Protein AF-0000000087425515 (afdb_homodimer)

Radius of gyration: 31.23 Å; Cα contacts (8 Å, |Δi|>4): 960; chains: 2; bounding box: 50×88×62 Å

pLDDT: mean 87.95, std 17.32, range [23.2, 98.88]

Organism: Persicimonas caeni (NCBI:txid2292766)

Solvent-accessible surface area (backbone atoms only — not comparable to full-atom values): 27439 Å² total; per-residue (Å²): 134,77,82,71,69,71,52,70,64,68,78,63,74,72,69,77,52,46,51,62,88,36,54,43,61,58,44,26,59,60,34,90,55,41,40,38,30,32,16,37,60,37,15,31,87,38,64,70,34,86,54,71,43,30,37,25,34,31,21,50,64,31,43,65,59,71,52,26,77,60,68,78,79,58,58,47,73,52,70,33,61,39,52,95,41,91,57,72,28,41,35,42,33,25,20,49,65,51,40,52,49,35,26,58,67,38,31,66,65,41,45,36,36,42,50,32,88,48,64,62,32,70,68,85,55,64,40,55,58,52,47,64,24,27,46,32,29,70,36,41,55,50,25,47,51,51,19,51,52,51,46,50,51,38,58,74,47,43,23,62,91,52,49,36,67,55,60,46,47,28,51,25,30,27,47,24,25,38,37,35,26,71,47,39,83,53,59,41,34,71,65,40,36,70,77,71,42,60,95,56,42,62,60,49,52,58,50,29,68,77,42,47,43,46,69,56,46,56,54,45,47,54,54,46,52,56,37,47,73,61,51,43,58,90,74,26,57,40,42,90,53,52,74,33,60,66,56,52,28,50,46,45,33,52,55,14,56,57,39,46,74,72,99,135,79,83,71,70,74,55,70,66,67,79,64,73,76,70,76,54,47,52,63,89,39,53,44,61,58,42,26,60,63,37,90,55,39,40,36,31,31,16,36,61,37,15,31,89,38,63,71,34,86,52,72,43,29,37,24,34,31,23,51,63,28,42,65,57,73,53,27,77,60,69,78,80,57,58,47,71,53,70,32,62,40,53,94,39,92,58,72,28,42,34,41,34,26,21,48,62,50,41,52,50,36,25,60,68,40,32,66,66,41,44,37,35,41,50,31,88,49,66,62,32,70,69,86,55,63,40,55,58,52,48,64,24,26,44,31,30,70,35,40,55,51,24,46,50,52,19,53,52,50,47,51,52,38,58,74,48,41,22,62,94,52,50,37,67,56,59,46,47,28,51,26,28,25,46,23,24,38,38,36,27,71,47,39,83,53,60,42,34,70,64,40,36,71,76,70,42,60,94,58,43,60,61,49,51,59,49,30,66,76,42,47,44,47,70,57,46,56,55,45,48,55,55,47,51,57,37,47,73,60,50,42,58,90,75,25,59,41,43,89,53,52,75,32,61,67,56,54,28,50,48,46,32,51,54,14,57,58,39,47,75,71,101

Structure (mmCIF, N/CA/C/O backbone):
data_AF-0000000087425515-model_v1
#
loop_
_entity.id
_entity.type
_entity.pdbx_description
1 polymer 'Nucleotidyl transferase AbiEii/AbiGii toxin family protein'
#
loop_
_atom_site.group_PDB
_atom_site.id
_atom_site.type_symbol
_atom_site.label_atom_id
_atom_site.label_alt_id
_atom_site.label_comp_id
_atom_site.label_asym_id
_atom_site.label_entity_id
_atom_site.label_seq_id
_atom_site.pdbx_PDB_ins_code
_atom_site.Cartn_x
_atom_site.Cartn_y
_atom_site.Cartn_z
_atom_site.occupancy
_atom_site.B_iso_or_equiv
_atom_site.auth_seq_id
_atom_site.auth_comp_id
_atom_site.auth_asym_id
_atom_site.auth_atom_id
_atom_site.pdbx_PDB_model_num
ATOM 1 N N . MET A 1 1 ? 7.324 -3.639 -21.922 1 23.2 1 MET A N 1
ATOM 2 C CA . MET A 1 1 ? 6.219 -2.684 -21.984 1 23.2 1 MET A CA 1
ATOM 3 C C . MET A 1 1 ? 5.328 -2.801 -20.75 1 23.2 1 MET A C 1
ATOM 5 O O . MET A 1 1 ? 4.84 -3.889 -20.438 1 23.2 1 MET A O 1
ATOM 9 N N . GLY A 1 2 ? 5.484 -1.938 -19.719 1 27.86 2 GLY A N 1
ATOM 10 C CA . GLY A 1 2 ? 4.863 -1.819 -18.422 1 27.86 2 GLY A CA 1
ATOM 11 C C . GLY A 1 2 ? 3.352 -1.717 -18.469 1 27.86 2 GLY A C 1
ATOM 12 O O . GLY A 1 2 ? 2.803 -1.089 -19.391 1 27.86 2 GLY A O 1
ATOM 13 N N . LEU A 1 3 ? 2.686 -2.822 -18.297 1 32.09 3 LEU A N 1
ATOM 14 C CA . LEU A 1 3 ? 1.229 -2.77 -18.219 1 32.09 3 LEU A CA 1
ATOM 15 C C . LEU A 1 3 ? 0.763 -1.471 -17.578 1 32.09 3 LEU A C 1
ATOM 17 O O . LEU A 1 3 ? 1.086 -1.198 -16.422 1 32.09 3 LEU A O 1
ATOM 21 N N . SER A 1 4 ? 0.693 -0.441 -18.344 1 30.42 4 SER A N 1
ATOM 22 C CA . SER A 1 4 ? 0.088 0.829 -17.953 1 30.42 4 SER A CA 1
ATOM 23 C C . SER A 1 4 ? -1.331 0.628 -17.422 1 30.42 4 SER A C 1
ATOM 25 O O . SER A 1 4 ? -2.252 0.368 -18.203 1 30.42 4 SER A O 1
ATOM 27 N N . TYR A 1 5 ? -1.549 -0.185 -16.516 1 33.41 5 TYR A N 1
ATOM 28 C CA . TYR A 1 5 ? -2.896 -0.134 -15.953 1 33.41 5 TYR A CA 1
ATOM 29 C C . TYR A 1 5 ? -3.344 1.307 -15.742 1 33.41 5 TYR A C 1
ATOM 31 O O . TYR A 1 5 ? -2.629 2.098 -15.117 1 33.41 5 TYR A O 1
ATOM 39 N N . GLU A 1 6 ? -3.979 1.807 -16.734 1 30.45 6 GLU A N 1
ATOM 40 C CA . GLU A 1 6 ? -4.57 3.141 -16.672 1 30.45 6 GLU A CA 1
ATOM 41 C C . GLU A 1 6 ? -5.23 3.395 -15.32 1 30.45 6 GLU A C 1
ATOM 43 O O . GLU A 1 6 ? -6.051 2.596 -14.859 1 30.45 6 GLU A O 1
ATOM 48 N N . THR A 1 7 ? -4.539 3.852 -14.578 1 32.28 7 THR A N 1
ATOM 49 C CA . THR A 1 7 ? -5.109 4.449 -13.375 1 32.28 7 THR A CA 1
ATOM 50 C C . THR A 1 7 ? -6.352 5.266 -13.719 1 32.28 7 THR A C 1
ATOM 52 O O . THR A 1 7 ? -6.281 6.207 -14.508 1 32.28 7 THR A O 1
ATOM 55 N N . ALA A 1 8 ? -7.434 4.637 -13.938 1 32.97 8 ALA A N 1
ATOM 56 C CA . ALA A 1 8 ? -8.648 5.395 -14.203 1 32.97 8 ALA A CA 1
ATOM 57 C C . ALA A 1 8 ? -8.727 6.641 -13.328 1 32.97 8 ALA A C 1
ATOM 59 O O . ALA A 1 8 ? -9.82 7.16 -13.07 1 32.97 8 ALA A O 1
ATOM 60 N N . ALA A 1 9 ? -7.84 6.98 -12.57 1 33.41 9 ALA A N 1
ATOM 61 C CA . ALA A 1 9 ? -8.258 8.258 -11.992 1 33.41 9 ALA A CA 1
ATOM 62 C C . ALA A 1 9 ? -8.445 9.312 -13.07 1 33.41 9 ALA A C 1
ATOM 64 O O . ALA A 1 9 ? -7.473 9.734 -13.711 1 33.41 9 ALA A O 1
ATOM 65 N N . ALA A 1 10 ? -9.57 9.297 -13.828 1 34.44 10 ALA A N 1
ATOM 66 C CA . ALA A 1 10 ? -9.875 10.5 -14.594 1 34.44 10 ALA A CA 1
ATOM 67 C C . ALA A 1 10 ? -9.453 11.758 -13.836 1 34.44 10 ALA A C 1
ATOM 69 O O . ALA A 1 10 ? -9.727 11.891 -12.641 1 34.44 10 ALA A O 1
ATOM 70 N N . GLU A 1 11 ? -8.461 12.336 -14.195 1 36.56 11 GLU A N 1
ATOM 71 C CA . GLU A 1 11 ? -8.109 13.695 -13.773 1 36.56 11 GLU A CA 1
ATOM 72 C C . GLU A 1 11 ? -9.344 14.586 -13.719 1 36.56 11 GLU A C 1
ATOM 74 O O . GLU A 1 11 ? -9.836 15.039 -14.75 1 36.56 11 GLU A O 1
ATOM 79 N N . ARG A 1 12 ? -10.422 14.188 -13.062 1 39.94 12 ARG A N 1
ATOM 80 C CA . ARG A 1 12 ? -11.398 15.273 -13.047 1 39.94 12 ARG A CA 1
ATOM 81 C C . ARG A 1 12 ? -10.789 16.562 -12.508 1 39.94 12 ARG A C 1
ATOM 83 O O . ARG A 1 12 ? -10.172 16.562 -11.438 1 39.94 12 ARG A O 1
ATOM 90 N N . PRO A 1 13 ? -10.836 17.5 -13.375 1 39 13 PRO A N 1
ATOM 91 C CA . PRO A 1 13 ? -10.383 18.797 -12.875 1 39 13 PRO A CA 1
ATOM 92 C C . PRO A 1 13 ? -11.078 19.219 -11.586 1 39 13 PRO A C 1
ATOM 94 O O . PRO A 1 13 ? -12.273 18.953 -11.406 1 39 13 PRO A O 1
ATOM 97 N N . LEU A 1 14 ? -10.383 19.297 -10.578 1 43.03 14 LEU A N 1
ATOM 98 C CA . LEU A 1 14 ? -10.945 19.875 -9.375 1 43.03 14 LEU A CA 1
ATOM 99 C C . LEU A 1 14 ? -11.773 21.125 -9.711 1 43.03 14 LEU A C 1
ATOM 101 O O . LEU A 1 14 ? -11.352 21.953 -10.516 1 43.03 14 LEU A O 1
ATOM 105 N N . PRO A 1 15 ? -13.055 21.094 -9.344 1 42.84 15 PRO A N 1
ATOM 106 C CA . PRO A 1 15 ? -13.844 22.312 -9.586 1 42.84 15 PRO A CA 1
ATOM 107 C C . PRO A 1 15 ? -13.18 23.562 -9.023 1 42.84 15 PRO A C 1
ATOM 109 O O . PRO A 1 15 ? -12.383 23.484 -8.078 1 42.84 15 PRO A O 1
ATOM 112 N N . LYS A 1 16 ? -13.445 24.656 -9.68 1 48.62 16 LYS A N 1
ATOM 113 C CA . LYS A 1 16 ? -12.992 26 -9.312 1 48.62 16 LYS A CA 1
ATOM 114 C C . LYS A 1 16 ? -13.469 26.375 -7.914 1 48.62 16 LYS A C 1
ATOM 116 O O . LYS A 1 16 ? -14.617 26.109 -7.551 1 48.62 16 LYS A O 1
ATOM 121 N N . PRO A 1 17 ? -12.594 26.828 -7.074 1 50 17 PRO A N 1
ATOM 122 C CA . PRO A 1 17 ? -13.008 27.25 -5.738 1 50 17 PRO A CA 1
ATOM 123 C C . PRO A 1 17 ? -14.062 28.359 -5.777 1 50 17 PRO A C 1
ATOM 125 O O . PRO A 1 17 ? -14.141 29.109 -6.754 1 50 17 PRO A O 1
ATOM 128 N N . PRO A 1 18 ? -15.008 28.328 -4.746 1 48.41 18 PRO A N 1
ATOM 129 C CA . PRO A 1 18 ? -16 29.406 -4.695 1 48.41 18 PRO A CA 1
ATOM 130 C C . PRO A 1 18 ? -15.375 30.781 -4.477 1 48.41 18 PRO A C 1
ATOM 132 O O . PRO A 1 18 ? -14.227 30.875 -4.047 1 48.41 18 PRO A O 1
ATOM 135 N N . GLU A 1 19 ? -16.031 31.844 -4.828 1 44.81 19 GLU A N 1
ATOM 136 C CA . GLU A 1 19 ? -15.672 33.219 -4.57 1 44.81 19 GLU A CA 1
ATOM 137 C C . GLU A 1 19 ? -15.508 33.5 -3.074 1 44.81 19 GLU A C 1
ATOM 139 O O . GLU A 1 19 ? -15.961 32.688 -2.248 1 44.81 19 GLU A O 1
ATOM 144 N N . ARG A 1 20 ? -14.695 34.531 -2.678 1 47.62 20 ARG A N 1
ATOM 145 C CA . ARG A 1 20 ? -14.57 35 -1.309 1 47.62 20 ARG A CA 1
ATOM 146 C C . ARG A 1 20 ? -15.93 35.031 -0.612 1 47.62 20 ARG A C 1
ATOM 148 O O . ARG A 1 20 ? -16.875 35.656 -1.101 1 47.62 20 ARG A O 1
ATOM 155 N N . GLY A 1 21 ? -16.109 34.312 0.434 1 54.12 21 GLY A N 1
ATOM 156 C CA . GLY A 1 21 ? -17.422 34.125 1.021 1 54.12 21 GLY A CA 1
ATOM 157 C C . GLY A 1 21 ? -18.172 32.938 0.433 1 54.12 21 GLY A C 1
ATOM 158 O O . GLY A 1 21 ? -19.375 32.781 0.636 1 54.12 21 GLY A O 1
ATOM 159 N N . GLY A 1 22 ? -17.375 32.344 -0.317 1 60.62 22 GLY A N 1
ATOM 160 C CA . GLY A 1 22 ? -18.047 31.328 -1.125 1 60.62 22 GLY A CA 1
ATOM 161 C C . GLY A 1 22 ? -18.453 30.109 -0.333 1 60.62 22 GLY A C 1
ATOM 162 O O . GLY A 1 22 ? -18.125 29.984 0.848 1 60.62 22 GLY A O 1
ATOM 163 N N . ASP A 1 23 ? -19.266 29.422 -0.77 1 82.31 23 ASP A N 1
ATOM 164 C CA . ASP A 1 23 ? -19.922 28.234 -0.238 1 82.31 23 ASP A CA 1
ATOM 165 C C . ASP A 1 23 ? -18.953 27.047 -0.187 1 82.31 23 ASP A C 1
ATOM 167 O O . ASP A 1 23 ? -18.938 26.219 -1.098 1 82.31 23 ASP A O 1
ATOM 171 N N . TRP A 1 24 ? -17.969 27.141 0.918 1 88.69 24 TRP A N 1
ATOM 172 C CA . TRP A 1 24 ? -16.969 26.094 1.096 1 88.69 24 TRP A CA 1
ATOM 173 C C . TRP A 1 24 ? -17.641 24.719 1.188 1 88.69 24 TRP A C 1
ATOM 175 O O . TRP A 1 24 ? -17.047 23.719 0.809 1 88.69 24 TRP A O 1
ATOM 185 N N . ALA A 1 25 ? -18.781 24.828 1.697 1 88.88 25 ALA A N 1
ATOM 186 C CA . ALA A 1 25 ? -19.531 23.562 1.741 1 88.88 25 ALA A CA 1
ATOM 187 C C . ALA A 1 25 ? -19.766 23.016 0.337 1 88.88 25 ALA A C 1
ATOM 189 O O . ALA A 1 25 ? -19.594 21.812 0.099 1 88.88 25 ALA A O 1
ATOM 190 N N . THR A 1 26 ? -20.156 23.922 -0.532 1 89.5 26 THR A N 1
ATOM 191 C CA . THR A 1 26 ? -20.359 23.516 -1.915 1 89.5 26 THR A CA 1
ATOM 192 C C . THR A 1 26 ? -19.047 23.078 -2.557 1 89.5 26 THR A C 1
ATOM 194 O O . THR A 1 26 ? -19 22.047 -3.232 1 89.5 26 THR A O 1
ATOM 197 N N . TRP A 1 27 ? -18.016 23.828 -2.35 1 88.88 27 TRP A N 1
ATOM 198 C CA . TRP A 1 27 ? -16.719 23.469 -2.904 1 88.88 27 TRP A CA 1
ATOM 199 C C . TRP A 1 27 ? -16.25 22.109 -2.387 1 88.88 27 TRP A C 1
ATOM 201 O O . TRP A 1 27 ? -15.75 21.297 -3.15 1 88.88 27 TRP A O 1
ATOM 211 N N . ALA A 1 28 ? -16.391 21.922 -1.069 1 91.19 28 ALA A N 1
ATOM 212 C CA . ALA A 1 28 ? -16.016 20.656 -0.444 1 91.19 28 ALA A CA 1
ATOM 213 C C . ALA A 1 28 ? -16.781 19.484 -1.08 1 91.19 28 ALA A C 1
ATOM 215 O O . ALA A 1 28 ? -16.188 18.438 -1.375 1 91.19 28 ALA A O 1
ATOM 216 N N . ALA A 1 29 ? -18.047 19.688 -1.309 1 89.62 29 ALA A N 1
ATOM 217 C CA . ALA A 1 29 ? -18.922 18.641 -1.846 1 89.62 29 ALA A CA 1
ATOM 218 C C . ALA A 1 29 ? -18.562 18.328 -3.293 1 89.62 29 ALA A C 1
ATOM 220 O O . ALA A 1 29 ? -18.844 17.234 -3.781 1 89.62 29 ALA A O 1
ATOM 221 N N . GLU A 1 30 ? -17.922 19.25 -3.982 1 88.06 30 GLU A N 1
ATOM 222 C CA . GLU A 1 30 ? -17.594 19.078 -5.395 1 88.06 30 GLU A CA 1
ATOM 223 C C . GLU A 1 30 ? -16.297 18.297 -5.582 1 88.06 30 GLU A C 1
ATOM 225 O O . GLU A 1 30 ? -16 17.828 -6.68 1 88.06 30 GLU A O 1
ATOM 230 N N . GLN A 1 31 ? -15.531 18.156 -4.492 1 86.5 31 GLN A N 1
ATOM 231 C CA . GLN A 1 31 ? -14.328 17.328 -4.59 1 86.5 31 GLN A CA 1
ATOM 232 C C . GLN A 1 31 ? -14.68 15.859 -4.789 1 86.5 31 GLN A C 1
ATOM 234 O O . GLN A 1 31 ? -15.797 15.438 -4.492 1 86.5 31 GLN A O 1
ATOM 239 N N . ARG A 1 32 ? -13.797 15.102 -5.488 1 84.31 32 ARG A N 1
ATOM 240 C CA . ARG A 1 32 ? -13.961 13.664 -5.699 1 84.31 32 ARG A CA 1
ATOM 241 C C . ARG A 1 32 ? -12.75 12.898 -5.18 1 84.31 32 ARG A C 1
ATOM 243 O O . ARG A 1 32 ? -11.688 12.891 -5.809 1 84.31 32 ARG A O 1
ATOM 250 N N . PRO A 1 33 ? -13.023 12.203 -4.004 1 90.88 33 PRO A N 1
ATOM 251 C CA . PRO A 1 33 ? -14.227 12.211 -3.17 1 90.88 33 PRO A CA 1
ATOM 252 C C . PRO A 1 33 ? -14.445 13.555 -2.465 1 90.88 33 PRO A C 1
ATOM 254 O O . PRO A 1 33 ? -13.547 14.398 -2.453 1 90.88 33 PRO A O 1
ATOM 257 N N . PRO A 1 34 ? -15.672 13.781 -1.925 1 91.62 34 PRO A N 1
ATOM 258 C CA . PRO A 1 34 ? -15.93 15.047 -1.234 1 91.62 34 PRO A CA 1
ATOM 259 C C . PRO A 1 34 ? -15.023 15.258 -0.025 1 91.62 34 PRO A C 1
ATOM 261 O O . PRO A 1 34 ? -14.727 14.305 0.703 1 91.62 34 PRO A O 1
ATOM 264 N N . ALA A 1 35 ? -14.578 16.516 0.17 1 95.44 35 ALA A N 1
ATOM 265 C CA . ALA A 1 35 ? -13.781 16.844 1.346 1 95.44 35 ALA A CA 1
ATOM 266 C C . ALA A 1 35 ? -14.648 16.891 2.602 1 95.44 35 ALA A C 1
ATOM 268 O O . ALA A 1 35 ? -15.719 17.5 2.6 1 95.44 35 ALA A O 1
ATOM 269 N N . GLN A 1 36 ? -14.164 16.281 3.607 1 96.62 36 GLN A N 1
ATOM 270 C CA . GLN A 1 36 ? -14.922 16.219 4.852 1 96.62 36 GLN A CA 1
ATOM 271 C C . GLN A 1 36 ? -14.453 17.297 5.828 1 96.62 36 GLN A C 1
ATOM 273 O O . GLN A 1 36 ? -15.141 17.609 6.805 1 96.62 36 GLN A O 1
ATOM 278 N N . PHE A 1 37 ? -13.336 17.844 5.613 1 97.75 37 PHE A N 1
ATOM 279 C CA . PHE A 1 37 ? -12.734 18.859 6.465 1 97.75 37 PHE A CA 1
ATOM 280 C C . PHE A 1 37 ? -11.859 19.797 5.645 1 97.75 37 PHE A C 1
ATOM 282 O O . PHE A 1 37 ? -11.102 19.359 4.781 1 97.75 37 PHE A O 1
ATOM 289 N N . LEU A 1 38 ? -12.031 21.094 5.789 1 97.06 38 LEU A N 1
ATOM 290 C CA . LEU A 1 38 ? -11.203 22.125 5.156 1 97.06 38 LEU A CA 1
ATOM 291 C C . LEU A 1 38 ? -10.781 23.172 6.168 1 97.06 38 LEU A C 1
ATOM 293 O O . LEU A 1 38 ? -11.578 23.594 7.008 1 97.06 38 LEU A O 1
ATOM 297 N N . SER A 1 39 ? -9.539 23.594 6.07 1 95.56 39 SER A N 1
ATOM 298 C CA . SER A 1 39 ? -9.016 24.672 6.895 1 95.56 39 SER A CA 1
ATOM 299 C C . SER A 1 39 ? -7.941 25.469 6.156 1 95.56 39 SER A C 1
ATOM 301 O O . SER A 1 39 ? -7.43 25.016 5.125 1 95.56 39 SER A O 1
ATOM 303 N N . THR A 1 40 ? -7.715 26.625 6.629 1 92.81 40 THR A N 1
ATOM 304 C CA . THR A 1 40 ? -6.5 27.328 6.234 1 92.81 40 THR A CA 1
ATOM 305 C C . THR A 1 40 ? -5.414 27.172 7.293 1 92.81 40 THR A C 1
ATOM 307 O O . THR A 1 40 ? -5.695 27.219 8.492 1 92.81 40 THR A O 1
ATOM 310 N N . TYR A 1 41 ? -4.219 26.828 6.789 1 92.69 41 TYR A N 1
ATOM 311 C CA . TYR A 1 41 ? -3.156 26.609 7.766 1 92.69 41 TYR A CA 1
ATOM 312 C C . TYR A 1 41 ? -2.047 27.641 7.598 1 92.69 41 TYR A C 1
ATOM 314 O O . TYR A 1 41 ? -0.976 27.516 8.195 1 92.69 41 TYR A O 1
ATOM 322 N N . SER A 1 42 ? -2.305 28.578 6.77 1 87.19 42 SER A N 1
ATOM 323 C CA . SER A 1 42 ? -1.494 29.766 6.582 1 87.19 42 SER A CA 1
ATOM 324 C C . SER A 1 42 ? -2.352 30.953 6.145 1 87.19 42 SER A C 1
ATOM 326 O O . SER A 1 42 ? -3.494 30.781 5.719 1 87.19 42 SER A O 1
ATOM 328 N N . GLY A 1 43 ? -1.792 32.219 6.387 1 80.88 43 GLY A N 1
ATOM 329 C CA . GLY A 1 43 ? -2.539 33.406 6 1 80.88 43 GLY A CA 1
ATOM 330 C C . GLY A 1 43 ? -2.568 34.469 7.082 1 80.88 43 GLY A C 1
ATOM 331 O O . GLY A 1 43 ? -1.926 34.312 8.125 1 80.88 43 GLY A O 1
ATOM 332 N N . PRO A 1 44 ? -3.344 35.438 6.773 1 70.06 44 PRO A N 1
ATOM 333 C CA . PRO A 1 44 ? -3.314 36.625 7.637 1 70.06 44 PRO A CA 1
ATOM 334 C C . PRO A 1 44 ? -3.771 36.312 9.062 1 70.06 44 PRO A C 1
ATOM 336 O O . PRO A 1 44 ? -3.215 36.875 10.023 1 70.06 44 PRO A O 1
ATOM 339 N N . ARG A 1 45 ? -4.762 35.5 9.164 1 67.69 45 ARG A N 1
ATOM 340 C CA . ARG A 1 45 ? -5.281 35.219 10.5 1 67.69 45 ARG A CA 1
ATOM 341 C C . ARG A 1 45 ? -4.254 34.469 11.344 1 67.69 45 ARG A C 1
ATOM 343 O O . ARG A 1 45 ? -4.156 34.688 12.555 1 67.69 45 ARG A O 1
ATOM 350 N N . LEU A 1 46 ? -3.512 33.719 10.648 1 76.06 46 LEU A N 1
ATOM 351 C CA . LEU A 1 46 ? -2.615 32.812 11.375 1 76.06 46 LEU A CA 1
ATOM 352 C C . LEU A 1 46 ? -1.206 33.406 11.445 1 76.06 46 LEU A C 1
ATOM 354 O O . LEU A 1 46 ? -0.493 33.188 12.43 1 76.06 46 LEU A O 1
ATOM 358 N N . PHE A 1 47 ? -0.915 34.094 10.336 1 70.19 47 PHE A N 1
ATOM 359 C CA . PHE A 1 47 ? 0.445 34.625 10.211 1 70.19 47 PHE A CA 1
ATOM 360 C C . PHE A 1 47 ? 0.457 36.156 10.242 1 70.19 47 PHE A C 1
ATOM 362 O O . PHE A 1 47 ? 1.521 36.75 10.336 1 70.19 47 PHE A O 1
ATOM 369 N N . GLY A 1 48 ? -0.78 36.75 10.32 1 61.34 48 GLY A N 1
ATOM 370 C CA . GLY A 1 48 ? -0.853 38.188 10.312 1 61.34 48 GLY A CA 1
ATOM 371 C C . GLY A 1 48 ? -0.67 38.781 8.93 1 61.34 48 GLY A C 1
ATOM 372 O O . GLY A 1 48 ? -0.658 40 8.773 1 61.34 48 GLY A O 1
ATOM 373 N N . PHE A 1 49 ? -0.381 37.969 7.926 1 62.41 49 PHE A N 1
ATOM 374 C CA . PHE A 1 49 ? -0.197 38.562 6.605 1 62.41 49 PHE A CA 1
ATOM 375 C C . PHE A 1 49 ? -1.241 38.031 5.629 1 62.41 49 PHE A C 1
ATOM 377 O O . PHE A 1 49 ? -1.646 36.875 5.711 1 62.41 49 PHE A O 1
ATOM 384 N N . ASP A 1 50 ? -1.756 39.062 4.898 1 60.59 50 ASP A N 1
ATOM 385 C CA . ASP A 1 50 ? -2.826 38.812 3.941 1 60.59 50 ASP A CA 1
ATOM 386 C C . ASP A 1 50 ? -2.32 37.969 2.77 1 60.59 50 ASP A C 1
ATOM 388 O O . ASP A 1 50 ? -3.061 37.719 1.819 1 60.59 50 ASP A O 1
ATOM 392 N N . SER A 1 51 ? -1.088 37.562 2.895 1 68.69 51 SER A N 1
ATOM 393 C CA . SER A 1 51 ? -0.531 36.781 1.791 1 68.69 51 SER A CA 1
ATOM 394 C C . SER A 1 51 ? -0.22 35.375 2.221 1 68.69 51 SER A C 1
ATOM 396 O O . SER A 1 51 ? -0.456 35 3.373 1 68.69 51 SER A O 1
ATOM 398 N N . HIS A 1 52 ? -0.106 34.438 1.368 1 78.75 52 HIS A N 1
ATOM 399 C CA . HIS A 1 52 ? 0.399 33.094 1.525 1 78.75 52 HIS A CA 1
ATOM 400 C C . HIS A 1 52 ? -0.639 32.188 2.186 1 78.75 52 HIS A C 1
ATOM 402 O O . HIS A 1 52 ? -0.313 31.422 3.094 1 78.75 52 HIS A O 1
ATOM 408 N N . VAL A 1 53 ? -1.936 32.562 1.812 1 87.38 53 VAL A N 1
ATOM 409 C CA . VAL A 1 53 ? -2.988 31.672 2.299 1 87.38 53 VAL A CA 1
ATOM 410 C C . VAL A 1 53 ? -2.791 30.266 1.72 1 87.38 53 VAL A C 1
ATOM 412 O O . VAL A 1 53 ? -2.488 30.125 0.534 1 87.38 53 VAL A O 1
ATOM 415 N N . ARG A 1 54 ? -2.863 29.328 2.568 1 92.31 54 ARG A N 1
ATOM 416 C CA . ARG A 1 54 ? -2.82 27.938 2.15 1 92.31 54 ARG A CA 1
ATOM 417 C C . ARG A 1 54 ? -3.988 27.141 2.738 1 92.31 54 ARG A C 1
ATOM 419 O O . ARG A 1 54 ? -4.371 27.359 3.891 1 92.31 54 ARG A O 1
ATOM 426 N N . LEU A 1 55 ? -4.48 26.281 1.889 1 94.12 55 LEU A N 1
ATOM 427 C CA . LEU A 1 55 ? -5.652 25.484 2.26 1 94.12 55 LEU A CA 1
ATOM 428 C C . LEU A 1 55 ? -5.281 24.016 2.436 1 94.12 55 LEU A C 1
ATOM 430 O O . LEU A 1 55 ? -4.484 23.484 1.666 1 94.12 55 LEU A O 1
ATOM 434 N N . GLY A 1 56 ? -5.789 23.391 3.428 1 97.44 56 GLY A N 1
ATOM 435 C CA . GLY A 1 56 ? -5.66 21.969 3.652 1 97.44 56 GLY A CA 1
ATOM 436 C C . GLY A 1 56 ? -6.98 21.281 3.953 1 97.44 56 GLY A C 1
ATOM 437 O O . GLY A 1 56 ? -7.949 21.953 4.34 1 97.44 56 GLY A O 1
ATOM 438 N N . GLY A 1 57 ? -7.016 19.984 3.75 1 98.19 57 GLY A N 1
ATOM 439 C CA . GLY A 1 57 ? -8.25 19.281 4.047 1 98.19 57 GLY A CA 1
ATOM 440 C C . GLY A 1 57 ? -8.094 17.766 4.012 1 98.19 57 GLY A C 1
ATOM 441 O O . GLY A 1 57 ? -6.984 17.25 3.846 1 98.19 57 GLY A O 1
ATOM 442 N N . VAL A 1 58 ? -9.25 17.141 4.281 1 98.62 58 VAL A N 1
ATOM 443 C CA . VAL A 1 58 ? -9.266 15.688 4.363 1 98.62 58 VAL A CA 1
ATOM 444 C C . VAL A 1 58 ? -10.375 15.125 3.477 1 98.62 58 VAL A C 1
ATOM 446 O O . VAL A 1 58 ? -11.508 15.617 3.504 1 98.62 58 VAL A O 1
ATOM 449 N N . ILE A 1 59 ? -10.008 14.242 2.66 1 97.31 59 ILE A N 1
ATOM 450 C CA . ILE A 1 59 ? -10.977 13.461 1.896 1 97.31 59 ILE A CA 1
ATOM 451 C C . ILE A 1 59 ? -10.969 12.016 2.389 1 97.31 59 ILE A C 1
ATOM 453 O O . ILE A 1 59 ? -10.008 11.57 3.021 1 97.31 59 ILE A O 1
ATOM 457 N N . VAL A 1 60 ? -12.062 11.32 2.143 1 96.81 60 VAL A N 1
ATOM 458 C CA . VAL A 1 60 ? -12.188 9.914 2.521 1 96.81 60 VAL A CA 1
ATOM 459 C C . VAL A 1 60 ? -12.578 9.086 1.302 1 96.81 60 VAL A C 1
ATOM 461 O O . VAL A 1 60 ? -13.672 9.242 0.757 1 96.81 60 VAL A O 1
ATOM 464 N N . GLN A 1 61 ? -11.609 8.219 0.894 1 95.69 61 GLN A N 1
ATOM 465 C CA . GLN A 1 61 ? -11.953 7.281 -0.171 1 95.69 61 GLN A CA 1
ATOM 466 C C . GLN A 1 61 ? -12.93 6.219 0.323 1 95.69 61 GLN A C 1
ATOM 468 O O . GLN A 1 61 ? -12.797 5.719 1.441 1 95.69 61 GLN A O 1
ATOM 473 N N . PRO A 1 62 ? -13.961 5.879 -0.49 1 93.75 62 PRO A N 1
ATOM 474 C CA . PRO A 1 62 ? -14.828 4.762 -0.113 1 93.75 62 PRO A CA 1
ATOM 475 C C . PRO A 1 62 ? -14.062 3.453 0.071 1 93.75 62 PRO A C 1
ATOM 477 O O . PRO A 1 62 ? -13.023 3.25 -0.557 1 93.75 62 PRO A O 1
ATOM 480 N N . ALA A 1 63 ? -14.633 2.605 0.958 1 94.5 63 ALA A N 1
ATOM 481 C CA . ALA A 1 63 ? -13.984 1.332 1.27 1 94.5 63 ALA A CA 1
ATOM 482 C C . ALA A 1 63 ? -13.719 0.527 0 1 94.5 63 ALA A C 1
ATOM 484 O O . ALA A 1 63 ? -12.656 -0.077 -0.146 1 94.5 63 ALA A O 1
ATOM 485 N N . GLU A 1 64 ? -14.648 0.493 -0.954 1 93.62 64 GLU A N 1
ATOM 486 C CA . GLU A 1 64 ? -14.547 -0.325 -2.158 1 93.62 64 GLU A CA 1
ATOM 487 C C . GLU A 1 64 ? -13.367 0.114 -3.025 1 93.62 64 GLU A C 1
ATOM 489 O O . GLU A 1 64 ? -12.789 -0.695 -3.754 1 93.62 64 GLU A O 1
ATOM 494 N N . VAL A 1 65 ? -13.047 1.43 -2.979 1 94.5 65 VAL A N 1
ATOM 495 C CA . VAL A 1 65 ? -11.914 1.963 -3.729 1 94.5 65 VAL A CA 1
ATOM 496 C C . VAL A 1 65 ? -10.609 1.477 -3.105 1 94.5 65 VAL A C 1
ATOM 498 O O . VAL A 1 65 ? -9.727 0.981 -3.811 1 94.5 65 VAL A O 1
ATOM 501 N N . VAL A 1 66 ? -10.562 1.504 -1.816 1 95.56 66 VAL A N 1
ATOM 502 C CA . VAL A 1 66 ? -9.336 1.187 -1.087 1 95.56 66 VAL A CA 1
ATOM 503 C C . VAL A 1 66 ? -9.102 -0.321 -1.108 1 95.56 66 VAL A C 1
ATOM 505 O O . VAL A 1 66 ? -7.953 -0.773 -1.179 1 95.56 66 VAL A O 1
ATOM 508 N N . LEU A 1 67 ? -10.141 -1.102 -1.108 1 95.56 67 LEU A N 1
ATOM 509 C CA . LEU A 1 67 ? -10.062 -2.553 -0.978 1 95.56 67 LEU A CA 1
ATOM 510 C C . LEU A 1 67 ? -9.797 -3.207 -2.33 1 95.56 67 LEU A C 1
ATOM 512 O O . LEU A 1 67 ? -9.445 -4.387 -2.395 1 95.56 67 LEU A O 1
ATOM 516 N N . GLY A 1 68 ? -9.992 -2.545 -3.373 1 94.88 68 GLY A N 1
ATOM 517 C CA . GLY A 1 68 ? -9.867 -3.121 -4.703 1 94.88 68 GLY A CA 1
ATOM 518 C C . GLY A 1 68 ? -8.445 -3.115 -5.227 1 94.88 68 GLY A C 1
ATOM 519 O O . GLY A 1 68 ? -7.508 -2.793 -4.492 1 94.88 68 GLY A O 1
ATOM 520 N N . ILE A 1 69 ? -8.242 -3.51 -6.449 1 97.06 69 ILE A N 1
ATOM 521 C CA . ILE A 1 69 ? -6.91 -3.643 -7.035 1 97.06 69 ILE A CA 1
ATOM 522 C C . ILE A 1 69 ? -6.621 -2.443 -7.934 1 97.06 69 ILE A C 1
ATOM 524 O O . ILE A 1 69 ? -5.52 -2.314 -8.469 1 97.06 69 ILE A O 1
ATOM 528 N N . ARG A 1 70 ? -7.578 -1.548 -8.094 1 96.19 70 ARG A N 1
ATOM 529 C CA . ARG A 1 70 ? -7.367 -0.35 -8.906 1 96.19 70 ARG A CA 1
ATOM 530 C C . ARG A 1 70 ? -6.551 0.688 -8.141 1 96.19 70 ARG A C 1
ATOM 532 O O . ARG A 1 70 ? -6.738 0.867 -6.934 1 96.19 70 ARG A O 1
ATOM 539 N N . ALA A 1 71 ? -5.734 1.335 -8.906 1 94.5 71 ALA A N 1
ATOM 540 C CA . ALA A 1 71 ? -4.961 2.422 -8.305 1 94.5 71 ALA A CA 1
ATOM 541 C C . ALA A 1 71 ? -5.863 3.594 -7.93 1 94.5 71 ALA A C 1
ATOM 543 O O . ALA A 1 71 ? -6.863 3.855 -8.602 1 94.5 71 ALA A O 1
ATOM 544 N N . TRP A 1 72 ? -5.57 4.254 -6.84 1 93.69 72 TRP A N 1
ATOM 545 C CA . TRP A 1 72 ? -6.27 5.457 -6.398 1 93.69 72 TRP A CA 1
ATOM 546 C C . TRP A 1 72 ? -5.309 6.422 -5.707 1 93.69 72 TRP A C 1
ATOM 548 O O . TRP A 1 72 ? -4.238 6.02 -5.25 1 93.69 72 TRP A O 1
ATOM 558 N N . ASP A 1 73 ? -5.652 7.723 -5.691 1 94.19 73 ASP A N 1
ATOM 559 C CA . ASP A 1 73 ? -4.805 8.758 -5.109 1 94.19 73 ASP A CA 1
ATOM 560 C C . ASP A 1 73 ? -5.137 8.977 -3.637 1 94.19 73 ASP A C 1
ATOM 562 O O . ASP A 1 73 ? -6.312 8.992 -3.256 1 94.19 73 ASP A O 1
ATOM 566 N N . ASP A 1 74 ? -4.066 9.125 -2.895 1 97.06 74 ASP A N 1
ATOM 567 C CA . ASP A 1 74 ? -4.281 9.359 -1.47 1 97.06 74 ASP A CA 1
ATOM 568 C C . ASP A 1 74 ? -4.051 10.828 -1.11 1 97.06 74 ASP A C 1
ATOM 570 O O . ASP A 1 74 ? -4.039 11.188 0.068 1 97.06 74 ASP A O 1
ATOM 574 N N . ALA A 1 75 ? -3.844 11.656 -2.037 1 97.81 75 ALA A N 1
ATOM 575 C CA . ALA A 1 75 ? -3.703 13.102 -1.851 1 97.81 75 ALA A CA 1
ATOM 576 C C . ALA A 1 75 ? -3.988 13.852 -3.146 1 97.81 75 ALA A C 1
ATOM 578 O O . ALA A 1 75 ? -3.803 13.312 -4.238 1 97.81 75 ALA A O 1
ATOM 579 N N . PHE A 1 76 ? -4.441 15.016 -3.059 1 95.62 76 PHE A N 1
ATOM 580 C CA . PHE A 1 76 ? -4.711 15.922 -4.168 1 95.62 76 PHE A CA 1
ATOM 581 C C . PHE A 1 76 ? -4.188 17.312 -3.865 1 95.62 76 PHE A C 1
ATOM 583 O O . 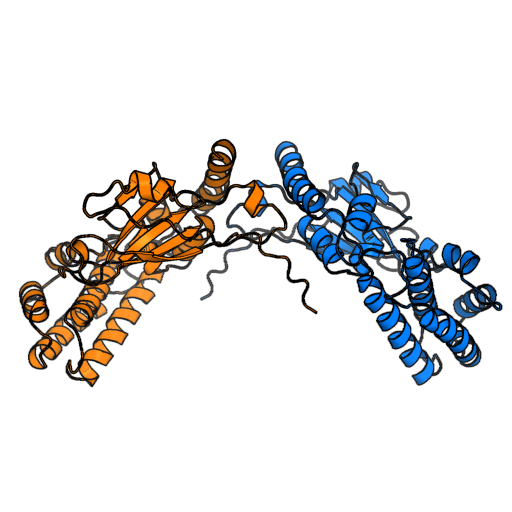PHE A 1 76 ? -4.449 17.875 -2.793 1 95.62 76 PHE A O 1
ATOM 590 N N . GLU A 1 77 ? -3.461 17.812 -4.742 1 95.88 77 GLU A N 1
ATOM 591 C CA . GLU A 1 77 ? -2.908 19.156 -4.586 1 95.88 77 GLU A CA 1
ATOM 592 C C . GLU A 1 77 ? -3.201 20.016 -5.809 1 95.88 77 GLU A C 1
ATOM 594 O O . GLU A 1 77 ? -3.418 19.5 -6.906 1 95.88 77 GLU A O 1
ATOM 599 N N . GLY A 1 78 ? -3.268 21.281 -5.574 1 93.75 78 GLY A N 1
ATOM 600 C CA . GLY A 1 78 ? -3.512 22.234 -6.637 1 93.75 78 GLY A CA 1
ATOM 601 C C . GLY A 1 78 ? -3.533 23.672 -6.148 1 93.75 78 GLY A C 1
ATOM 602 O O . GLY A 1 78 ? -2.975 23.984 -5.094 1 93.75 78 GLY A O 1
ATOM 603 N N . VAL A 1 79 ? -4.055 24.578 -7.008 1 92.62 79 VAL A N 1
ATOM 604 C CA . VAL A 1 79 ? -4.195 26 -6.68 1 92.62 79 VAL A CA 1
ATOM 605 C C . VAL A 1 79 ? -5.605 26.469 -7.023 1 92.62 79 VAL A C 1
ATOM 607 O O . VAL A 1 79 ? -6.23 25.953 -7.957 1 92.62 79 VAL A O 1
ATOM 610 N N . ILE A 1 80 ? -6.008 27.344 -6.199 1 87.25 80 ILE A N 1
ATOM 611 C CA . ILE A 1 80 ? -7.309 27.938 -6.48 1 87.25 80 ILE A CA 1
ATOM 612 C C . ILE A 1 80 ? -7.211 29.453 -6.379 1 87.25 80 ILE A C 1
ATOM 614 O O . ILE A 1 80 ? -6.297 29.984 -5.746 1 87.25 80 ILE A O 1
ATOM 618 N N . GLU A 1 81 ? -8.109 30.062 -7.125 1 85.31 81 GLU A N 1
ATOM 619 C CA . GLU A 1 81 ? -8.227 31.516 -7.02 1 85.31 81 GLU A CA 1
ATOM 620 C C . GLU A 1 81 ? -9.359 31.906 -6.07 1 85.31 81 GLU A C 1
ATOM 622 O O . GLU A 1 81 ? -10.477 31.391 -6.18 1 85.31 81 GLU A O 1
ATOM 627 N N . LEU A 1 82 ? -8.992 32.656 -5.047 1 80.06 82 LEU A N 1
ATOM 628 C CA . LEU A 1 82 ? -9.984 33.125 -4.098 1 80.06 82 LEU A CA 1
ATOM 629 C C . LEU A 1 82 ? -10.172 34.625 -4.227 1 80.06 82 LEU A C 1
ATOM 631 O O . LEU A 1 82 ? -9.188 35.375 -4.363 1 80.06 82 LEU A O 1
ATOM 635 N N . ASP A 1 83 ? -11.352 34.969 -4.215 1 74.75 83 ASP A N 1
ATOM 636 C CA . ASP A 1 83 ? -11.633 36.406 -4.277 1 74.75 83 ASP A CA 1
ATOM 637 C C . ASP A 1 83 ? -11.016 37.125 -3.088 1 74.75 83 ASP A C 1
ATOM 639 O O . ASP A 1 83 ? -11.133 36.688 -1.947 1 74.75 83 ASP A O 1
ATOM 643 N N . GLY A 1 84 ? -10.414 38.25 -3.326 1 72.88 84 GLY A N 1
ATOM 644 C CA . GLY A 1 84 ? -9.82 39.062 -2.27 1 72.88 84 GLY A CA 1
ATOM 645 C C . GLY A 1 84 ? -8.398 38.656 -1.928 1 72.88 84 GLY A C 1
ATOM 646 O O . GLY A 1 84 ? -7.75 39.312 -1.104 1 72.88 84 GLY A O 1
ATOM 647 N N . ILE A 1 85 ? -8.086 37.562 -2.479 1 77.69 85 ILE A N 1
ATOM 648 C CA . ILE A 1 85 ? -6.699 37.125 -2.303 1 77.69 85 ILE A CA 1
ATOM 649 C C . ILE A 1 85 ? -5.941 37.312 -3.617 1 77.69 85 ILE A C 1
ATOM 651 O O . ILE A 1 85 ? -6.348 36.75 -4.648 1 77.69 85 ILE A O 1
ATOM 655 N N . ALA A 1 86 ? -4.926 38.062 -3.564 1 75.5 86 ALA A N 1
ATOM 656 C CA . ALA A 1 86 ? -4.223 38.5 -4.773 1 75.5 86 ALA A CA 1
ATOM 657 C C . ALA A 1 86 ? -3.512 37.312 -5.434 1 75.5 86 ALA A C 1
ATOM 659 O O . ALA A 1 86 ? -3.451 37.219 -6.66 1 75.5 86 ALA A O 1
ATOM 660 N N . SER A 1 87 ? -3.021 36.438 -4.652 1 80.25 87 SER A N 1
ATOM 661 C CA . SER A 1 87 ? -2.227 35.344 -5.188 1 80.25 87 SER A CA 1
ATOM 662 C C . SER A 1 87 ? -3.006 34.031 -5.156 1 80.25 87 SER A C 1
ATOM 664 O O . SER A 1 87 ? -3.828 33.812 -4.262 1 80.25 87 SER A O 1
ATOM 666 N N . PRO A 1 88 ? -2.736 33.219 -6.16 1 87.81 88 PRO A N 1
ATOM 667 C CA . PRO A 1 88 ? -3.346 31.875 -6.102 1 87.81 88 PRO A CA 1
ATOM 668 C C . PRO A 1 88 ? -3.055 31.156 -4.793 1 87.81 88 PRO A C 1
ATOM 670 O O . PRO A 1 88 ? -1.958 31.281 -4.242 1 87.81 88 PRO A O 1
ATOM 673 N N . VAL A 1 89 ? -4.098 30.453 -4.336 1 90.12 89 VAL A N 1
ATOM 674 C CA . VAL A 1 89 ? -4.016 29.766 -3.047 1 90.12 89 VAL A CA 1
ATOM 675 C C . VAL A 1 89 ? -3.742 28.281 -3.262 1 90.12 89 VAL A C 1
ATOM 677 O O . VAL A 1 89 ? -4.582 27.562 -3.809 1 90.12 89 VAL A O 1
ATOM 680 N N . PRO A 1 90 ? -2.586 27.844 -2.879 1 93.38 90 PRO A N 1
ATOM 681 C CA . PRO A 1 90 ? -2.354 26.406 -2.951 1 93.38 90 PRO A CA 1
ATOM 682 C C . PRO A 1 90 ? -3.225 25.609 -1.976 1 93.38 90 PRO A C 1
ATOM 684 O O . PRO A 1 90 ? -3.51 26.094 -0.874 1 93.38 90 PRO A O 1
ATOM 687 N N . TYR A 1 91 ? -3.684 24.453 -2.391 1 94.25 91 TYR A N 1
ATOM 688 C CA . TYR A 1 91 ? -4.398 23.578 -1.475 1 94.25 91 TYR A CA 1
ATOM 689 C C . TYR A 1 91 ? -3.838 22.156 -1.531 1 94.25 91 TYR A C 1
ATOM 691 O O . TYR A 1 91 ? -3.275 21.75 -2.549 1 94.25 91 TYR A O 1
ATOM 699 N N . ALA A 1 92 ? -3.902 21.484 -0.436 1 97.31 92 ALA A N 1
ATOM 700 C CA . ALA A 1 92 ? -3.553 20.062 -0.314 1 97.31 92 ALA A CA 1
ATOM 701 C C . ALA A 1 92 ? -4.641 19.297 0.422 1 97.31 92 ALA A C 1
ATOM 703 O O . ALA A 1 92 ? -4.953 19.594 1.576 1 97.31 92 ALA A O 1
ATOM 704 N N . LEU A 1 93 ? -5.293 18.375 -0.233 1 97.94 93 LEU A N 1
ATOM 705 C CA . LEU A 1 93 ? -6.262 17.469 0.361 1 97.94 93 LEU A CA 1
ATOM 706 C C . LEU A 1 93 ? -5.656 16.078 0.565 1 97.94 93 LEU A C 1
ATOM 708 O O . LEU A 1 93 ? -5.102 15.5 -0.369 1 97.94 93 LEU A O 1
ATOM 712 N N . PHE A 1 94 ? -5.742 15.625 1.758 1 98.69 94 PHE A N 1
ATOM 713 C CA . PHE A 1 94 ? -5.18 14.312 2.051 1 98.69 94 PHE A CA 1
ATOM 714 C C . PHE A 1 94 ? -6.281 13.305 2.354 1 98.69 94 PHE A C 1
ATOM 716 O O . PHE A 1 94 ? -7.262 13.633 3.025 1 98.69 94 PHE A O 1
ATOM 723 N N . GLU A 1 95 ? -6.125 12.148 1.827 1 98.38 95 GLU A N 1
ATOM 724 C CA . GLU A 1 95 ? -6.973 11.031 2.229 1 98.38 95 GLU A CA 1
ATOM 725 C C . GLU A 1 95 ? -6.816 10.727 3.715 1 98.38 95 GLU A C 1
ATOM 727 O O . GLU A 1 95 ? -5.727 10.859 4.27 1 98.38 95 GLU A O 1
ATOM 732 N N . VAL A 1 96 ? -7.824 10.336 4.379 1 98.5 96 VAL A N 1
ATOM 733 C CA . VAL A 1 96 ? -7.957 10.219 5.828 1 98.5 96 VAL A CA 1
ATOM 734 C C . VAL A 1 96 ? -6.836 9.336 6.379 1 98.5 96 VAL A C 1
ATOM 736 O O . VAL A 1 96 ? -6.23 9.664 7.402 1 98.5 96 VAL A O 1
ATOM 739 N N . GLU A 1 97 ? -6.598 8.18 5.789 1 98.38 97 GLU A N 1
ATOM 740 C CA . GLU A 1 97 ? -5.516 7.324 6.266 1 98.38 97 GLU A CA 1
ATOM 741 C C . GLU A 1 97 ? -4.172 8.047 6.199 1 98.38 97 GLU A C 1
ATOM 743 O O . GLU A 1 97 ? -3.369 7.961 7.133 1 98.38 97 GLU A O 1
ATOM 748 N N . LYS A 1 98 ? -3.963 8.727 5.129 1 98.44 98 LYS A N 1
ATOM 749 C CA . LYS A 1 98 ? -2.689 9.414 4.922 1 98.44 98 LYS A CA 1
ATOM 750 C C . LYS A 1 98 ? -2.473 10.5 5.969 1 98.44 98 LYS A C 1
ATOM 752 O O . LYS A 1 98 ? -1.4 10.586 6.57 1 98.44 98 LYS A O 1
ATOM 757 N N . ILE A 1 99 ? -3.461 11.312 6.164 1 98.81 99 ILE A N 1
ATOM 758 C CA . ILE A 1 99 ? -3.234 12.43 7.07 1 98.81 99 ILE A CA 1
ATOM 759 C C . ILE A 1 99 ? -3.123 11.922 8.508 1 98.81 99 ILE A C 1
ATOM 761 O O . ILE A 1 99 ? -2.367 12.477 9.312 1 98.81 99 ILE A O 1
ATOM 765 N N . VAL A 1 100 ? -3.842 10.867 8.875 1 98.88 100 VAL A N 1
ATOM 766 C CA . VAL A 1 100 ? -3.689 10.25 10.188 1 98.88 100 VAL A CA 1
ATOM 767 C C . VAL A 1 100 ? -2.271 9.703 10.344 1 98.88 100 VAL A C 1
ATOM 769 O O . VAL A 1 100 ? -1.63 9.914 11.375 1 98.88 100 VAL A O 1
ATOM 772 N N . ARG A 1 101 ? -1.767 9.062 9.297 1 98.75 101 ARG A N 1
ATOM 773 C CA . ARG A 1 101 ? -0.397 8.562 9.336 1 98.75 101 ARG A CA 1
ATOM 774 C C . ARG A 1 101 ? 0.604 9.703 9.406 1 98.75 101 ARG A C 1
ATOM 776 O O . ARG A 1 101 ? 1.612 9.617 10.109 1 98.75 101 ARG A O 1
ATOM 783 N N . MET A 1 102 ? 0.364 10.688 8.633 1 98.75 102 MET A N 1
ATOM 784 C CA . MET A 1 102 ? 1.207 11.875 8.711 1 98.75 102 MET A CA 1
ATOM 785 C C . MET A 1 102 ? 1.265 12.414 10.133 1 98.75 102 MET A C 1
ATOM 787 O O . MET A 1 102 ? 2.34 12.766 10.625 1 98.75 102 MET A O 1
ATOM 791 N N . MET A 1 103 ? 0.139 12.477 10.781 1 98.75 103 MET A N 1
ATOM 792 C CA . MET A 1 103 ? 0.094 12.969 12.156 1 98.75 103 MET A CA 1
ATOM 793 C C . MET A 1 103 ? 0.867 12.039 13.086 1 98.75 103 MET A C 1
ATOM 795 O O . MET A 1 103 ? 1.581 12.5 13.984 1 98.75 103 MET A O 1
ATOM 799 N N . LEU A 1 104 ? 0.666 10.766 12.875 1 98.62 104 LEU A N 1
ATOM 800 C CA . LEU A 1 104 ? 1.383 9.789 13.68 1 98.62 104 LEU A CA 1
ATOM 801 C C . LEU A 1 104 ? 2.891 9.93 13.5 1 98.62 104 LEU A C 1
ATOM 803 O O . LEU A 1 104 ? 3.662 9.617 14.406 1 98.62 104 LEU A O 1
ATOM 807 N N . HIS A 1 105 ? 3.266 10.453 12.375 1 98.31 105 HIS A N 1
ATOM 808 C CA . HIS A 1 105 ? 4.676 10.711 12.102 1 98.31 105 HIS A CA 1
ATOM 809 C C . HIS A 1 105 ? 5.078 12.117 12.539 1 98.31 105 HIS A C 1
ATOM 811 O O . HIS A 1 105 ? 6.188 12.57 12.234 1 98.31 105 HIS A O 1
ATOM 817 N N . GLN A 1 106 ? 4.211 12.719 13.195 1 98.56 106 GLN A N 1
ATOM 818 C CA . GLN A 1 106 ? 4.453 14.039 13.773 1 98.56 106 GLN A CA 1
ATOM 819 C C . GLN A 1 106 ? 4.77 15.07 12.695 1 98.56 106 GLN A C 1
ATOM 821 O O . GLN A 1 106 ? 5.699 15.867 12.844 1 98.56 106 GLN A O 1
ATOM 826 N N . SER A 1 107 ? 3.973 15.023 11.672 1 98.44 107 SER A N 1
ATOM 827 C CA . SER A 1 107 ? 4.07 15.977 10.57 1 98.44 107 SER A CA 1
ATOM 828 C C . SER A 1 107 ? 3.551 17.344 10.977 1 98.44 107 SER A C 1
ATOM 830 O O . SER A 1 107 ? 2.395 17.484 11.375 1 98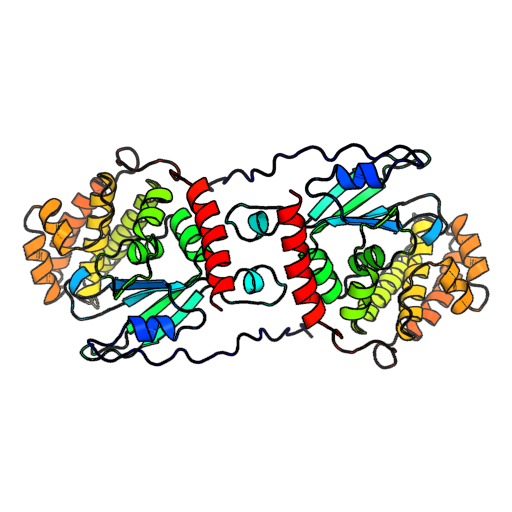.44 107 SER A O 1
ATOM 832 N N . GLY A 1 108 ? 4.379 18.359 10.805 1 98 108 GLY A N 1
ATOM 833 C CA . GLY A 1 108 ? 3.922 19.719 11.062 1 98 108 GLY A CA 1
ATOM 834 C C . GLY A 1 108 ? 2.746 20.125 10.195 1 98 108 GLY A C 1
ATOM 835 O O . GLY A 1 108 ? 1.806 20.766 10.68 1 98 108 GLY A O 1
ATOM 836 N N . LEU A 1 109 ? 2.771 19.734 8.961 1 97.75 109 LEU A N 1
ATOM 837 C CA . LEU A 1 109 ? 1.701 20.062 8.023 1 97.75 109 LEU A CA 1
ATOM 838 C C . LEU A 1 109 ? 0.382 19.438 8.461 1 97.75 109 LEU A C 1
ATOM 840 O O . LEU A 1 109 ? -0.647 20.109 8.508 1 97.75 109 LEU A O 1
ATOM 844 N N . ALA A 1 110 ? 0.4 18.141 8.766 1 98.75 110 ALA A N 1
ATOM 845 C CA . ALA A 1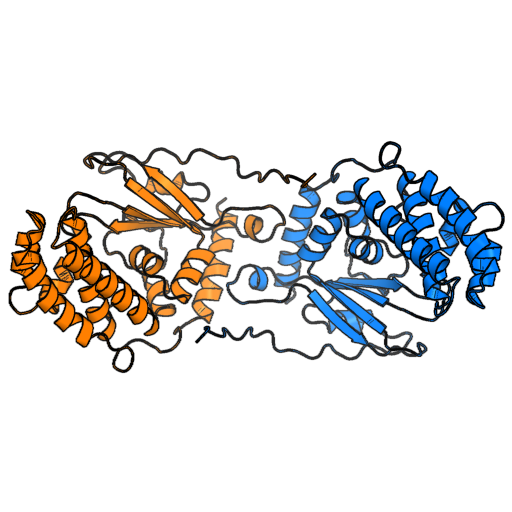 110 ? -0.811 17.484 9.242 1 98.75 110 ALA A CA 1
ATOM 846 C C . ALA A 1 110 ? -1.338 18.156 10.508 1 98.75 110 ALA A C 1
ATOM 848 O O . ALA A 1 110 ? -2.539 18.391 10.633 1 98.75 110 ALA A O 1
ATOM 849 N N . PHE A 1 111 ? -0.436 18.469 11.398 1 98.81 111 PHE A N 1
ATOM 850 C CA . PHE A 1 111 ? -0.807 19.141 12.641 1 98.81 111 PHE A CA 1
ATOM 851 C C . PHE A 1 111 ? -1.494 20.469 12.359 1 98.81 111 PHE A C 1
ATOM 853 O O . PHE A 1 111 ? -2.576 20.734 12.883 1 98.81 111 PHE A O 1
ATOM 860 N N . GLU A 1 112 ? -0.938 21.25 11.523 1 97.5 112 GLU A N 1
ATOM 861 C CA . GLU A 1 112 ? -1.443 22.594 11.266 1 97.5 112 GLU A CA 1
ATOM 862 C C . GLU A 1 112 ? -2.775 22.547 10.523 1 97.5 112 GLU A C 1
ATOM 864 O O . GLU A 1 112 ? -3.676 23.344 10.812 1 97.5 112 GLU A O 1
ATOM 869 N N . ILE A 1 113 ? -2.916 21.609 9.609 1 98.25 113 ILE A N 1
ATOM 870 C CA . ILE A 1 113 ? -4.184 21.453 8.898 1 98.25 113 ILE A CA 1
ATOM 871 C C . ILE A 1 113 ? -5.281 21.047 9.875 1 98.25 113 ILE A C 1
ATOM 873 O O . ILE A 1 113 ? -6.352 21.656 9.906 1 98.25 113 ILE A O 1
ATOM 877 N N . LEU A 1 114 ? -4.988 20.109 10.703 1 98.75 114 LEU A N 1
ATOM 878 C CA . LEU A 1 114 ? -6 19.5 11.57 1 98.75 114 LEU A CA 1
ATOM 879 C C . LEU A 1 114 ? -6.285 20.391 12.773 1 98.75 114 LEU A C 1
ATOM 881 O O . LEU A 1 114 ? -7.41 20.422 13.273 1 98.75 114 LEU A O 1
ATOM 885 N N . ALA A 1 115 ? -5.32 21.125 13.219 1 97.44 115 ALA A N 1
ATOM 886 C CA . ALA A 1 115 ? -5.473 21.922 14.438 1 97.44 115 ALA A CA 1
ATOM 887 C C . ALA A 1 115 ? -5.77 23.375 14.117 1 97.44 115 ALA A C 1
ATOM 889 O O . ALA A 1 115 ? -5.879 24.219 15.016 1 97.44 115 ALA A O 1
ATOM 890 N N . SER A 1 116 ? -5.875 23.688 12.867 1 95.88 116 SER A N 1
ATOM 891 C CA . SER A 1 116 ? -6.086 25.078 12.492 1 95.88 116 SER A CA 1
ATOM 892 C C . SER A 1 116 ? -7.371 25.625 13.102 1 95.88 116 SER A C 1
ATOM 894 O O . SER A 1 116 ? -8.414 24.969 13.062 1 95.88 116 SER A O 1
ATOM 896 N N . PRO A 1 117 ? -7.27 26.828 13.68 1 92.44 117 PRO A N 1
ATOM 897 C CA . PRO A 1 117 ? -8.492 27.469 14.156 1 92.44 117 PRO A CA 1
ATOM 898 C C . PRO A 1 117 ? -9.328 28.062 13.023 1 92.44 117 PRO A C 1
ATOM 900 O O . PRO A 1 117 ? -10.484 28.438 13.234 1 92.44 117 PRO A O 1
ATOM 903 N N . ALA A 1 118 ? -8.758 28.188 11.852 1 91.75 118 ALA A N 1
ATOM 904 C CA . ALA A 1 118 ? -9.445 28.75 10.695 1 91.75 118 ALA A CA 1
ATOM 905 C C . ALA A 1 118 ? -10.086 27.641 9.852 1 91.75 118 ALA A C 1
ATOM 907 O O . ALA A 1 118 ? -9.625 27.344 8.75 1 91.75 118 ALA A O 1
ATOM 908 N N . VAL A 1 119 ? -11.203 27.141 10.305 1 94.06 119 VAL A N 1
ATOM 909 C CA . VAL A 1 119 ? -11.906 26.047 9.648 1 94.06 119 VAL A CA 1
ATOM 910 C C . VAL A 1 119 ? -12.875 26.594 8.609 1 94.06 119 VAL A C 1
ATOM 912 O O . VAL A 1 119 ? -13.633 27.531 8.891 1 94.06 119 VAL A O 1
ATOM 915 N N . LEU A 1 120 ? -12.781 26.047 7.461 1 92.31 120 LEU A N 1
ATOM 916 C CA . LEU A 1 120 ? -13.617 26.5 6.359 1 92.31 120 LEU A CA 1
ATOM 917 C C . LEU A 1 120 ? -14.812 25.578 6.168 1 92.31 120 LEU A C 1
ATOM 919 O O . LEU A 1 120 ? -15.883 26.016 5.746 1 92.31 120 LEU A O 1
ATOM 923 N N . HIS A 1 121 ? -14.648 24.328 6.363 1 95.19 121 HIS A N 1
ATOM 924 C CA . HIS A 1 121 ? -15.672 23.312 6.234 1 95.19 121 HIS A CA 1
ATOM 925 C C . HIS A 1 121 ? -15.406 22.141 7.176 1 95.19 121 HIS A C 1
ATOM 927 O O . HIS A 1 121 ? -14.258 21.703 7.32 1 95.19 121 HIS A O 1
ATOM 933 N N . ASP A 1 122 ? -16.422 21.719 7.855 1 96.31 122 ASP A N 1
ATOM 934 C CA . ASP A 1 122 ? -16.328 20.609 8.789 1 96.31 122 ASP A CA 1
ATOM 935 C C . ASP A 1 122 ? -17.594 19.75 8.742 1 96.31 122 ASP A C 1
ATOM 937 O O . ASP A 1 122 ? -18.641 20.172 9.25 1 96.31 122 ASP A O 1
ATOM 941 N N . ASP A 1 123 ? -17.531 18.609 8.102 1 93.62 123 ASP A N 1
ATOM 942 C CA . ASP A 1 123 ? -18.625 17.641 8.102 1 93.62 123 ASP A CA 1
ATOM 943 C C . ASP A 1 123 ? -18.484 16.656 9.266 1 93.62 123 ASP A C 1
ATOM 945 O O . ASP A 1 123 ? -18.375 15.453 9.047 1 93.62 123 ASP A O 1
ATOM 949 N N . ALA A 1 124 ? -18.516 17.156 10.5 1 94.81 124 ALA A N 1
ATOM 950 C CA . ALA A 1 124 ? -18.375 16.438 11.758 1 94.81 124 ALA A CA 1
ATOM 951 C C . ALA A 1 124 ? -17.109 15.578 11.766 1 94.81 124 ALA A C 1
ATOM 953 O O . ALA A 1 124 ? -17.109 14.445 12.25 1 94.81 124 ALA A O 1
ATOM 954 N N . PHE A 1 125 ? -16.078 16.078 11.117 1 97.38 125 PHE A N 1
ATOM 955 C CA . PHE A 1 125 ? -14.789 15.406 11.094 1 97.38 125 PHE A CA 1
ATOM 956 C C . PHE A 1 125 ? -14.023 15.656 12.391 1 97.38 125 PHE A C 1
ATOM 958 O O . PHE A 1 125 ? -13.898 16.797 12.828 1 97.38 125 PHE A O 1
ATOM 965 N N . PRO A 1 126 ? -13.539 14.641 13.031 1 98.44 126 PRO A N 1
ATOM 966 C CA . PRO A 1 126 ? -12.906 14.812 14.336 1 98.44 126 PRO A CA 1
ATOM 967 C C . PRO A 1 126 ? -11.445 15.227 14.234 1 98.44 126 PRO A C 1
ATOM 969 O O . PRO A 1 126 ? -10.562 14.555 14.781 1 98.44 126 PRO A O 1
ATOM 972 N N . ALA A 1 127 ? -11.141 16.359 13.664 1 98.62 127 ALA A N 1
ATOM 973 C CA . ALA A 1 127 ? -9.781 16.828 13.375 1 98.62 127 ALA A CA 1
ATOM 974 C C . ALA A 1 127 ? -8.969 16.984 14.656 1 98.62 127 ALA A C 1
ATOM 976 O O . ALA A 1 127 ? -7.867 16.453 14.766 1 98.62 127 ALA A O 1
ATOM 977 N N . ARG A 1 128 ? -9.5 17.625 15.648 1 98.06 128 ARG A N 1
ATOM 978 C CA . ARG A 1 128 ? -8.781 17.875 16.891 1 98.06 128 ARG A CA 1
ATOM 979 C C . ARG A 1 128 ? -8.531 16.578 17.656 1 98.06 128 ARG A C 1
ATOM 981 O O . ARG A 1 128 ? -7.488 16.406 18.281 1 98.06 128 ARG A O 1
ATOM 988 N N . ARG A 1 129 ? -9.516 15.711 17.609 1 98.44 129 ARG A N 1
ATOM 989 C CA . ARG A 1 129 ? -9.352 14.43 18.281 1 98.44 129 ARG A CA 1
ATOM 990 C C . ARG A 1 129 ? -8.227 13.617 17.672 1 98.44 129 ARG A C 1
ATOM 992 O O . ARG A 1 129 ? -7.504 12.906 18.375 1 98.44 129 ARG A O 1
ATOM 999 N N . ILE A 1 130 ? -8.109 13.688 16.328 1 98.88 130 ILE A N 1
ATOM 1000 C CA . ILE A 1 130 ? -7.016 13.008 15.656 1 98.88 130 ILE A CA 1
ATOM 1001 C C . ILE A 1 130 ? -5.68 13.547 16.156 1 98.88 130 ILE A C 1
ATOM 1003 O O . ILE A 1 130 ? -4.77 12.781 16.469 1 98.88 130 ILE A O 1
ATOM 1007 N N . VAL A 1 131 ? -5.539 14.875 16.266 1 98.81 131 VAL A N 1
ATOM 1008 C CA . VAL A 1 131 ? -4.32 15.508 16.766 1 98.81 131 VAL A CA 1
ATOM 1009 C C . VAL A 1 131 ? -4.027 15.008 18.172 1 98.81 131 VAL A C 1
ATOM 1011 O O . VAL A 1 131 ? -2.932 14.5 18.453 1 98.81 131 VAL A O 1
ATOM 1014 N N . ASP A 1 132 ? -5.008 15.031 19.031 1 98.25 132 ASP A N 1
ATOM 1015 C CA . ASP A 1 132 ? -4.84 14.648 20.438 1 98.25 132 ASP A CA 1
ATOM 1016 C C . ASP A 1 132 ? -4.422 13.18 20.547 1 98.25 132 ASP A C 1
ATOM 1018 O O . ASP A 1 132 ? -3.617 12.828 21.422 1 98.25 132 ASP A O 1
ATOM 1022 N N . ALA A 1 133 ? -4.977 12.391 19.703 1 98.75 133 ALA A N 1
ATOM 1023 C CA . ALA A 1 133 ? -4.727 10.953 19.75 1 98.75 133 ALA A CA 1
ATOM 1024 C C . ALA A 1 133 ? -3.326 10.625 19.234 1 98.75 133 ALA A C 1
ATOM 1026 O O . ALA A 1 133 ? -2.705 9.656 19.688 1 98.75 133 ALA A O 1
ATOM 1027 N N . ALA A 1 134 ? -2.77 11.422 18.359 1 98.81 134 ALA A N 1
ATOM 1028 C CA . ALA A 1 134 ? -1.579 11.008 17.625 1 98.81 134 ALA A CA 1
ATOM 1029 C C . ALA A 1 134 ? -0.351 11.789 18.078 1 98.81 134 ALA A C 1
ATOM 1031 O O . ALA A 1 134 ? 0.781 11.328 17.938 1 98.81 134 ALA A O 1
ATOM 1032 N N . ILE A 1 135 ? -0.505 13 18.641 1 98.75 135 ILE A N 1
ATOM 1033 C CA . ILE A 1 135 ? 0.602 13.914 18.875 1 98.75 135 ILE A CA 1
ATOM 1034 C C . ILE A 1 135 ? 1.503 13.359 19.984 1 98.75 135 ILE A C 1
ATOM 1036 O O . ILE A 1 135 ? 1.019 12.789 20.953 1 98.75 135 ILE A O 1
ATOM 1040 N N . THR A 1 136 ? 2.803 13.477 19.797 1 98.62 136 THR A N 1
ATOM 1041 C CA . THR A 1 136 ? 3.803 13.117 20.797 1 98.62 136 THR A CA 1
ATOM 1042 C C . THR A 1 136 ? 4.852 14.219 20.938 1 98.62 136 THR A C 1
ATOM 1044 O O . THR A 1 136 ? 4.871 15.164 20.156 1 98.62 136 THR A O 1
ATOM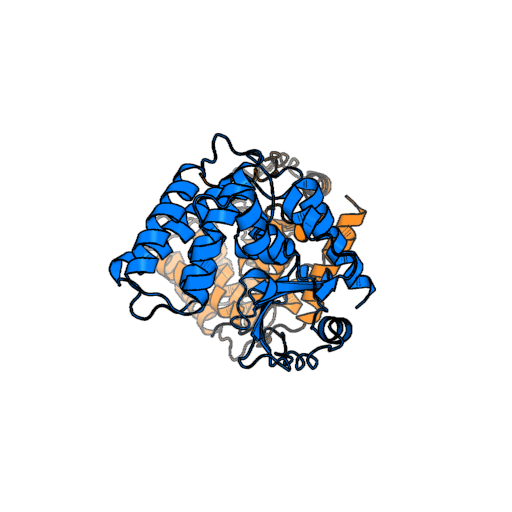 1047 N N . ARG A 1 137 ? 5.613 14.078 21.938 1 98.38 137 ARG A N 1
ATOM 1048 C CA . ARG A 1 137 ? 6.652 15.07 22.172 1 98.38 137 ARG A CA 1
ATOM 1049 C C . ARG A 1 137 ? 7.633 15.133 21.016 1 98.38 137 ARG A C 1
ATOM 1051 O O . ARG A 1 137 ? 8.383 16.109 20.875 1 98.38 137 ARG A O 1
ATOM 1058 N N . ASN A 1 138 ? 7.641 14.148 20.141 1 98.12 138 ASN A N 1
ATOM 1059 C CA . ASN A 1 138 ? 8.555 14.117 19 1 98.12 138 ASN A CA 1
ATOM 1060 C C . ASN A 1 138 ? 8.25 15.234 18.016 1 98.12 138 ASN A C 1
ATOM 1062 O O . ASN A 1 138 ? 9.094 15.578 17.172 1 98.12 138 ASN A O 1
ATOM 1066 N N . ILE A 1 139 ? 7.07 15.805 18.078 1 98.69 139 ILE A N 1
ATOM 1067 C CA . ILE A 1 139 ? 6.715 16.875 17.156 1 98.69 139 ILE A CA 1
ATOM 1068 C C . ILE A 1 139 ? 7.59 18.094 17.422 1 98.69 139 ILE A C 1
ATOM 1070 O O . ILE A 1 139 ? 7.762 18.953 16.562 1 98.69 139 ILE A O 1
ATOM 1074 N N . LEU A 1 140 ? 8.164 18.219 18.594 1 98.62 140 LEU A N 1
ATOM 1075 C CA . LEU A 1 140 ? 8.992 19.344 18.984 1 98.62 140 LEU A CA 1
ATOM 1076 C C . LEU A 1 140 ? 10.258 19.422 18.141 1 98.62 140 LEU A C 1
ATOM 1078 O O . LEU A 1 140 ? 10.766 20.5 17.859 1 98.62 140 LEU A O 1
ATOM 1082 N N . HIS A 1 141 ? 10.742 18.234 17.719 1 97.38 141 HIS A N 1
ATOM 1083 C CA . HIS A 1 141 ? 11.906 18.219 16.844 1 97.38 141 HIS A CA 1
ATOM 1084 C C . HIS A 1 141 ? 11.617 18.953 15.531 1 97.38 141 HIS A C 1
ATOM 1086 O O . HIS A 1 141 ? 12.469 19.688 15.031 1 97.38 141 HIS A O 1
ATOM 1092 N N . HIS A 1 142 ? 10.438 18.734 15.086 1 97.62 142 HIS A N 1
ATOM 1093 C CA . HIS A 1 142 ? 10.047 19.422 13.867 1 97.62 142 HIS A CA 1
ATOM 1094 C C . HIS A 1 142 ? 10.117 20.938 14.039 1 97.62 142 HIS A C 1
ATOM 1096 O O . HIS A 1 142 ? 10.812 21.625 13.281 1 97.62 142 HIS A O 1
ATOM 1102 N N . TYR A 1 143 ? 9.508 21.438 14.969 1 98.12 143 TYR A N 1
ATOM 1103 C CA . TYR A 1 143 ? 9.391 22.875 15.117 1 98.12 143 TYR A CA 1
ATOM 1104 C C . TYR A 1 143 ? 10.719 23.5 15.516 1 98.12 143 TYR A C 1
ATOM 1106 O O . TYR A 1 143 ? 11.062 24.594 15.062 1 98.12 143 TYR A O 1
ATOM 1114 N N . ARG A 1 144 ? 11.453 22.828 16.359 1 97.5 144 ARG A N 1
ATOM 1115 C CA . ARG A 1 144 ? 12.789 23.312 16.719 1 97.5 144 ARG A CA 1
ATOM 1116 C C . ARG A 1 144 ? 13.688 23.391 15.484 1 97.5 144 ARG A C 1
ATOM 1118 O O . ARG A 1 144 ? 14.344 24.406 15.25 1 97.5 144 ARG A O 1
ATOM 1125 N N . ASP A 1 145 ? 13.711 22.312 14.672 1 96.94 145 ASP A N 1
ATOM 1126 C CA . ASP A 1 145 ? 14.594 22.234 13.516 1 96.94 145 ASP A CA 1
ATOM 1127 C C . ASP A 1 145 ? 14.203 23.25 12.453 1 96.94 145 ASP A C 1
ATOM 1129 O O . ASP A 1 145 ? 15.062 23.906 11.867 1 96.94 145 ASP A O 1
ATOM 1133 N N . VAL A 1 146 ? 12.93 23.406 12.242 1 96.88 146 VAL A N 1
ATOM 1134 C CA . VAL A 1 146 ? 12.461 24.328 11.219 1 96.88 146 VAL A CA 1
ATOM 1135 C C . VAL A 1 146 ? 12.789 25.766 11.633 1 96.88 146 VAL A C 1
ATOM 1137 O O . VAL A 1 146 ? 13.344 26.531 10.844 1 96.88 146 VAL A O 1
ATOM 1140 N N . ALA A 1 147 ? 12.469 26.141 12.852 1 97.19 147 ALA A N 1
ATOM 1141 C CA . ALA A 1 147 ? 12.742 27.484 13.328 1 97.19 147 ALA A CA 1
ATOM 1142 C C . ALA A 1 147 ? 14.242 27.797 13.297 1 97.19 147 ALA A C 1
ATOM 1144 O O . ALA A 1 147 ? 14.656 28.844 12.82 1 97.19 147 ALA A O 1
ATOM 1145 N N . SER A 1 148 ? 15.031 26.844 13.781 1 97.06 148 SER A N 1
ATOM 1146 C CA . SER A 1 148 ? 16.484 27.016 13.812 1 97.06 148 SER A CA 1
ATOM 1147 C C . SER A 1 148 ? 17.062 27.141 12.406 1 97.06 148 SER A C 1
ATOM 1149 O O . SER A 1 148 ? 17.906 28 12.156 1 97.06 148 SER A O 1
ATOM 1151 N N . GLY A 1 149 ? 16.594 26.281 11.555 1 96.31 149 GLY A N 1
ATOM 1152 C CA . GLY A 1 149 ? 17.094 26.312 10.188 1 96.31 149 GLY A CA 1
ATOM 1153 C C . GLY A 1 149 ? 16.781 27.609 9.477 1 96.31 149 GLY A C 1
ATOM 1154 O O . GLY A 1 149 ? 17.656 28.203 8.836 1 96.31 149 GLY A O 1
ATOM 1155 N N . TRP A 1 150 ? 15.57 28.031 9.562 1 94.25 150 TRP A N 1
ATOM 1156 C CA . TRP A 1 150 ? 15.156 29.266 8.898 1 94.25 150 TRP A CA 1
ATOM 1157 C C . TRP A 1 150 ? 15.828 30.484 9.531 1 94.25 150 TRP A C 1
ATOM 1159 O O . TRP A 1 150 ? 16.172 31.438 8.844 1 94.25 150 TRP A O 1
ATOM 1169 N N . MET A 1 151 ? 16 30.5 10.844 1 96.25 151 MET A N 1
ATOM 1170 C CA . MET A 1 151 ? 16.688 31.594 11.516 1 96.25 151 MET A CA 1
ATOM 1171 C C . MET A 1 151 ? 18.141 31.703 11.031 1 96.25 151 MET A C 1
ATOM 1173 O O . MET A 1 151 ? 18.625 32.812 10.773 1 96.25 151 MET A O 1
ATOM 1177 N N . ALA A 1 152 ? 18.766 30.578 10.875 1 96.44 152 ALA A N 1
ATOM 1178 C CA . ALA A 1 152 ? 20.141 30.562 10.383 1 96.44 152 ALA A CA 1
ATOM 1179 C C . ALA A 1 152 ? 20.234 31.172 8.984 1 96.44 152 ALA A C 1
ATOM 1181 O O . ALA A 1 152 ? 21.156 31.922 8.688 1 96.44 152 ALA A O 1
ATOM 1182 N N . ARG A 1 153 ? 19.297 30.859 8.195 1 95.62 153 ARG A N 1
ATOM 1183 C CA . ARG A 1 153 ? 19.266 31.406 6.836 1 95.62 153 ARG A CA 1
ATOM 1184 C C . ARG A 1 153 ? 19.062 32.906 6.852 1 95.62 153 ARG A C 1
ATOM 1186 O O . ARG A 1 153 ? 19.734 33.625 6.102 1 95.62 153 ARG A O 1
ATOM 1193 N N . LEU A 1 154 ? 18.141 33.406 7.688 1 95.69 154 LEU A N 1
ATOM 1194 C CA . LEU A 1 154 ? 17.891 34.812 7.797 1 95.69 154 LEU A CA 1
ATOM 1195 C C . LEU A 1 154 ? 19.141 35.562 8.281 1 95.69 154 LEU A C 1
ATOM 1197 O O . LEU A 1 154 ? 19.453 36.656 7.785 1 95.69 154 LEU A O 1
ATOM 1201 N N . VAL A 1 155 ? 19.828 34.969 9.211 1 95.5 155 VAL A N 1
ATOM 1202 C CA . VAL A 1 155 ? 21.031 35.594 9.766 1 95.5 155 VAL A CA 1
ATOM 1203 C C . VAL A 1 155 ? 22.125 35.594 8.703 1 95.5 155 VAL A C 1
ATOM 1205 O O . VAL A 1 155 ? 22.812 36.625 8.523 1 95.5 155 VAL A O 1
ATOM 1208 N N . GLU A 1 156 ? 22.281 34.531 8.023 1 95.44 156 GLU A N 1
ATOM 1209 C CA . GLU A 1 156 ? 23.312 34.406 7.004 1 95.44 156 GLU A CA 1
ATOM 1210 C C . GLU A 1 156 ? 23.141 35.469 5.922 1 95.44 156 GLU A C 1
ATOM 1212 O O . GLU A 1 156 ? 24.125 36.062 5.465 1 95.44 156 GLU A O 1
ATOM 1217 N N . THR A 1 157 ? 21.953 35.75 5.586 1 94.75 157 THR A N 1
ATOM 1218 C CA . THR A 1 157 ? 21.703 36.719 4.508 1 94.75 157 THR A CA 1
ATOM 1219 C C . THR A 1 157 ? 21.453 38.125 5.062 1 94.75 157 THR A C 1
ATOM 1221 O O . THR A 1 157 ? 21.266 39.062 4.301 1 94.75 157 THR A O 1
ATOM 1224 N N . ARG A 1 158 ? 21.375 38.188 6.324 1 92.81 158 ARG A N 1
ATOM 1225 C CA . ARG A 1 158 ? 21.031 39.438 7.008 1 92.81 158 ARG A CA 1
ATOM 1226 C C . ARG A 1 158 ? 19.703 39.969 6.523 1 92.81 158 ARG A C 1
ATOM 1228 O O . ARG A 1 158 ? 19.562 41.188 6.277 1 92.81 158 ARG A O 1
ATOM 1235 N N . GLY A 1 159 ? 18.828 39.062 6.254 1 91.81 159 GLY A N 1
ATOM 1236 C CA . GLY A 1 159 ? 17.484 39.406 5.848 1 91.81 159 GLY A CA 1
ATOM 1237 C C . GLY A 1 159 ? 17.359 39.719 4.363 1 91.81 159 GLY A C 1
ATOM 1238 O O . GLY A 1 159 ? 16.266 39.938 3.859 1 91.81 159 GLY A O 1
ATOM 1239 N N . GLN A 1 160 ? 18.484 39.688 3.684 1 92.44 160 GLN A N 1
ATOM 1240 C CA . GLN A 1 160 ? 18.453 40.031 2.262 1 92.44 160 GLN A CA 1
ATOM 1241 C C . GLN A 1 160 ? 17.625 39 1.482 1 92.44 160 GLN A C 1
ATOM 1243 O O . GLN A 1 160 ? 17.859 37.812 1.592 1 92.44 160 GLN A O 1
ATOM 1248 N N . GLY A 1 161 ? 16.641 39.562 0.744 1 91.38 161 GLY A N 1
ATOM 1249 C CA . GLY A 1 161 ? 15.812 38.719 -0.09 1 91.38 161 GLY A CA 1
ATOM 1250 C C . GLY A 1 161 ? 14.656 38.094 0.666 1 91.38 161 GLY A C 1
ATOM 1251 O O . GLY A 1 161 ? 13.797 37.438 0.067 1 91.38 161 GLY A O 1
ATOM 1252 N N . ALA A 1 162 ? 14.641 38.25 1.969 1 91.75 162 ALA A N 1
ATOM 1253 C CA . ALA A 1 162 ? 13.578 37.656 2.771 1 91.75 162 ALA A CA 1
ATOM 1254 C C . ALA A 1 162 ? 12.312 38.5 2.723 1 91.75 162 ALA A C 1
ATOM 1256 O O . ALA A 1 162 ? 12.383 39.75 2.742 1 91.75 162 ALA A O 1
ATOM 1257 N N . GLU A 1 163 ? 11.219 37.812 2.594 1 87.56 163 GLU A N 1
ATOM 1258 C CA . GLU A 1 163 ? 9.922 38.438 2.746 1 87.56 163 GLU A CA 1
ATOM 1259 C C . GLU A 1 163 ? 9.445 38.406 4.195 1 87.56 163 GLU A C 1
ATOM 1261 O O . GLU A 1 163 ? 9.883 37.562 4.973 1 87.56 163 GLU A O 1
ATOM 1266 N N . PRO A 1 164 ? 8.547 39.344 4.531 1 87.56 164 PRO A N 1
ATOM 1267 C CA . PRO A 1 164 ? 8.008 39.344 5.891 1 87.56 164 PRO A CA 1
ATOM 1268 C C . PRO A 1 164 ? 7.48 37.969 6.312 1 87.56 164 PRO A C 1
ATOM 1270 O O . PRO A 1 164 ? 7.672 37.562 7.461 1 87.56 164 PRO A O 1
ATOM 1273 N N . ALA A 1 165 ? 6.922 37.281 5.383 1 85.69 165 ALA A N 1
ATOM 1274 C CA . ALA A 1 165 ? 6.352 35.969 5.684 1 85.69 165 ALA A CA 1
ATOM 1275 C C . ALA A 1 165 ? 7.43 35 6.156 1 85.69 165 ALA A C 1
ATOM 1277 O O . ALA A 1 165 ? 7.176 34.125 7.004 1 85.69 165 ALA A O 1
ATOM 1278 N N . ASP A 1 166 ? 8.586 35.125 5.684 1 88 166 ASP A N 1
ATOM 1279 C CA . ASP A 1 166 ? 9.688 34.281 6.082 1 88 166 ASP A CA 1
ATOM 1280 C C . ASP A 1 166 ? 10.055 34.5 7.551 1 88 166 ASP A C 1
ATOM 1282 O O . ASP A 1 166 ? 10.203 33.531 8.305 1 88 166 ASP A O 1
ATOM 1286 N N . ALA A 1 167 ? 10.219 35.75 7.859 1 89.81 167 ALA A N 1
ATOM 1287 C CA . ALA A 1 167 ? 10.578 36.094 9.234 1 89.81 167 ALA A CA 1
ATOM 1288 C C . ALA A 1 167 ? 9.469 35.688 10.203 1 89.81 167 ALA A C 1
ATOM 1290 O O . ALA A 1 167 ? 9.734 35.188 11.297 1 89.81 167 ALA A O 1
ATOM 1291 N N . LEU A 1 168 ? 8.273 35.906 9.828 1 89.19 168 LEU A N 1
ATOM 1292 C CA . LEU A 1 168 ? 7.133 35.594 10.68 1 89.19 168 LEU A CA 1
ATOM 1293 C C . LEU A 1 168 ? 6.996 34.062 10.859 1 89.19 168 LEU A C 1
ATOM 1295 O O . LEU A 1 168 ? 6.586 33.594 11.922 1 89.19 168 LEU A O 1
ATOM 1299 N N . ASP A 1 169 ? 7.34 33.375 9.852 1 90.75 169 ASP A N 1
ATOM 1300 C CA . ASP A 1 169 ? 7.277 31.906 9.922 1 90.75 169 ASP A CA 1
ATOM 1301 C C . ASP A 1 169 ? 8.289 31.375 10.93 1 90.75 169 ASP A C 1
ATOM 1303 O O . ASP A 1 169 ? 8.023 30.375 11.617 1 90.75 169 ASP A O 1
ATOM 1307 N N . VAL A 1 170 ? 9.438 31.984 10.984 1 93.94 170 VAL A N 1
ATOM 1308 C CA . VAL A 1 170 ? 10.438 31.594 11.977 1 93.94 170 VAL A CA 1
ATOM 1309 C C . VAL A 1 170 ? 9.867 31.75 13.383 1 93.94 170 VAL A C 1
ATOM 1311 O O . VAL A 1 170 ? 9.953 30.828 14.203 1 93.94 170 VAL A O 1
ATOM 1314 N N . VAL A 1 171 ? 9.234 32.906 13.617 1 93.69 171 VAL A N 1
ATOM 1315 C CA . VAL A 1 171 ? 8.68 33.188 14.93 1 93.69 171 VAL A CA 1
ATOM 1316 C C . VAL A 1 171 ? 7.527 32.219 15.234 1 93.69 171 VAL A C 1
ATOM 1318 O O . VAL A 1 171 ? 7.434 31.688 16.344 1 93.69 171 VAL A O 1
ATOM 1321 N N . ARG A 1 172 ? 6.73 32.062 14.281 1 93.75 172 ARG A N 1
ATOM 1322 C CA . ARG A 1 172 ? 5.586 31.156 14.461 1 93.75 172 ARG A CA 1
ATOM 1323 C C . ARG A 1 172 ? 6.035 29.75 14.852 1 93.75 172 ARG A C 1
ATOM 1325 O O . ARG A 1 172 ? 5.48 29.156 15.773 1 93.75 172 ARG A O 1
ATOM 1332 N N . ASN A 1 173 ? 6.988 29.234 14.141 1 96.19 173 ASN A N 1
ATOM 1333 C CA . ASN A 1 173 ? 7.484 27.891 14.445 1 96.19 173 ASN A CA 1
ATOM 1334 C C . ASN A 1 173 ? 8.086 27.828 15.844 1 96.19 173 ASN A C 1
ATOM 1336 O O . ASN A 1 173 ? 7.836 26.875 16.578 1 96.19 173 ASN A O 1
ATOM 1340 N N . ALA A 1 174 ? 8.852 28.844 16.219 1 97.56 174 ALA A N 1
ATOM 1341 C CA . ALA A 1 174 ? 9.453 28.875 17.547 1 97.56 174 ALA A CA 1
ATOM 1342 C C . ALA A 1 174 ? 8.375 28.953 18.625 1 97.56 174 ALA A C 1
ATOM 1344 O O . ALA A 1 174 ? 8.422 28.219 19.625 1 97.56 174 ALA A O 1
ATOM 1345 N N . LEU A 1 175 ? 7.398 29.797 18.422 1 96.88 175 LEU A N 1
ATOM 1346 C CA . LEU A 1 175 ? 6.32 29.953 19.391 1 96.88 175 LEU A CA 1
ATOM 1347 C C . LEU A 1 175 ? 5.477 28.688 19.484 1 96.88 175 LEU A C 1
ATOM 1349 O O . LEU A 1 175 ? 5.062 28.297 20.578 1 96.88 175 LEU A O 1
ATOM 1353 N N . THR A 1 176 ? 5.184 28.078 18.344 1 97.31 176 THR A N 1
ATOM 1354 C CA . THR A 1 176 ? 4.43 26.828 18.328 1 97.31 176 THR A CA 1
ATOM 1355 C C . THR A 1 176 ? 5.152 25.75 19.125 1 97.31 176 THR A C 1
ATOM 1357 O O . THR A 1 176 ? 4.543 25.078 19.969 1 97.31 176 THR A O 1
ATOM 1360 N N . GLY A 1 177 ? 6.445 25.594 18.859 1 98.38 177 GLY A N 1
ATOM 1361 C CA . GLY A 1 177 ? 7.227 24.656 19.641 1 98.38 177 GLY A CA 1
ATOM 1362 C C . GLY A 1 177 ? 7.137 24.906 21.141 1 98.38 177 GLY A C 1
ATOM 1363 O O . GLY A 1 177 ? 6.93 23.969 21.922 1 98.38 177 GLY A O 1
ATOM 1364 N N . ARG A 1 178 ? 7.273 26.156 21.453 1 98.19 178 ARG A N 1
ATOM 1365 C CA . ARG A 1 178 ? 7.223 26.5 22.875 1 98.19 178 ARG A CA 1
ATOM 1366 C C . ARG A 1 178 ? 5.863 26.172 23.469 1 98.19 178 ARG A C 1
ATOM 1368 O O . ARG A 1 178 ? 5.777 25.672 24.594 1 98.19 178 ARG A O 1
ATOM 1375 N N . ALA A 1 179 ? 4.82 26.516 22.812 1 98 179 ALA A N 1
ATOM 1376 C CA . ALA A 1 179 ? 3.469 26.234 23.281 1 98 179 ALA A CA 1
ATOM 1377 C C . ALA A 1 179 ? 3.256 24.734 23.438 1 98 179 ALA A C 1
ATOM 1379 O O . ALA A 1 179 ? 2.617 24.281 24.391 1 98 179 ALA A O 1
ATOM 1380 N N . LEU A 1 180 ? 3.785 23.953 22.516 1 98.5 180 LEU A N 1
ATOM 1381 C CA . LEU A 1 180 ? 3.623 22.5 22.516 1 98.5 180 LEU A CA 1
ATOM 1382 C C . LEU A 1 180 ? 4.312 21.891 23.734 1 98.5 180 LEU A C 1
ATOM 1384 O O . LEU A 1 180 ? 3.863 20.859 24.25 1 98.5 180 LEU A O 1
ATOM 1388 N N . VAL A 1 181 ? 5.41 22.516 24.234 1 98.44 181 VAL A N 1
ATOM 1389 C CA . VAL A 1 181 ? 6.047 22.062 25.453 1 98.44 181 VAL A CA 1
ATOM 1390 C C . VAL A 1 181 ? 5.031 22.062 26.594 1 98.44 181 VAL A C 1
ATOM 1392 O O . VAL A 1 181 ? 5.023 21.141 27.438 1 98.44 181 VAL A O 1
ATOM 1395 N N . ASP A 1 182 ? 4.105 22.953 26.594 1 98 182 ASP A N 1
ATOM 1396 C CA . ASP A 1 182 ? 3.07 23.062 27.609 1 98 182 ASP A CA 1
ATOM 1397 C C . ASP A 1 182 ? 1.851 22.219 27.266 1 98 182 ASP A C 1
ATOM 1399 O O . ASP A 1 182 ? 0.827 22.281 27.953 1 98 182 ASP A O 1
ATOM 1403 N N . GLY A 1 183 ? 1.9 21.516 26.203 1 97.38 183 GLY A N 1
ATOM 1404 C CA . GLY A 1 183 ? 0.795 20.672 25.781 1 97.38 183 GLY A CA 1
ATOM 1405 C C . GLY A 1 183 ? -0.273 21.438 25.016 1 97.38 183 GLY A C 1
ATOM 1406 O O . GLY A 1 183 ? -1.361 20.906 24.766 1 97.38 183 GLY A O 1
ATOM 1407 N N . ARG A 1 184 ? 0.04 22.656 24.688 1 96.81 184 ARG A N 1
ATOM 1408 C CA . ARG A 1 184 ? -0.912 23.469 23.938 1 96.81 184 ARG A CA 1
ATOM 1409 C C . ARG A 1 184 ? -0.724 23.297 22.438 1 96.81 184 ARG A C 1
ATOM 1411 O O . ARG A 1 184 ? 0.246 23.797 21.859 1 96.81 184 ARG A O 1
ATOM 1418 N N . ALA A 1 185 ? -1.726 22.609 21.828 1 96.06 185 ALA A N 1
ATOM 1419 C CA . ALA A 1 185 ? -1.668 22.344 20.391 1 96.06 185 ALA A CA 1
ATOM 1420 C C . ALA A 1 185 ? -2.225 23.516 19.594 1 96.06 185 ALA A C 1
ATOM 1422 O O . ALA A 1 185 ? -3.332 23.438 19.062 1 96.06 185 ALA A O 1
ATOM 1423 N N . ALA A 1 186 ? -1.451 24.609 19.516 1 94.81 186 ALA A N 1
ATOM 1424 C CA . ALA A 1 186 ? -1.811 25.828 18.812 1 94.81 186 ALA A CA 1
ATOM 1425 C C . ALA A 1 186 ? -0.621 26.391 18.031 1 94.81 186 ALA A C 1
ATOM 1427 O O . ALA A 1 186 ? 0.533 26.141 18.391 1 94.81 186 ALA A O 1
ATOM 1428 N N . PHE A 1 187 ? -0.955 27.141 16.922 1 95.12 187 PHE A N 1
ATOM 1429 C CA . PHE A 1 187 ? 0.156 27.656 16.141 1 95.12 187 PHE A CA 1
ATOM 1430 C C . PHE A 1 187 ? -0.164 29.047 15.594 1 95.12 187 PHE A C 1
ATOM 1432 O O . PHE A 1 187 ? 0.538 29.547 14.719 1 95.12 187 PHE A O 1
ATOM 1439 N N . ASP A 1 188 ? -1.256 29.625 16.078 1 90.94 188 ASP A N 1
ATOM 1440 C CA . ASP A 1 188 ? -1.574 31.016 15.758 1 90.94 188 ASP A CA 1
ATOM 1441 C C . ASP A 1 188 ? -0.562 31.969 16.391 1 90.94 188 ASP A C 1
ATOM 1443 O O . ASP A 1 188 ? -0.511 32.125 17.609 1 90.94 188 ASP A O 1
ATOM 1447 N N . VAL A 1 189 ? 0.158 32.719 15.555 1 90.75 189 VAL A N 1
ATOM 1448 C CA . VAL A 1 189 ? 1.299 33.5 16 1 90.75 189 VAL A CA 1
ATOM 1449 C C . VAL A 1 189 ? 0.821 34.625 16.938 1 90.75 189 VAL A C 1
ATOM 1451 O O . VAL A 1 189 ? 1.482 34.938 17.938 1 90.75 189 VAL A O 1
ATOM 1454 N N . TRP A 1 190 ? -0.258 35.188 16.703 1 87.31 190 TRP A N 1
ATOM 1455 C CA . TRP A 1 190 ? -0.719 36.344 17.469 1 87.31 190 TRP A CA 1
ATOM 1456 C C . TRP A 1 190 ? -1.281 35.906 18.812 1 87.31 190 TRP A C 1
ATOM 1458 O O . TRP A 1 190 ? -1.161 36.625 19.812 1 87.31 190 TRP A O 1
ATOM 1468 N N . GLU A 1 191 ? -1.896 34.781 18.812 1 90.06 191 GLU A N 1
ATOM 1469 C CA . GLU A 1 191 ? 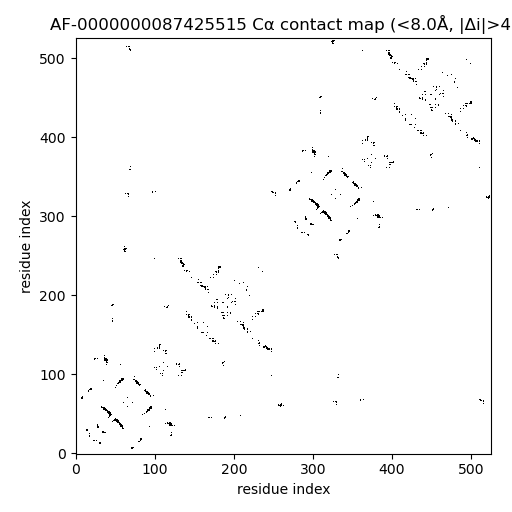-2.316 34.188 20.094 1 90.06 191 GLU A CA 1
ATOM 1470 C C . GLU A 1 191 ? -1.114 33.812 20.938 1 90.06 191 GLU A C 1
ATOM 1472 O O . GLU A 1 191 ? -1.055 34.125 22.125 1 90.06 191 GLU A O 1
ATOM 1477 N N . LEU A 1 192 ? -0.183 33.219 20.312 1 94.69 192 LEU A N 1
ATOM 1478 C CA . LEU A 1 192 ? 0.931 32.625 21.047 1 94.69 192 LEU A CA 1
ATOM 1479 C C . LEU A 1 192 ? 1.907 33.719 21.5 1 94.69 192 LEU A C 1
ATOM 1481 O O . LEU A 1 192 ? 2.543 33.562 22.547 1 94.69 192 LEU A O 1
ATOM 1485 N N . VAL A 1 193 ? 2.041 34.781 20.688 1 93.69 193 VAL A N 1
ATOM 1486 C CA . VAL A 1 193 ? 2.979 35.812 21.078 1 93.69 193 VAL A CA 1
ATOM 1487 C C . VAL A 1 193 ? 2.51 36.469 22.375 1 93.69 193 VAL A C 1
ATOM 1489 O O . VAL A 1 193 ? 3.326 36.875 23.203 1 93.69 193 VAL A O 1
ATOM 1492 N N . GLY A 1 194 ? 1.242 36.594 22.547 1 92.12 194 GLY A N 1
ATOM 1493 C CA . GLY A 1 194 ? 0.7 37.125 23.797 1 92.12 194 GLY A CA 1
ATOM 1494 C C . GLY A 1 194 ? 1.031 36.281 25 1 92.12 194 GLY A C 1
ATOM 1495 O O . GLY A 1 194 ? 1.302 36.812 26.078 1 92.12 194 GLY A O 1
ATOM 1496 N N . ASP A 1 195 ? 1.063 35.031 24.859 1 94.06 195 ASP A N 1
ATOM 1497 C CA . ASP A 1 195 ? 1.213 34.125 25.969 1 94.06 195 ASP A CA 1
ATOM 1498 C C . ASP A 1 195 ? 2.684 33.781 26.219 1 94.06 195 ASP A C 1
ATOM 1500 O O . ASP A 1 195 ? 3.096 33.562 27.359 1 94.06 195 ASP A O 1
ATOM 1504 N N . TYR A 1 196 ? 3.449 33.75 25.125 1 95.25 196 TYR A N 1
ATOM 1505 C CA . TYR A 1 196 ? 4.805 33.219 25.25 1 95.25 196 TYR A CA 1
ATOM 1506 C C . TYR A 1 196 ? 5.832 34.25 24.797 1 95.25 196 TYR A C 1
ATOM 1508 O O . TYR A 1 196 ? 7.039 34.031 24.953 1 95.25 196 TYR A O 1
ATOM 1516 N N . GLY A 1 197 ? 5.281 35.25 24.156 1 92.88 197 GLY A N 1
ATOM 1517 C CA . GLY A 1 197 ? 6.188 36.312 23.703 1 92.88 197 GLY A CA 1
ATOM 1518 C C . GLY A 1 197 ? 6.652 37.219 24.812 1 92.88 197 GLY A C 1
ATOM 1519 O O . GLY A 1 197 ? 5.859 37.625 25.672 1 92.88 197 GLY A O 1
ATOM 1520 N N . GLU A 1 198 ? 7.926 37.406 24.953 1 90.69 198 GLU A N 1
ATOM 1521 C CA . GLU A 1 198 ? 8.484 38.312 25.953 1 90.69 198 GLU A CA 1
ATOM 1522 C C . GLU A 1 198 ? 9.422 39.312 25.297 1 90.69 198 GLU A C 1
ATOM 1524 O O . GLU A 1 198 ? 9.797 39.188 24.125 1 90.69 198 GLU A O 1
ATOM 1529 N N . GLY A 1 199 ? 9.648 40.406 26.062 1 92.44 199 GLY A N 1
ATOM 1530 C CA . GLY A 1 199 ? 10.727 41.344 25.703 1 92.44 199 GLY A CA 1
ATOM 1531 C C . GLY A 1 199 ? 10.453 42.094 24.438 1 92.44 199 GLY A C 1
ATOM 1532 O O . GLY A 1 199 ? 11.375 42.344 23.641 1 92.44 199 GLY A O 1
ATOM 1533 N N . GLY A 1 200 ? 9.172 42.344 24.094 1 94.25 200 GLY A N 1
ATOM 1534 C CA . GLY A 1 200 ? 8.875 43.188 22.938 1 94.25 200 GLY A CA 1
ATOM 1535 C C . GLY A 1 200 ? 8.727 42.406 21.656 1 94.25 200 GLY A C 1
ATOM 1536 O O . GLY A 1 200 ? 8.773 42.969 20.562 1 94.25 200 GLY A O 1
ATOM 1537 N N . LEU A 1 201 ? 8.578 41.156 21.781 1 95.44 201 LEU A N 1
ATOM 1538 C CA . LEU A 1 201 ? 8.484 40.312 20.594 1 95.44 201 LEU A CA 1
ATOM 1539 C C . LEU A 1 201 ? 7.297 40.719 19.719 1 95.44 201 LEU A C 1
ATOM 1541 O O . LEU A 1 201 ? 7.395 40.719 18.5 1 95.44 201 LEU A O 1
ATOM 1545 N N . GLU A 1 202 ? 6.203 41.062 20.328 1 93 202 GLU A N 1
ATOM 1546 C CA . GLU A 1 202 ? 5.035 41.469 19.547 1 93 202 GLU A CA 1
ATOM 1547 C C . GLU A 1 202 ? 5.336 42.719 18.719 1 93 202 GLU A C 1
ATOM 1549 O O . GLU A 1 202 ? 4.949 42.781 17.547 1 93 202 GLU A O 1
ATOM 1554 N N . GLU A 1 203 ? 5.957 43.656 19.344 1 94.06 203 GLU A N 1
ATOM 1555 C CA . GLU A 1 203 ? 6.348 44.875 18.625 1 94.06 203 GLU A CA 1
ATOM 1556 C C . GLU A 1 203 ? 7.293 44.531 17.469 1 94.06 203 GLU A C 1
ATOM 1558 O O . GLU A 1 203 ? 7.176 45.125 16.391 1 94.06 203 GLU A O 1
ATOM 1563 N N . LEU A 1 204 ? 8.195 43.656 17.719 1 94.75 204 LEU A N 1
ATOM 1564 C CA . LEU A 1 204 ? 9.133 43.25 16.688 1 94.75 204 LEU A CA 1
ATOM 1565 C C . LEU A 1 204 ? 8.398 42.594 15.523 1 94.75 204 LEU A C 1
ATOM 1567 O O . LEU A 1 204 ? 8.75 42.812 14.359 1 94.75 204 LEU A O 1
ATOM 1571 N N . LEU A 1 205 ? 7.398 41.781 15.797 1 91.12 205 LEU A N 1
ATOM 1572 C CA . LEU A 1 205 ? 6.598 41.125 14.766 1 91.12 205 LEU A CA 1
ATOM 1573 C C . LEU A 1 205 ? 5.918 42.156 13.875 1 91.12 205 LEU A C 1
ATOM 1575 O O . LEU A 1 205 ? 5.887 42 12.648 1 91.12 205 LEU A O 1
ATOM 1579 N N . ARG A 1 206 ? 5.422 43.156 14.477 1 89.25 206 ARG A N 1
ATOM 1580 C CA . ARG A 1 206 ? 4.773 44.219 13.719 1 89.25 206 ARG A CA 1
ATOM 1581 C C . ARG A 1 206 ? 5.777 44.938 12.828 1 89.25 206 ARG A C 1
ATOM 1583 O O . ARG A 1 206 ? 5.457 45.312 11.695 1 89.25 206 ARG A O 1
ATOM 1590 N N . GLU A 1 207 ? 6.926 45.125 13.391 1 90.81 207 GLU A N 1
ATOM 1591 C CA . GLU A 1 207 ? 7.988 45.75 12.602 1 90.81 207 GLU A CA 1
ATOM 1592 C C . GLU A 1 207 ? 8.359 44.875 11.406 1 90.81 207 GLU A C 1
ATOM 1594 O O . GLU A 1 207 ? 8.57 45.375 10.305 1 90.81 207 GLU A O 1
ATOM 1599 N N . LEU A 1 208 ? 8.445 43.594 11.609 1 89.62 208 LEU A N 1
ATOM 1600 C CA . LEU A 1 208 ? 8.844 42.656 10.578 1 89.62 208 LEU A CA 1
ATOM 1601 C C . LEU A 1 208 ? 7.812 42.594 9.453 1 89.62 208 LEU A C 1
ATOM 1603 O O . LEU A 1 208 ? 8.141 42.25 8.32 1 89.62 208 LEU A O 1
ATOM 1607 N N . GLN A 1 209 ? 6.566 42.906 9.742 1 86.25 209 GLN A N 1
ATOM 1608 C CA . GLN A 1 209 ? 5.52 42.938 8.727 1 86.25 209 GLN A CA 1
ATOM 1609 C C . GLN A 1 209 ? 5.793 44 7.664 1 86.25 209 GLN A C 1
ATOM 1611 O O . GLN A 1 209 ? 5.316 43.875 6.531 1 86.25 209 GLN A O 1
ATOM 1616 N N . THR A 1 210 ? 6.516 44.969 8.07 1 85.94 210 THR A N 1
ATOM 1617 C CA . THR A 1 210 ? 6.785 46.094 7.16 1 85.94 210 THR A CA 1
ATOM 1618 C C . THR A 1 210 ? 8.062 45.812 6.359 1 85.94 210 THR A C 1
ATOM 1620 O O . THR A 1 210 ? 8.234 46.375 5.27 1 85.94 210 THR A O 1
ATOM 1623 N N . GLY A 1 211 ? 8.953 45.062 6.883 1 88.94 211 GLY A N 1
ATOM 1624 C CA . GLY A 1 211 ? 10.211 44.719 6.23 1 88.94 211 GLY A CA 1
ATOM 1625 C C . GLY A 1 211 ? 11.172 43.969 7.125 1 88.94 211 GLY A C 1
ATOM 1626 O O . GLY A 1 211 ? 11.047 44 8.352 1 88.94 211 GLY A O 1
ATOM 1627 N N . VAL A 1 212 ? 12.055 43.281 6.469 1 93.31 212 VAL A N 1
ATOM 1628 C CA . VAL A 1 212 ? 13.031 42.469 7.191 1 93.31 212 VAL A CA 1
ATOM 1629 C C . VAL A 1 212 ? 14.414 43.125 7.09 1 93.31 212 VAL A C 1
ATOM 1631 O O . VAL A 1 212 ? 15.234 42.719 6.266 1 93.31 212 VAL A O 1
ATOM 1634 N N . GLU A 1 213 ? 1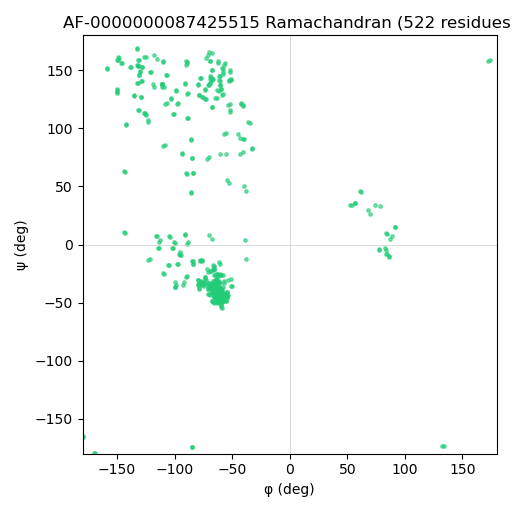4.672 44.031 7.973 1 93.19 213 GLU A N 1
ATOM 1635 C CA . GLU A 1 213 ? 15.945 44.75 8.008 1 93.19 213 GLU A CA 1
ATOM 1636 C C . GLU A 1 213 ? 16.953 44.031 8.891 1 93.19 213 GLU A C 1
ATOM 1638 O O . GLU A 1 213 ? 16.578 43.281 9.805 1 93.19 213 GLU A O 1
ATOM 1643 N N . PRO A 1 214 ? 18.203 44.25 8.617 1 94.56 214 PRO A N 1
ATOM 1644 C CA . PRO A 1 214 ? 19.25 43.562 9.375 1 94.56 214 PRO A CA 1
ATOM 1645 C C . PRO A 1 214 ? 19.109 43.75 10.883 1 94.56 214 PRO A C 1
ATOM 1647 O O . PRO A 1 214 ? 19.297 42.812 11.648 1 94.56 214 PRO A O 1
ATOM 1650 N N . ALA A 1 215 ? 18.828 44.906 11.289 1 93.75 215 ALA A N 1
ATOM 1651 C CA . ALA A 1 215 ? 18.656 45.156 12.727 1 93.75 215 ALA A CA 1
ATOM 1652 C C . ALA A 1 215 ? 17.516 44.344 13.297 1 93.75 215 ALA A C 1
ATOM 1654 O O . ALA A 1 215 ? 17.609 43.844 14.43 1 93.75 215 ALA A O 1
ATOM 1655 N N . ALA A 1 216 ? 16.453 44.25 12.562 1 94.19 216 ALA A N 1
ATOM 1656 C CA . ALA A 1 216 ? 15.312 43.438 12.984 1 94.19 216 ALA A CA 1
ATOM 1657 C C . ALA A 1 216 ? 15.672 41.969 13.047 1 94.19 216 ALA A C 1
ATOM 1659 O O . ALA A 1 216 ? 15.18 41.219 13.914 1 94.19 216 ALA A O 1
ATOM 1660 N N . VAL A 1 217 ? 16.531 41.5 12.117 1 95.94 217 VAL A N 1
ATOM 1661 C CA . VAL A 1 217 ? 16.969 40.125 12.094 1 95.94 217 VAL A CA 1
ATOM 1662 C C . VAL A 1 217 ? 17.766 39.812 13.359 1 95.94 217 VAL A C 1
ATOM 1664 O O . VAL A 1 217 ? 17.594 38.75 13.969 1 95.94 217 VAL A O 1
ATOM 1667 N N . ASP A 1 218 ? 18.625 40.719 13.766 1 95.12 218 ASP A N 1
ATOM 1668 C CA . ASP A 1 218 ? 19.438 40.562 14.977 1 95.12 218 ASP A CA 1
ATOM 1669 C C . ASP A 1 218 ? 18.547 40.469 16.219 1 95.12 218 ASP A C 1
ATOM 1671 O O . ASP A 1 218 ? 18.75 39.594 17.078 1 95.12 218 ASP A O 1
ATOM 1675 N N . ALA A 1 219 ? 17.625 41.344 16.266 1 95.44 219 ALA A N 1
ATOM 1676 C CA . ALA A 1 219 ? 16.672 41.344 17.391 1 95.44 219 ALA A CA 1
ATOM 1677 C C . ALA A 1 219 ? 15.875 40.031 17.406 1 95.44 219 ALA A C 1
ATOM 1679 O O . ALA A 1 219 ? 15.648 39.438 18.469 1 95.44 219 ALA A O 1
ATOM 1680 N N . LEU A 1 220 ? 15.453 39.656 16.219 1 96.56 220 LEU A N 1
ATOM 1681 C CA . LEU A 1 220 ? 14.672 38.406 16.078 1 96.56 220 LEU A CA 1
ATOM 1682 C C . LEU A 1 220 ? 15.469 37.219 16.562 1 96.56 220 LEU A C 1
ATOM 1684 O O . LEU A 1 220 ? 14.922 36.312 17.219 1 96.56 220 LEU A O 1
ATOM 1688 N N . ARG A 1 221 ? 16.688 37.188 16.203 1 96.94 221 ARG A N 1
ATOM 1689 C CA . ARG A 1 221 ? 17.562 36.062 16.594 1 96.94 221 ARG A CA 1
ATOM 1690 C C . ARG A 1 221 ? 17.578 35.906 18.109 1 96.94 221 ARG A C 1
ATOM 1692 O O . ARG A 1 221 ? 17.5 34.781 18.609 1 96.94 221 ARG A O 1
ATOM 1699 N N . GLU A 1 222 ? 17.656 36.969 18.781 1 96.12 222 GLU A N 1
ATOM 1700 C CA . GLU A 1 222 ? 17.688 36.875 20.234 1 96.12 222 GLU A CA 1
ATOM 1701 C C . GLU A 1 222 ? 16.406 36.281 20.797 1 96.12 222 GLU A C 1
ATOM 1703 O O . GLU A 1 222 ? 16.453 35.406 21.672 1 96.12 222 GLU A O 1
ATOM 1708 N N . HIS A 1 223 ? 15.305 36.719 20.297 1 96.88 223 HIS A N 1
ATOM 1709 C CA . HIS A 1 223 ? 14.016 36.219 20.75 1 96.88 223 HIS A CA 1
ATOM 1710 C C . HIS A 1 223 ? 13.867 34.719 20.391 1 96.88 223 HIS A C 1
ATOM 1712 O O . HIS A 1 223 ? 13.438 33.938 21.219 1 96.88 223 HIS A O 1
ATOM 1718 N N . VAL A 1 224 ? 14.227 34.344 19.188 1 97.5 224 VAL A N 1
ATOM 1719 C CA . VAL A 1 224 ? 14.062 32.969 18.688 1 97.5 224 VAL A CA 1
ATOM 1720 C C . VAL A 1 224 ? 14.984 32.031 19.469 1 97.5 224 VAL A C 1
ATOM 1722 O O . VAL A 1 224 ? 14.57 30.938 19.844 1 97.5 224 VAL A O 1
ATOM 1725 N N . ASP A 1 225 ? 16.219 32.5 19.734 1 96.94 225 ASP A N 1
ATOM 1726 C CA . ASP A 1 225 ? 17.141 31.703 20.531 1 96.94 225 ASP A CA 1
ATOM 1727 C C . ASP A 1 225 ? 16.562 31.422 21.922 1 96.94 225 ASP A C 1
ATOM 1729 O O . ASP A 1 225 ? 16.688 30.312 22.438 1 96.94 225 ASP A O 1
ATOM 1733 N N . GLY A 1 226 ? 16.016 32.469 22.484 1 97.12 226 GLY A N 1
ATOM 1734 C CA . GLY A 1 226 ? 15.383 32.281 23.781 1 97.12 226 GLY A CA 1
ATOM 1735 C C . GLY A 1 226 ? 14.25 31.281 23.766 1 97.12 226 GLY A C 1
ATOM 1736 O O . GLY A 1 226 ? 14.141 30.453 24.672 1 97.12 226 GLY A O 1
ATOM 1737 N N . LEU A 1 227 ? 13.375 31.344 22.812 1 97.81 227 LEU A N 1
ATOM 1738 C CA . LEU A 1 227 ? 12.266 30.406 22.672 1 97.81 227 LEU A CA 1
ATOM 1739 C C . LEU A 1 227 ? 12.781 29 22.422 1 97.81 227 LEU A C 1
ATOM 1741 O O . LEU A 1 227 ? 12.312 28.047 23.062 1 97.81 227 LEU A O 1
ATOM 1745 N N . LEU A 1 228 ? 13.773 28.875 21.5 1 97.69 228 LEU A N 1
ATOM 1746 C CA . LEU A 1 228 ? 14.32 27.578 21.141 1 97.69 228 LEU A CA 1
ATOM 1747 C C . LEU A 1 228 ? 14.945 26.891 22.359 1 97.69 228 LEU A C 1
ATOM 1749 O O . LEU A 1 228 ? 14.859 25.672 22.484 1 97.69 228 LEU A O 1
ATOM 1753 N N . ALA A 1 229 ? 15.5 27.641 23.234 1 97.31 229 ALA A N 1
ATOM 1754 C CA . ALA A 1 229 ? 16.125 27.094 24.438 1 97.31 229 ALA A CA 1
ATOM 1755 C C . ALA A 1 229 ? 15.094 26.453 25.359 1 97.31 229 ALA A C 1
ATOM 1757 O O . ALA A 1 229 ? 15.43 25.594 26.172 1 97.31 229 ALA A O 1
ATOM 1758 N N . GLN A 1 230 ? 13.836 26.844 25.156 1 97.25 230 GLN A N 1
ATOM 1759 C CA . GLN A 1 230 ? 12.773 26.344 26.016 1 97.25 230 GLN A CA 1
ATOM 1760 C C . GLN A 1 230 ? 12.094 25.125 25.391 1 97.25 230 GLN A C 1
ATOM 1762 O O . GLN A 1 230 ? 11.258 24.484 26.031 1 97.25 230 GLN A O 1
ATOM 1767 N N . ILE A 1 231 ? 12.398 24.812 24.156 1 98.06 231 ILE A N 1
ATOM 1768 C CA . ILE A 1 231 ? 11.812 23.672 23.469 1 98.06 231 ILE A CA 1
ATOM 1769 C C . ILE A 1 231 ? 12.617 22.406 23.781 1 98.06 231 ILE A C 1
ATOM 1771 O O . ILE A 1 231 ? 13.586 22.094 23.078 1 98.06 231 ILE A O 1
ATOM 1775 N N . ASP A 1 232 ? 12.227 21.766 24.781 1 96.25 232 ASP A N 1
ATOM 1776 C CA . ASP A 1 232 ? 12.867 20.547 25.281 1 96.25 232 ASP A CA 1
ATOM 1777 C C . ASP A 1 232 ? 11.852 19.406 25.406 1 96.25 232 ASP A C 1
ATOM 1779 O O . ASP A 1 232 ? 10.992 19.438 26.281 1 96.25 232 ASP A O 1
ATOM 1783 N N . PRO A 1 233 ? 12 18.375 24.578 1 95.56 233 PRO A N 1
ATOM 1784 C CA . PRO A 1 233 ? 11.047 17.266 24.609 1 95.56 233 PRO A CA 1
ATOM 1785 C C . PRO A 1 233 ? 10.984 16.578 25.984 1 95.56 233 PRO A C 1
ATOM 1787 O O . PRO A 1 233 ? 9.945 16.047 26.359 1 95.56 233 PRO A O 1
ATOM 1790 N N . ASP A 1 234 ? 11.984 16.609 26.75 1 95.19 234 ASP A N 1
ATOM 1791 C CA . ASP A 1 234 ? 12.078 15.875 28.016 1 95.19 234 ASP A CA 1
ATOM 1792 C C . ASP A 1 234 ? 11.156 16.484 29.078 1 95.19 234 ASP A C 1
ATOM 1794 O O . ASP A 1 234 ? 10.781 15.82 30.047 1 95.19 234 ASP A O 1
ATOM 1798 N N . VAL A 1 235 ? 10.797 17.734 28.953 1 96.75 235 VAL A N 1
ATOM 1799 C CA . VAL A 1 235 ? 9.953 18.375 29.953 1 96.75 235 VAL A CA 1
ATOM 1800 C C . VAL A 1 235 ? 8.586 18.703 29.359 1 96.75 235 VAL A C 1
ATOM 1802 O O . VAL A 1 235 ? 7.75 19.328 30 1 96.75 235 VAL A O 1
ATOM 1805 N N . ALA A 1 236 ? 8.375 18.312 28.141 1 97.88 236 ALA A N 1
ATOM 1806 C CA . ALA A 1 236 ? 7.137 18.641 27.453 1 97.88 236 ALA A CA 1
ATOM 1807 C C . ALA A 1 236 ? 5.953 17.891 28.062 1 97.88 236 ALA A C 1
ATOM 1809 O O . ALA A 1 236 ? 6.078 16.734 28.469 1 97.88 236 ALA A O 1
ATOM 1810 N N . LYS A 1 237 ? 4.789 18.609 28.125 1 98.25 237 LYS A N 1
ATOM 1811 C CA . LYS A 1 237 ? 3.537 18.016 28.578 1 98.25 237 LYS A CA 1
ATOM 1812 C C . LYS A 1 237 ? 2.809 17.328 27.422 1 98.25 237 LYS A C 1
ATOM 1814 O O . LYS A 1 237 ? 1.623 17.578 27.188 1 98.25 237 LYS A O 1
ATOM 1819 N N . LEU A 1 238 ? 3.508 16.594 26.625 1 98.12 238 LEU A N 1
ATOM 1820 C CA . LEU A 1 238 ? 3.031 15.742 25.547 1 98.12 238 LEU A CA 1
ATOM 1821 C C . LEU A 1 238 ? 3.445 14.289 25.766 1 98.12 238 LEU A C 1
ATOM 1823 O O . LEU A 1 238 ? 4.473 14.023 26.391 1 98.12 238 LEU A O 1
ATOM 1827 N N . PRO A 1 239 ? 2.664 13.391 25.328 1 98 239 PRO A N 1
ATOM 1828 C CA . PRO A 1 239 ? 2.99 11.977 25.547 1 98 239 PRO A CA 1
ATOM 1829 C C . PRO A 1 239 ? 4.199 11.516 24.734 1 98 239 PRO A C 1
ATOM 1831 O O . PRO A 1 239 ? 4.566 12.164 23.75 1 98 239 PRO A O 1
ATOM 1834 N N . GLU A 1 240 ? 4.84 10.445 25.188 1 97.12 240 GLU A N 1
ATOM 1835 C CA . GLU A 1 240 ? 5.969 9.836 24.484 1 97.12 240 GLU A CA 1
ATOM 1836 C C . GLU A 1 240 ? 5.496 9.031 23.281 1 97.12 240 GLU A C 1
ATOM 1838 O O . GLU A 1 240 ? 6.227 8.898 22.297 1 97.12 240 GLU A O 1
ATOM 1843 N N . SER A 1 241 ? 4.324 8.461 23.406 1 97.75 241 SER A N 1
ATOM 1844 C CA . SER A 1 241 ? 3.701 7.668 22.359 1 97.75 241 SER A CA 1
ATOM 1845 C C . SER A 1 241 ? 2.246 8.078 22.141 1 97.75 241 SER A C 1
ATOM 1847 O O . SER A 1 241 ? 1.634 8.688 23.016 1 97.75 241 SER A O 1
ATOM 1849 N N . PRO A 1 242 ? 1.751 7.82 20.922 1 98 242 PRO A N 1
ATOM 1850 C CA . PRO A 1 242 ? 0.356 8.188 20.672 1 98 242 PRO A CA 1
ATOM 1851 C C . PRO A 1 242 ? -0.6 7.648 21.734 1 98 242 PRO A C 1
ATOM 1853 O O . PRO A 1 242 ? -0.433 6.516 22.203 1 98 242 PRO A O 1
ATOM 1856 N N . ARG A 1 243 ? -1.618 8.398 22.125 1 96.38 243 ARG A N 1
ATOM 1857 C CA . ARG A 1 243 ? -2.514 8.094 23.234 1 96.38 243 ARG A CA 1
ATOM 1858 C C . ARG A 1 243 ? -3.572 7.074 22.828 1 96.38 243 ARG A C 1
ATOM 1860 O O . ARG A 1 243 ? -4.047 6.297 23.656 1 96.38 243 ARG A O 1
ATOM 1867 N N . ASP A 1 244 ? -3.998 7.133 21.625 1 97.38 244 ASP A N 1
ATOM 1868 C CA . ASP A 1 244 ? -5.16 6.328 21.25 1 97.38 244 ASP A CA 1
ATOM 1869 C C . ASP A 1 244 ? -5.027 5.789 19.828 1 97.38 244 ASP A C 1
ATOM 1871 O O . ASP A 1 244 ? -5.84 6.113 18.969 1 97.38 244 ASP A O 1
ATOM 1875 N N . TYR A 1 245 ? -4.035 4.996 19.656 1 97.75 245 TYR A N 1
ATOM 1876 C CA . TYR A 1 245 ? -3.771 4.395 18.359 1 97.75 245 TYR A CA 1
ATOM 1877 C C . TYR A 1 245 ? -4.945 3.529 17.906 1 97.75 245 TYR A C 1
ATOM 1879 O O . TYR A 1 245 ? -5.301 3.52 16.734 1 97.75 245 TYR A O 1
ATOM 1887 N N . ASP A 1 246 ? -5.582 2.824 18.875 1 97.75 246 ASP A N 1
ATOM 1888 C CA . ASP A 1 246 ? -6.723 1.968 18.562 1 97.75 246 ASP A CA 1
ATOM 1889 C C . ASP A 1 246 ? -7.898 2.787 18.031 1 97.75 246 ASP A C 1
ATOM 1891 O O . ASP A 1 246 ? -8.555 2.396 17.062 1 97.75 246 ASP A O 1
ATOM 1895 N N . TRP A 1 247 ? -8.148 3.918 18.672 1 98.62 247 TRP A N 1
ATOM 1896 C CA . TRP A 1 247 ? -9.227 4.773 18.203 1 98.62 247 TRP A CA 1
ATOM 1897 C C . TRP A 1 247 ? -8.938 5.301 16.797 1 98.62 247 TRP A C 1
ATOM 1899 O O . TRP A 1 247 ? -9.836 5.363 15.953 1 98.62 247 TRP A O 1
ATOM 1909 N N . LEU A 1 248 ? -7.648 5.695 16.547 1 98.75 248 LEU A N 1
ATOM 1910 C CA . LEU A 1 248 ? -7.262 6.172 15.227 1 98.75 248 LEU A CA 1
ATOM 1911 C C . LEU A 1 248 ? -7.531 5.113 14.164 1 98.75 248 LEU A C 1
ATOM 1913 O O . LEU A 1 248 ? -8.094 5.414 13.109 1 98.75 248 LEU A O 1
ATOM 1917 N N . ASN A 1 249 ? -7.121 3.902 14.477 1 98.19 249 ASN A N 1
ATOM 1918 C CA . ASN A 1 249 ? -7.371 2.795 13.555 1 98.19 249 ASN A CA 1
ATOM 1919 C C . ASN A 1 249 ? -8.859 2.602 13.305 1 98.19 249 ASN A C 1
ATOM 1921 O O . ASN A 1 249 ? -9.297 2.529 12.148 1 98.19 249 ASN A O 1
ATOM 1925 N N . ASP A 1 250 ? -9.641 2.51 14.367 1 97.69 250 ASP A N 1
ATOM 1926 C CA . ASP A 1 250 ? -11.078 2.287 14.25 1 97.69 250 ASP A CA 1
ATOM 1927 C C . ASP A 1 250 ? -11.75 3.436 13.508 1 97.69 250 ASP A C 1
ATOM 1929 O O . ASP A 1 250 ? -12.68 3.215 12.734 1 97.69 250 ASP A O 1
ATOM 1933 N N . PHE A 1 251 ? -11.352 4.605 13.758 1 98.31 251 PHE A N 1
ATOM 1934 C CA . PHE A 1 251 ? -11.914 5.773 13.086 1 98.31 251 PHE A CA 1
ATOM 1935 C C . PHE A 1 251 ? -11.672 5.707 11.586 1 98.31 251 PHE A C 1
ATOM 1937 O O . PHE A 1 251 ? -12.594 5.91 10.797 1 98.31 251 PHE A O 1
ATOM 1944 N N . VAL A 1 252 ? -10.336 5.426 11.18 1 98.06 252 VAL A N 1
ATOM 1945 C CA . VAL A 1 252 ? -10.016 5.344 9.758 1 98.06 252 VAL A CA 1
ATOM 1946 C C . VAL A 1 252 ? -10.875 4.27 9.102 1 98.06 252 VAL A C 1
ATOM 1948 O O . VAL A 1 252 ? -11.453 4.5 8.031 1 98.06 252 VAL A O 1
ATOM 1951 N N . VAL A 1 253 ? -11.039 3.1 9.742 1 96.5 253 VAL A N 1
ATOM 1952 C CA . VAL A 1 253 ? -11.836 2.01 9.195 1 96.5 253 VAL A CA 1
ATOM 1953 C C . VAL A 1 253 ? -13.289 2.451 9.062 1 96.5 253 VAL A C 1
ATOM 1955 O O . VAL A 1 253 ? -13.906 2.287 8 1 96.5 253 VAL A O 1
ATOM 1958 N N . SER A 1 254 ? -13.883 3.07 10.102 1 95.94 254 SER A N 1
ATOM 1959 C CA . SER A 1 254 ? -15.297 3.418 10.117 1 95.94 254 SER A CA 1
ATOM 1960 C C . SER A 1 254 ? -15.586 4.598 9.195 1 95.94 254 SER A C 1
ATOM 1962 O O . SER A 1 254 ? -16.703 4.715 8.664 1 95.94 254 SER A O 1
ATOM 1964 N N . SER A 1 255 ? -14.602 5.492 9.023 1 95.56 255 SER A N 1
ATOM 1965 C CA . SER A 1 255 ? -14.812 6.66 8.172 1 95.56 255 SER A CA 1
ATOM 1966 C C . SER A 1 255 ? -15.078 6.254 6.727 1 95.56 255 SER A C 1
ATOM 1968 O O . SER A 1 255 ? -15.789 6.945 6.004 1 95.56 255 SER A O 1
ATOM 1970 N N . ARG A 1 256 ? -14.523 5.039 6.301 1 91.44 256 ARG A N 1
ATOM 1971 C CA . ARG A 1 256 ? -14.648 4.562 4.93 1 91.44 256 ARG A CA 1
ATOM 1972 C C . ARG A 1 256 ? -16.031 3.953 4.684 1 91.44 256 ARG A C 1
ATOM 1974 O O . ARG A 1 256 ? -16.516 3.936 3.551 1 91.44 256 ARG A O 1
ATOM 1981 N N . SER A 1 257 ? -16.547 3.244 5.707 1 77.31 257 SER A N 1
ATOM 1982 C CA . SER A 1 257 ? -17.828 2.572 5.594 1 77.31 257 SER A CA 1
ATOM 1983 C C . SER A 1 257 ? -18.969 3.578 5.453 1 77.31 257 SER A C 1
ATOM 1985 O O . SER A 1 257 ? -19.953 3.318 4.758 1 77.31 257 SER A O 1
ATOM 1987 N N . VAL A 1 258 ? -18.828 4.668 6.09 1 64.06 258 VAL A N 1
ATOM 1988 C CA . VAL A 1 258 ? -19.844 5.711 6.043 1 64.06 258 VAL A CA 1
ATOM 1989 C C . VAL A 1 258 ? -19.859 6.355 4.656 1 64.06 258 VAL A C 1
ATOM 1991 O O . VAL A 1 258 ? -20.922 6.633 4.105 1 64.06 258 VAL A O 1
ATOM 1994 N N . CYS A 1 259 ? -18.75 6.484 4.059 1 58.56 259 CYS A N 1
ATOM 1995 C CA . CYS A 1 259 ? -18.641 7.109 2.746 1 58.56 259 CYS A CA 1
ATOM 1996 C C . CYS A 1 259 ? -19.156 6.184 1.653 1 58.56 259 CYS A C 1
ATOM 1998 O O . CYS A 1 259 ? -19.641 6.648 0.615 1 58.56 259 CYS A O 1
ATOM 2000 N N . SER A 1 260 ? -18.984 4.824 1.778 1 52.78 260 SER A N 1
ATOM 2001 C CA . SER A 1 260 ? -19.484 3.859 0.809 1 52.78 260 SER A CA 1
ATOM 2002 C C . SER A 1 260 ? -21 3.896 0.738 1 52.78 260 SER A C 1
ATOM 2004 O O . SER A 1 260 ? -21.594 3.662 -0.323 1 52.78 260 SER A O 1
ATOM 2006 N N . LYS A 1 261 ? -21.656 4.184 1.799 1 47.84 261 LYS A N 1
ATOM 2007 C CA . LYS A 1 261 ? -23.109 4.266 1.833 1 47.84 261 LYS A CA 1
ATOM 2008 C C . LYS A 1 261 ? -23.609 5.578 1.224 1 47.84 261 LYS A C 1
ATOM 2010 O O . LYS A 1 261 ? -24.766 5.684 0.814 1 47.84 261 LYS A O 1
ATOM 2015 N N . ARG A 1 262 ? -22.781 6.57 0.997 1 41.56 262 ARG A N 1
ATOM 2016 C CA . ARG A 1 262 ? -23.156 7.891 0.499 1 41.56 262 ARG A CA 1
ATOM 2017 C C . ARG A 1 262 ? -22.75 8.055 -0.963 1 41.56 262 ARG A C 1
ATOM 2019 O O . ARG A 1 262 ? -23.125 9.039 -1.606 1 41.56 262 ARG A O 1
ATOM 2026 N N . ALA A 1 263 ? -21.891 7.207 -1.349 1 42.97 263 ALA A N 1
ATOM 2027 C CA . ALA A 1 263 ? -21.547 7.289 -2.764 1 42.97 263 ALA A CA 1
ATOM 2028 C C . ALA A 1 263 ? -22.531 6.516 -3.625 1 42.97 263 ALA A C 1
ATOM 2030 O O . ALA A 1 263 ? -22.844 5.355 -3.34 1 42.97 263 ALA A O 1
ATOM 2031 N N . MET B 1 1 ? 15.055 7.184 16.297 1 24.22 1 MET B N 1
ATOM 2032 C CA . MET B 1 1 ? 14.453 5.961 16.828 1 24.22 1 MET B CA 1
ATOM 2033 C C . MET B 1 1 ? 13.117 5.684 16.156 1 24.22 1 MET B C 1
ATOM 2035 O O . MET B 1 1 ? 12.227 6.539 16.141 1 24.22 1 MET B O 1
ATOM 2039 N N . GLY B 1 2 ? 13.023 4.762 15.133 1 28.7 2 GLY B N 1
ATOM 2040 C CA . GLY B 1 2 ? 11.945 4.324 14.258 1 28.7 2 GLY B CA 1
ATOM 2041 C C . GLY B 1 2 ? 10.742 3.801 15.016 1 28.7 2 GLY B C 1
ATOM 2042 O O . GLY B 1 2 ? 10.883 3.123 16.031 1 28.7 2 GLY B O 1
ATOM 2043 N N . LEU B 1 3 ? 9.766 4.66 15.234 1 32.88 3 LEU B N 1
ATOM 2044 C CA . LEU B 1 3 ? 8.523 4.184 15.836 1 32.88 3 LEU B CA 1
ATOM 2045 C C . LEU B 1 3 ? 8.227 2.748 15.398 1 32.88 3 LEU B C 1
ATOM 2047 O O . LEU B 1 3 ? 8.031 2.48 14.211 1 32.88 3 LEU B O 1
ATOM 2051 N N . SER B 1 4 ? 8.828 1.788 16.062 1 31.42 4 SER B N 1
ATOM 2052 C CA . SER B 1 4 ? 8.516 0.368 15.922 1 31.42 4 SER B CA 1
ATOM 2053 C C . SER B 1 4 ? 7.035 0.102 16.156 1 31.42 4 SER B C 1
ATOM 2055 O O . SER B 1 4 ? 6.555 0.173 17.281 1 31.42 4 SER B O 1
ATOM 2057 N N . TYR B 1 5 ? 6.172 0.725 15.461 1 33.69 5 TYR B N 1
ATOM 2058 C CA . TYR B 1 5 ? 4.801 0.244 15.609 1 33.69 5 TYR B CA 1
ATOM 2059 C C . TYR B 1 5 ? 4.75 -1.278 15.57 1 33.69 5 TYR B C 1
ATOM 2061 O O . TYR B 1 5 ? 5.309 -1.904 14.672 1 33.69 5 TYR B O 1
ATOM 2069 N N . GLU B 1 6 ? 4.766 -1.846 16.703 1 31.16 6 GLU B N 1
ATOM 2070 C CA . GLU B 1 6 ? 4.629 -3.287 16.891 1 31.16 6 GLU B CA 1
ATOM 2071 C C . GLU B 1 6 ? 3.586 -3.871 15.945 1 31.16 6 GLU B C 1
ATOM 2073 O O . GLU B 1 6 ? 2.453 -3.387 15.883 1 31.16 6 GLU B O 1
ATOM 2078 N N . THR B 1 7 ? 3.996 -4.238 14.914 1 35.97 7 THR B N 1
ATOM 2079 C CA . THR B 1 7 ? 3.213 -5.109 14.039 1 35.97 7 THR B CA 1
ATOM 2080 C C . THR B 1 7 ? 2.492 -6.184 14.859 1 35.97 7 THR B C 1
ATOM 2082 O O . THR B 1 7 ? 3.131 -6.965 15.562 1 35.97 7 THR B O 1
ATOM 2085 N N . ALA B 1 8 ? 1.409 -5.832 15.453 1 36.19 8 ALA B N 1
ATOM 2086 C CA . ALA B 1 8 ? 0.637 -6.832 16.188 1 36.19 8 ALA B CA 1
ATOM 2087 C C . ALA B 1 8 ? 0.646 -8.172 15.453 1 36.19 8 ALA B C 1
ATOM 2089 O O . ALA B 1 8 ? -0.122 -9.078 15.789 1 36.19 8 ALA B O 1
ATOM 2090 N N . ALA B 1 9 ? 1.045 -8.25 14.297 1 34.69 9 ALA B N 1
ATOM 2091 C CA . ALA B 1 9 ? 0.897 -9.656 13.914 1 34.69 9 ALA B CA 1
ATOM 2092 C C . ALA B 1 9 ? 1.63 -10.57 14.891 1 34.69 9 ALA B C 1
ATOM 2094 O O . ALA B 1 9 ? 2.861 -10.586 14.93 1 34.69 9 ALA B O 1
ATOM 2095 N N . ALA B 1 10 ? 1.023 -10.789 16.047 1 36.19 10 ALA B N 1
ATOM 2096 C CA . ALA B 1 10 ? 1.526 -11.914 16.828 1 36.19 10 ALA B CA 1
ATOM 2097 C C . ALA B 1 10 ? 1.939 -13.07 15.93 1 36.19 10 ALA B C 1
ATOM 2099 O O . ALA B 1 10 ? 1.209 -13.438 15.008 1 36.19 10 ALA B O 1
ATOM 2100 N N . GLU B 1 11 ? 3.141 -13.289 15.75 1 39.09 11 GLU B N 1
ATOM 2101 C CA . GLU B 1 11 ? 3.73 -14.469 15.125 1 39.09 11 GLU B CA 1
ATOM 2102 C C . GLU B 1 11 ? 2.986 -15.734 15.516 1 39.09 11 GLU B C 1
ATOM 2104 O O . GLU B 1 11 ? 3.273 -16.328 16.562 1 39.09 11 GLU B O 1
ATOM 2109 N N . ARG B 1 12 ? 1.633 -15.75 15.477 1 41.66 12 ARG B N 1
ATOM 2110 C CA . ARG B 1 12 ? 1.182 -17.094 15.797 1 41.66 12 ARG B CA 1
ATOM 2111 C C . ARG B 1 12 ? 1.875 -18.125 14.922 1 41.66 12 ARG B C 1
ATOM 2113 O O . ARG B 1 12 ? 1.909 -17.984 13.695 1 41.66 12 ARG B O 1
ATOM 2120 N N . PRO B 1 13 ? 2.531 -18.984 15.586 1 42.06 13 PRO B N 1
ATOM 2121 C CA . PRO B 1 13 ? 3.121 -20.078 14.82 1 42.06 13 PRO B CA 1
ATOM 2122 C C . PRO B 1 13 ? 2.109 -20.781 13.906 1 42.06 13 PRO B C 1
ATOM 2124 O O . PRO B 1 13 ? 0.942 -20.922 14.281 1 42.06 13 PRO B O 1
ATOM 2127 N N . LEU B 1 14 ? 2.291 -20.703 12.711 1 44.91 14 LEU B N 1
ATOM 2128 C CA . LEU B 1 14 ? 1.474 -21.484 11.789 1 44.91 14 LEU B CA 1
ATOM 2129 C C . LEU B 1 14 ? 1.268 -22.906 12.32 1 44.91 14 LEU B C 1
ATOM 2131 O O . LEU B 1 14 ? 2.213 -23.531 12.797 1 44.91 14 LEU B O 1
ATOM 2135 N N . PRO B 1 15 ? 0.004 -23.281 12.523 1 45.91 15 PRO B N 1
ATOM 2136 C CA . PRO B 1 15 ? -0.233 -24.641 12.992 1 45.91 15 PRO B CA 1
ATOM 2137 C C . PRO B 1 15 ? 0.462 -25.688 12.133 1 45.91 15 PRO B C 1
ATOM 2139 O O . PRO B 1 15 ? 0.729 -25.453 10.953 1 45.91 15 PRO B O 1
ATOM 2142 N N . LYS B 1 16 ? 0.836 -26.75 12.789 1 50.5 16 LYS B N 1
ATOM 2143 C CA . LYS B 1 16 ? 1.427 -27.938 12.164 1 50.5 16 LYS B CA 1
ATOM 2144 C C . LYS B 1 16 ? 0.481 -28.547 11.133 1 50.5 16 LYS B C 1
ATOM 2146 O O . LYS B 1 16 ? -0.725 -28.641 11.375 1 50.5 16 LYS B O 1
ATOM 2151 N N . PRO B 1 17 ? 0.936 -28.781 9.961 1 52.22 17 PRO B N 1
ATOM 2152 C CA . PRO B 1 17 ? 0.074 -29.406 8.953 1 52.22 17 PRO B CA 1
ATOM 2153 C C . PRO B 1 17 ? -0.465 -30.766 9.398 1 52.22 17 PRO B C 1
ATOM 2155 O O . PRO B 1 17 ? 0.137 -31.422 10.25 1 52.22 17 PRO B O 1
ATOM 2158 N N . PRO B 1 18 ? -1.721 -31.109 8.914 1 50.72 18 PRO B N 1
ATOM 2159 C CA . PRO B 1 18 ? -2.264 -32.438 9.25 1 50.72 18 PRO B CA 1
ATOM 2160 C C . PRO B 1 18 ? -1.412 -33.594 8.703 1 50.72 18 PRO B C 1
ATOM 2162 O O . PRO B 1 18 ? -0.599 -33.375 7.801 1 50.72 18 PRO B O 1
ATOM 2165 N N . GLU B 1 19 ? -1.492 -34.719 9.273 1 46.91 19 GLU B N 1
ATOM 2166 C CA . GLU B 1 19 ? -0.893 -35.969 8.805 1 46.91 19 GLU B CA 1
ATOM 2167 C C . GLU B 1 19 ? -1.358 -36.312 7.387 1 46.91 19 GLU B C 1
ATOM 2169 O O . GLU B 1 19 ? -2.344 -35.75 6.902 1 46.91 19 GLU B O 1
ATOM 2174 N N . ARG B 1 20 ? -0.569 -37.125 6.613 1 48.09 20 ARG B N 1
ATOM 2175 C CA . ARG B 1 20 ? -0.938 -37.656 5.312 1 48.09 20 ARG B CA 1
ATOM 2176 C C . ARG B 1 20 ? -2.4 -38.094 5.293 1 48.09 20 ARG B C 1
ATOM 2178 O O . ARG B 1 20 ? -2.824 -38.906 6.121 1 48.09 20 ARG B O 1
ATOM 2185 N N . GLY B 1 21 ? -3.207 -37.531 4.441 1 53.53 21 GLY B N 1
ATOM 2186 C CA . GLY B 1 21 ? -4.645 -37.781 4.488 1 53.53 21 GLY B CA 1
ATOM 2187 C C . GLY B 1 21 ? -5.367 -36.844 5.438 1 53.53 21 GLY B C 1
ATOM 2188 O O . GLY B 1 21 ? -6.535 -37.062 5.766 1 53.53 21 GLY B O 1
ATOM 2189 N N . GLY B 1 22 ? -4.551 -36 5.891 1 60.09 22 GLY B N 1
ATOM 2190 C CA . GLY B 1 22 ? -5.086 -35.188 6.984 1 60.09 22 GLY B CA 1
ATOM 2191 C C . GLY B 1 22 ? -6.121 -34.188 6.531 1 60.09 22 GLY B C 1
ATOM 2192 O O . GLY B 1 22 ? -6.395 -34.062 5.336 1 60.09 22 GLY B O 1
ATOM 2193 N N . ASP B 1 23 ? -6.832 -33.688 7.332 1 82.12 23 ASP B N 1
ATOM 2194 C CA . ASP B 1 23 ? -7.98 -32.781 7.227 1 82.12 23 ASP B CA 1
ATOM 2195 C C . ASP B 1 23 ? -7.543 -31.391 6.824 1 82.12 23 ASP B C 1
ATOM 2197 O O . ASP B 1 23 ? -7.348 -30.516 7.684 1 82.12 23 ASP B O 1
ATOM 2201 N N . TRP B 1 24 ? -7.141 -31.281 5.422 1 88.56 24 TRP B N 1
ATOM 2202 C CA . TRP B 1 24 ? -6.711 -30 4.887 1 88.56 24 TRP B CA 1
ATOM 2203 C C . TRP B 1 24 ? -7.727 -28.906 5.211 1 88.56 24 TRP B C 1
ATOM 2205 O O . TRP B 1 24 ? -7.367 -27.734 5.336 1 88.56 24 TRP B O 1
ATOM 2215 N N . ALA B 1 25 ? -8.891 -29.391 5.293 1 88.69 25 ALA B N 1
ATOM 2216 C CA . ALA B 1 25 ? -9.914 -28.422 5.688 1 88.69 25 ALA B CA 1
ATOM 2217 C C . ALA B 1 25 ? -9.625 -27.859 7.074 1 88.69 25 ALA B C 1
ATOM 2219 O O . ALA B 1 25 ? -9.75 -26.641 7.297 1 88.69 25 ALA B O 1
ATOM 2220 N N . THR B 1 26 ? -9.281 -28.75 7.965 1 89.06 26 THR B N 1
ATOM 2221 C CA . THR B 1 26 ? -8.945 -28.328 9.32 1 89.06 26 THR B CA 1
ATOM 2222 C C . THR B 1 26 ? -7.691 -27.453 9.312 1 89.06 26 THR B C 1
ATOM 2224 O O . THR B 1 26 ? -7.652 -26.406 9.961 1 89.06 26 THR B O 1
ATOM 2227 N N . TRP B 1 27 ? -6.695 -27.875 8.609 1 88.44 27 TRP B N 1
ATOM 2228 C CA . TRP B 1 27 ? -5.461 -27.094 8.523 1 88.44 27 TRP B CA 1
ATOM 2229 C C . TRP B 1 27 ? -5.73 -25.703 7.953 1 88.44 27 TRP B C 1
ATOM 2231 O O . TRP B 1 27 ? -5.211 -24.703 8.461 1 88.44 27 TRP B O 1
ATOM 2241 N N . ALA B 1 28 ? -6.496 -25.672 6.855 1 90.69 28 ALA B N 1
ATOM 2242 C CA . ALA B 1 28 ? -6.871 -24.406 6.227 1 90.69 28 ALA B CA 1
ATOM 2243 C C . ALA B 1 28 ? -7.562 -23.484 7.227 1 90.69 28 ALA B C 1
ATOM 2245 O O . ALA B 1 28 ? -7.258 -22.281 7.293 1 90.69 28 ALA B O 1
ATOM 2246 N N . ALA B 1 29 ? -8.461 -24.031 8 1 89.12 29 ALA B N 1
ATOM 2247 C CA . ALA B 1 29 ? -9.258 -23.266 8.953 1 89.12 29 ALA B CA 1
ATOM 2248 C C . ALA B 1 29 ? -8.391 -22.734 10.094 1 89.12 29 ALA B C 1
ATOM 2250 O O . ALA B 1 29 ? -8.734 -21.75 10.734 1 89.12 29 ALA B O 1
ATOM 2251 N N . GLU B 1 30 ? -7.27 -23.359 10.336 1 87.62 30 GLU B N 1
ATOM 2252 C CA . GLU B 1 30 ? -6.402 -22.984 11.453 1 87.62 30 GLU B CA 1
ATOM 2253 C C . GLU B 1 30 ? -5.473 -21.844 11.078 1 87.62 30 GLU B C 1
ATOM 2255 O O . GLU B 1 30 ? -4.863 -21.219 11.945 1 87.62 30 GLU B O 1
ATOM 2260 N N . GLN B 1 31 ? -5.375 -21.562 9.773 1 86.25 31 GLN B N 1
ATOM 2261 C CA . GLN B 1 31 ? -4.578 -20.406 9.367 1 86.25 31 GLN B CA 1
ATOM 2262 C C . GLN B 1 31 ? -5.223 -19.094 9.812 1 86.25 31 GLN B C 1
ATOM 2264 O O . GLN B 1 31 ? -6.422 -19.062 10.102 1 86.25 31 GLN B O 1
ATOM 2269 N N . ARG B 1 32 ? -4.402 -18.047 10.086 1 83.88 32 ARG B N 1
ATOM 2270 C CA . ARG B 1 32 ? -4.867 -16.719 10.461 1 83.88 32 ARG B CA 1
ATOM 2271 C C . ARG B 1 32 ? -4.328 -15.656 9.5 1 83.88 32 ARG B C 1
ATOM 2273 O O . ARG B 1 32 ? -3.156 -15.281 9.578 1 83.88 32 ARG B O 1
ATOM 2280 N N . PRO B 1 33 ? -5.305 -15.195 8.617 1 90.38 33 PRO B N 1
ATOM 2281 C CA . PRO B 1 33 ? -6.691 -15.641 8.438 1 90.38 33 PRO B CA 1
ATOM 2282 C C . PRO B 1 33 ? -6.789 -17.031 7.816 1 90.38 33 PRO B C 1
ATOM 2284 O O . PRO B 1 33 ? -5.789 -17.562 7.328 1 90.38 33 PRO B O 1
ATOM 2287 N N . PRO B 1 34 ? -8 -17.656 7.887 1 91.12 34 PRO B N 1
ATOM 2288 C CA . PRO B 1 34 ? -8.156 -18.984 7.305 1 91.12 34 PRO B CA 1
ATOM 2289 C C . PRO B 1 34 ? -7.887 -19.016 5.801 1 91.12 34 PRO B C 1
ATOM 2291 O O . PRO B 1 34 ? -8.258 -18.078 5.09 1 91.12 34 PRO B O 1
ATOM 2294 N N . ALA B 1 35 ? -7.219 -20.094 5.344 1 95.06 35 ALA B N 1
ATOM 2295 C CA . ALA B 1 35 ? -6.992 -20.266 3.91 1 95.06 35 ALA B CA 1
ATOM 2296 C C . ALA B 1 35 ? -8.273 -20.672 3.195 1 95.06 35 ALA B C 1
ATOM 2298 O O . ALA B 1 35 ? -8.992 -21.562 3.648 1 95.06 35 ALA B O 1
ATOM 2299 N N . GLN B 1 36 ? -8.523 -20.016 2.121 1 96.5 36 GLN B N 1
ATOM 2300 C CA . GLN B 1 36 ? -9.75 -20.297 1.375 1 96.5 36 GLN B CA 1
ATOM 2301 C C . GLN B 1 36 ? -9.477 -21.25 0.216 1 96.5 36 GLN B C 1
ATOM 2303 O O . GLN B 1 36 ? -10.414 -21.828 -0.35 1 96.5 36 GLN B O 1
ATOM 2308 N N . PHE B 1 37 ? -8.289 -21.406 -0.146 1 97.69 37 PHE B N 1
ATOM 2309 C CA . PHE B 1 37 ? -7.867 -22.266 -1.256 1 97.69 37 PHE B CA 1
ATOM 2310 C C . PHE B 1 37 ? -6.477 -22.828 -1.007 1 97.69 37 PHE B C 1
ATOM 2312 O O . PHE B 1 37 ? -5.578 -22.109 -0.559 1 97.69 37 PHE B O 1
ATOM 2319 N N . LEU B 1 38 ? -6.289 -24.109 -1.165 1 97 38 LEU B N 1
ATOM 2320 C CA . LEU B 1 38 ? -5 -24.797 -1.067 1 97 38 LEU B CA 1
ATOM 2321 C C . LEU B 1 38 ? -4.793 -25.75 -2.24 1 97 38 LEU B C 1
ATOM 2323 O O . LEU B 1 38 ? -5.719 -26.453 -2.637 1 97 38 LEU B O 1
ATOM 2327 N N . SER B 1 39 ? -3.584 -25.766 -2.762 1 95.56 39 SER B N 1
ATOM 2328 C CA . SER B 1 39 ? -3.207 -26.703 -3.816 1 95.56 39 SER B CA 1
ATOM 2329 C C . SER B 1 39 ? -1.729 -27.062 -3.725 1 95.56 39 SER B C 1
ATOM 2331 O O . SER B 1 39 ? -0.964 -26.406 -3.012 1 95.56 39 SER B O 1
ATOM 2333 N N . THR B 1 40 ? -1.397 -28.125 -4.348 1 92.81 40 THR B N 1
ATOM 2334 C CA . THR B 1 40 ? 0.01 -28.391 -4.617 1 92.81 40 THR B CA 1
ATOM 2335 C C . THR B 1 40 ? 0.372 -28 -6.047 1 92.81 40 THR B C 1
ATOM 2337 O O . THR B 1 40 ? -0.406 -28.219 -6.977 1 92.81 40 THR B O 1
ATOM 2340 N N . TYR B 1 41 ? 1.491 -27.281 -6.137 1 92.69 41 TYR B N 1
ATOM 2341 C CA . TYR B 1 41 ? 1.854 -26.828 -7.477 1 92.69 41 TYR B CA 1
ATOM 2342 C C . TYR B 1 41 ? 3.17 -27.453 -7.922 1 92.69 41 TYR B C 1
ATOM 2344 O O . TYR B 1 41 ? 3.738 -27.047 -8.938 1 92.69 41 TYR B O 1
ATOM 2352 N N . SER B 1 42 ? 3.631 -28.344 -7.145 1 87.31 42 SER B N 1
ATOM 2353 C CA . SER B 1 42 ? 4.758 -29.219 -7.453 1 87.31 42 SER B CA 1
ATOM 2354 C C . SER B 1 42 ? 4.617 -30.562 -6.766 1 87.31 42 SER B C 1
ATOM 2356 O O . SER B 1 42 ? 3.809 -30.719 -5.844 1 87.31 42 SER B O 1
ATOM 2358 N N . GLY B 1 43 ? 5.359 -31.594 -7.332 1 80.88 43 GLY B N 1
ATOM 2359 C CA . GLY B 1 43 ? 5.277 -32.938 -6.742 1 80.88 43 GLY B CA 1
ATOM 2360 C C . GLY B 1 43 ? 5.059 -34.031 -7.766 1 80.88 43 GLY B C 1
ATOM 2361 O O . GLY B 1 43 ? 5.047 -33.75 -8.969 1 80.88 43 GLY B O 1
ATOM 2362 N N . PRO B 1 44 ? 4.852 -35.188 -7.211 1 69.62 44 PRO B N 1
ATOM 2363 C CA . PRO B 1 44 ? 4.816 -36.344 -8.078 1 69.62 44 PRO B CA 1
ATOM 2364 C C . PRO B 1 44 ? 3.678 -36.312 -9.094 1 69.62 44 PRO B C 1
ATOM 2366 O O . PRO B 1 44 ? 3.852 -36.75 -10.234 1 69.62 44 PRO B O 1
ATOM 2369 N N . ARG B 1 45 ? 2.57 -35.812 -8.648 1 68 45 ARG B N 1
ATOM 2370 C CA . ARG B 1 45 ? 1.422 -35.812 -9.547 1 68 45 ARG B CA 1
ATOM 2371 C C . ARG B 1 45 ? 1.659 -34.875 -10.719 1 68 45 ARG B C 1
ATOM 2373 O O . ARG B 1 45 ? 1.224 -35.125 -11.844 1 68 45 ARG B O 1
ATOM 2380 N N . LEU B 1 46 ? 2.385 -33.875 -10.406 1 76.94 46 LEU B N 1
ATOM 2381 C CA . LEU B 1 46 ? 2.523 -32.812 -11.406 1 76.94 46 LEU B CA 1
ATOM 2382 C C . LEU B 1 46 ? 3.844 -32.938 -12.156 1 76.94 46 LEU B C 1
ATOM 2384 O O . LEU B 1 46 ? 3.928 -32.594 -13.336 1 76.94 46 LEU B O 1
ATOM 2388 N N . PHE B 1 47 ? 4.824 -33.438 -11.375 1 71.44 47 PHE B N 1
ATOM 2389 C CA . PHE B 1 47 ? 6.172 -33.5 -11.938 1 71.44 47 PHE B CA 1
ATOM 2390 C C . PHE B 1 47 ? 6.613 -34.938 -12.102 1 71.44 47 PHE B C 1
ATOM 2392 O O . PHE B 1 47 ? 7.645 -35.219 -12.711 1 71.44 47 PHE B O 1
ATOM 2399 N N . GLY B 1 48 ? 5.742 -35.906 -11.664 1 61.31 48 GLY B N 1
ATOM 2400 C CA . GLY B 1 48 ? 6.125 -37.312 -11.742 1 61.31 48 GLY B CA 1
ATOM 2401 C C . GLY B 1 48 ? 7.086 -37.719 -10.648 1 61.31 48 GLY B C 1
ATOM 2402 O O . GLY B 1 48 ? 7.547 -38.875 -10.617 1 61.31 48 GLY B O 1
ATOM 2403 N N . PHE B 1 49 ? 7.527 -36.781 -9.805 1 62.66 49 PHE B N 1
ATOM 2404 C CA . PHE B 1 49 ? 8.461 -37.219 -8.766 1 62.66 49 PHE B CA 1
ATOM 2405 C C . PHE B 1 49 ? 7.875 -36.969 -7.383 1 62.66 49 PHE B C 1
ATOM 2407 O O . PHE B 1 49 ? 7.125 -36 -7.18 1 62.66 49 PHE B O 1
ATOM 2414 N N . ASP B 1 50 ? 8.133 -38.031 -6.566 1 61.03 50 ASP B N 1
ATOM 2415 C CA . ASP B 1 50 ? 7.609 -38.031 -5.203 1 61.03 50 ASP B CA 1
ATOM 2416 C C . ASP B 1 50 ? 8.32 -37 -4.336 1 61.03 50 ASP B C 1
ATOM 2418 O O . ASP B 1 50 ? 8.109 -36.938 -3.121 1 61.03 50 ASP B O 1
ATOM 2422 N N . SER B 1 51 ? 9.109 -36.219 -4.992 1 69.81 51 SER B N 1
ATOM 2423 C CA . SER B 1 51 ? 9.844 -35.219 -4.215 1 69.81 51 SER B CA 1
ATOM 2424 C C . SER B 1 51 ? 9.477 -33.812 -4.641 1 69.81 51 SER B C 1
ATOM 2426 O O . SER B 1 51 ? 8.609 -33.594 -5.492 1 69.81 51 SER B O 1
ATOM 2428 N N . HIS B 1 52 ? 9.75 -32.844 -3.891 1 79.19 52 HIS B N 1
ATOM 2429 C CA . HIS B 1 52 ? 9.68 -31.406 -4.176 1 79.19 52 HIS B CA 1
ATOM 2430 C C . HIS B 1 52 ? 8.242 -30.922 -4.195 1 79.19 52 HIS B C 1
ATOM 2432 O O . HIS B 1 52 ? 7.852 -30.156 -5.09 1 79.19 52 HIS B O 1
ATOM 2438 N N . VAL B 1 53 ? 7.469 -31.625 -3.271 1 87.38 53 VAL B N 1
ATOM 2439 C CA . VAL B 1 53 ? 6.098 -31.141 -3.135 1 87.38 53 VAL B CA 1
ATOM 2440 C C . VAL B 1 53 ? 6.105 -29.719 -2.609 1 87.38 53 VAL B C 1
ATOM 2442 O O . VAL B 1 53 ? 6.867 -29.391 -1.696 1 87.38 53 VAL B O 1
ATOM 2445 N N . ARG B 1 54 ? 5.348 -28.906 -3.232 1 92.25 54 ARG B N 1
ATOM 2446 C CA . ARG B 1 54 ? 5.156 -27.531 -2.773 1 92.25 54 ARG B CA 1
ATOM 2447 C C . ARG B 1 54 ? 3.672 -27.188 -2.684 1 92.25 54 ARG B C 1
ATOM 2449 O O . ARG B 1 54 ? 2.883 -27.594 -3.539 1 92.25 54 ARG B O 1
ATOM 2456 N N . LEU B 1 55 ? 3.387 -26.453 -1.627 1 94.12 55 LEU B N 1
ATOM 2457 C CA . LEU B 1 55 ? 2.002 -26.078 -1.348 1 94.12 55 LEU B CA 1
ATOM 2458 C C . LEU B 1 55 ? 1.781 -24.594 -1.559 1 94.12 55 LEU B C 1
ATOM 2460 O O . LEU B 1 55 ? 2.641 -23.781 -1.21 1 94.12 55 LEU B O 1
ATOM 2464 N N . GLY B 1 56 ? 0.699 -24.234 -2.141 1 97.38 56 GLY B N 1
ATOM 2465 C CA . GLY B 1 56 ? 0.268 -22.859 -2.287 1 97.38 56 GLY B CA 1
ATOM 2466 C C . GLY B 1 56 ? -1.178 -22.641 -1.886 1 97.38 56 GLY B C 1
ATOM 2467 O O . GLY B 1 56 ? -1.964 -23.578 -1.835 1 97.38 56 GLY B O 1
ATOM 2468 N N . GLY B 1 57 ? -1.506 -21.391 -1.579 1 98.12 57 GLY B N 1
ATOM 2469 C CA . GLY B 1 57 ? -2.887 -21.109 -1.214 1 98.12 57 GLY B CA 1
ATOM 2470 C C . GLY B 1 57 ? -3.197 -19.625 -1.136 1 98.12 57 GLY B C 1
ATOM 2471 O O . GLY B 1 57 ? -2.352 -18.797 -1.459 1 98.12 57 GLY B O 1
ATOM 2472 N N . VAL B 1 58 ? -4.469 -19.406 -0.792 1 98.56 58 VAL B N 1
ATOM 2473 C CA . VAL B 1 58 ? -4.957 -18.031 -0.747 1 98.56 58 VAL B CA 1
ATOM 2474 C C . VAL B 1 58 ? -5.645 -17.766 0.592 1 98.56 58 VAL B C 1
ATOM 2476 O O . VAL B 1 58 ? -6.453 -18.578 1.05 1 98.56 58 VAL B O 1
ATOM 2479 N N . ILE B 1 59 ? -5.234 -16.766 1.219 1 97.25 59 ILE B N 1
ATOM 2480 C CA . ILE B 1 59 ? -5.918 -16.25 2.4 1 97.25 59 ILE B CA 1
ATOM 2481 C C . ILE B 1 59 ? -6.578 -14.914 2.074 1 97.25 59 ILE B C 1
ATOM 2483 O O . ILE B 1 59 ? -6.203 -14.25 1.105 1 97.25 59 ILE B O 1
ATOM 2487 N N . VAL B 1 60 ? -7.586 -14.57 2.859 1 96.75 60 VAL B N 1
ATOM 2488 C CA . VAL B 1 60 ? -8.289 -13.297 2.688 1 96.75 60 VAL B CA 1
ATOM 2489 C C . VAL B 1 60 ? -8.305 -12.531 4.008 1 96.75 60 VAL B C 1
ATOM 2491 O O . VAL B 1 60 ? -8.914 -12.977 4.984 1 96.75 60 VAL B O 1
ATOM 2494 N N . GLN B 1 61 ? -7.582 -11.383 3.984 1 95.62 61 GLN B N 1
ATOM 2495 C CA . GLN B 1 61 ? -7.66 -10.508 5.152 1 95.62 61 GLN B CA 1
ATOM 2496 C C . GLN B 1 61 ? -9.023 -9.836 5.25 1 95.62 61 GLN B C 1
ATOM 2498 O O . GLN B 1 61 ? -9.586 -9.406 4.238 1 95.62 61 GLN B O 1
ATOM 2503 N N . PRO B 1 62 ? -9.602 -9.758 6.473 1 93.75 62 PRO B N 1
ATOM 2504 C CA . PRO B 1 62 ? -10.844 -8.992 6.625 1 93.75 62 PRO B CA 1
ATOM 2505 C C . PRO B 1 62 ? -10.688 -7.531 6.207 1 93.75 62 PRO B C 1
ATOM 2507 O O . PRO B 1 62 ? -9.594 -6.973 6.297 1 93.75 62 PRO B O 1
ATOM 2510 N N . ALA B 1 63 ? -11.828 -6.969 5.754 1 94.56 63 ALA B N 1
ATOM 2511 C CA . ALA B 1 63 ? -11.828 -5.59 5.277 1 94.56 63 ALA B CA 1
ATOM 2512 C C . ALA B 1 63 ? -11.266 -4.648 6.34 1 94.56 63 ALA B C 1
ATOM 2514 O O . ALA B 1 63 ? -10.492 -3.736 6.02 1 94.56 63 ALA B O 1
ATOM 2515 N N . GLU B 1 64 ? -11.602 -4.82 7.617 1 93.62 64 GLU B N 1
ATOM 2516 C CA . GLU B 1 64 ? -11.203 -3.922 8.695 1 93.62 64 GLU B CA 1
ATOM 2517 C C . GLU B 1 64 ? -9.688 -3.912 8.883 1 93.62 64 GLU B C 1
ATOM 2519 O O . GLU B 1 64 ? -9.117 -2.91 9.32 1 93.62 64 GLU B O 1
ATOM 2524 N N . VAL B 1 65 ? -9.039 -5.066 8.586 1 94.5 65 VAL B N 1
ATOM 2525 C CA . VAL B 1 65 ? -7.586 -5.168 8.68 1 94.5 65 VAL B CA 1
ATOM 2526 C C . VAL B 1 65 ? -6.934 -4.359 7.559 1 94.5 65 VAL B C 1
ATOM 2528 O O . VAL B 1 65 ? -6.023 -3.566 7.809 1 94.5 65 VAL B O 1
ATOM 2531 N N . VAL B 1 66 ? -7.48 -4.477 6.398 1 95.62 66 VAL B N 1
ATOM 2532 C CA . VAL B 1 66 ? -6.898 -3.861 5.211 1 95.62 66 VAL B CA 1
ATOM 2533 C C . VAL B 1 66 ? -7.148 -2.354 5.234 1 95.62 66 VAL B C 1
ATOM 2535 O O . VAL B 1 66 ? -6.305 -1.571 4.801 1 95.62 66 VAL B O 1
ATOM 2538 N N . LEU B 1 67 ? -8.25 -1.924 5.777 1 95.62 67 LEU B N 1
ATOM 2539 C CA . LEU B 1 67 ? -8.695 -0.533 5.738 1 95.62 67 LEU B CA 1
ATOM 2540 C C . LEU B 1 67 ? -8.047 0.273 6.859 1 95.62 67 LEU B C 1
ATOM 2542 O O . LEU B 1 67 ? -8.086 1.505 6.848 1 95.62 67 LEU B O 1
ATOM 2546 N N . GLY B 1 68 ? -7.523 -0.33 7.824 1 95.06 68 GLY B N 1
ATOM 2547 C CA . GLY B 1 68 ? -6.977 0.357 8.984 1 95.06 68 GLY B CA 1
ATOM 2548 C C . GLY B 1 68 ? -5.547 0.826 8.781 1 95.06 68 GLY B C 1
ATOM 2549 O O . GLY B 1 68 ? -5.016 0.75 7.676 1 95.06 68 GLY B O 1
ATOM 2550 N N . ILE B 1 69 ? -4.938 1.354 9.797 1 97.12 69 ILE B N 1
ATOM 2551 C CA . ILE B 1 69 ? -3.602 1.927 9.703 1 97.12 69 ILE B CA 1
ATOM 2552 C C . ILE B 1 69 ? -2.578 0.947 10.273 1 97.12 69 ILE B C 1
ATOM 2554 O O . ILE B 1 69 ? -1.373 1.198 10.219 1 97.12 69 ILE B O 1
ATOM 2558 N N . ARG B 1 70 ? -3.02 -0.177 10.789 1 96.25 70 ARG B N 1
ATOM 2559 C CA . ARG B 1 70 ? -2.105 -1.188 11.312 1 96.25 70 ARG B CA 1
ATOM 2560 C C . ARG B 1 70 ? -1.465 -1.985 10.188 1 96.25 70 ARG B C 1
ATOM 2562 O O . ARG B 1 70 ? -2.123 -2.307 9.195 1 96.25 70 ARG B O 1
ATOM 2569 N N . ALA B 1 71 ? -0.234 -2.301 10.43 1 94.56 71 ALA B N 1
ATOM 2570 C CA . ALA B 1 71 ? 0.461 -3.146 9.461 1 94.56 71 ALA B CA 1
ATOM 2571 C C . ALA B 1 71 ? -0.108 -4.562 9.461 1 94.56 71 ALA B C 1
ATOM 2573 O O . ALA B 1 71 ? -0.541 -5.066 10.5 1 94.56 71 ALA B O 1
ATOM 2574 N N . TRP B 1 72 ? -0.153 -5.184 8.312 1 93.62 72 TRP B N 1
ATOM 2575 C CA . TRP B 1 72 ? -0.573 -6.57 8.156 1 93.62 72 TRP B CA 1
ATOM 2576 C C . TRP B 1 72 ? 0.192 -7.25 7.023 1 93.62 72 TRP B C 1
ATOM 2578 O O . TRP B 1 72 ? 0.747 -6.574 6.152 1 93.62 72 TRP B O 1
ATOM 2588 N N . ASP B 1 73 ? 0.291 -8.594 7.078 1 94.12 73 ASP B N 1
ATOM 2589 C CA . ASP B 1 73 ? 1.04 -9.367 6.09 1 94.12 73 ASP B CA 1
ATOM 2590 C C . ASP B 1 73 ? 0.143 -9.789 4.93 1 94.12 73 ASP B C 1
ATOM 2592 O O . ASP B 1 73 ? -1.007 -10.18 5.137 1 94.12 73 ASP B O 1
ATOM 2596 N N . ASP B 1 74 ? 0.74 -9.672 3.768 1 97.06 74 ASP B N 1
ATOM 2597 C CA . ASP B 1 74 ? -0.031 -10.07 2.592 1 97.06 74 ASP B CA 1
ATOM 2598 C C . ASP B 1 74 ? 0.445 -11.414 2.051 1 97.06 74 ASP B C 1
ATOM 2600 O O . ASP B 1 74 ? 0.024 -11.836 0.973 1 97.06 74 ASP B O 1
ATOM 2604 N N . ALA B 1 75 ? 1.298 -12.07 2.705 1 97.81 75 ALA B N 1
ATOM 2605 C CA . ALA B 1 75 ? 1.767 -13.414 2.359 1 97.81 75 ALA B CA 1
ATOM 2606 C C . ALA B 1 75 ? 2.359 -14.117 3.576 1 97.81 75 ALA B C 1
ATOM 2608 O O . ALA B 1 75 ? 2.855 -13.469 4.496 1 97.81 75 ALA B O 1
ATOM 2609 N N . PHE B 1 76 ? 2.299 -15.367 3.609 1 95.38 76 PHE B N 1
ATOM 2610 C CA . PHE B 1 76 ? 2.863 -16.234 4.641 1 95.38 76 PHE B CA 1
ATOM 2611 C C . PHE B 1 76 ? 3.584 -17.422 4.02 1 95.38 76 PHE B C 1
ATOM 2613 O O . PHE B 1 76 ? 3.037 -18.094 3.146 1 95.38 76 PHE B O 1
ATOM 2620 N N . GLU B 1 77 ? 4.742 -17.594 4.422 1 95.62 77 GLU B N 1
ATOM 2621 C CA . GLU B 1 77 ? 5.539 -18.719 3.922 1 95.62 77 GLU B CA 1
ATOM 2622 C C . GLU B 1 77 ? 6.129 -19.531 5.07 1 95.62 77 GLU B C 1
ATOM 2624 O O . GLU B 1 77 ? 6.305 -19.016 6.176 1 95.62 77 GLU B O 1
ATOM 2629 N N . GLY B 1 78 ? 6.359 -20.766 4.793 1 93.56 78 GLY B N 1
ATOM 2630 C CA . GLY B 1 78 ? 6.949 -21.672 5.766 1 93.56 78 GLY B CA 1
ATOM 2631 C C . GLY B 1 78 ? 7.145 -23.078 5.23 1 93.56 78 GLY B C 1
ATOM 2632 O O . GLY B 1 78 ? 7.219 -23.281 4.016 1 93.56 78 GLY B O 1
ATOM 2633 N N . VAL B 1 79 ? 7.383 -24.031 6.152 1 92.38 79 VAL B N 1
ATOM 2634 C CA . VAL B 1 79 ? 7.543 -25.453 5.816 1 92.38 79 VAL B CA 1
ATOM 2635 C C . VAL B 1 79 ? 6.672 -26.297 6.734 1 92.38 79 VAL B C 1
ATOM 2637 O O . VAL B 1 79 ? 6.43 -25.938 7.887 1 92.38 79 VAL B O 1
ATOM 2640 N N . ILE B 1 80 ? 6.227 -27.312 6.121 1 86.75 80 ILE B N 1
ATOM 2641 C CA . ILE B 1 80 ? 5.453 -28.25 6.922 1 86.75 80 ILE B CA 1
ATOM 2642 C C . ILE B 1 80 ? 5.949 -29.672 6.668 1 86.75 80 ILE B C 1
ATOM 2644 O O . ILE B 1 80 ? 6.582 -29.938 5.641 1 86.75 80 ILE B O 1
ATOM 2648 N N . GLU B 1 81 ? 5.723 -30.469 7.676 1 84.88 81 GLU B N 1
ATOM 2649 C CA . GLU B 1 81 ? 6.02 -31.891 7.52 1 84.88 81 GLU B CA 1
ATOM 2650 C C . GLU B 1 81 ? 4.762 -32.688 7.172 1 84.88 81 GLU B C 1
ATOM 2652 O O . GLU B 1 81 ? 3.734 -32.531 7.836 1 84.88 81 GLU B O 1
ATOM 2657 N N . LEU B 1 82 ? 4.824 -33.344 6.043 1 79.75 82 LEU B N 1
ATOM 2658 C CA . LEU B 1 82 ? 3.705 -34.188 5.621 1 79.75 82 LEU B CA 1
ATOM 2659 C C . LEU B 1 82 ? 4.07 -35.656 5.703 1 79.75 82 LEU B C 1
ATOM 2661 O O . LEU B 1 82 ? 5.176 -36.062 5.324 1 79.75 82 LEU B O 1
ATOM 2665 N N . ASP B 1 83 ? 3.176 -36.312 6.203 1 74.38 83 ASP B N 1
ATOM 2666 C CA . ASP B 1 83 ? 3.408 -37.75 6.277 1 74.38 83 ASP B CA 1
ATOM 2667 C C . ASP B 1 83 ? 3.598 -38.344 4.883 1 74.38 83 ASP B C 1
ATOM 2669 O O . ASP B 1 83 ? 2.842 -38.031 3.961 1 74.38 83 ASP B O 1
ATOM 2673 N N . GLY B 1 84 ? 4.559 -39.219 4.723 1 72.69 84 GLY B N 1
ATOM 2674 C CA . GLY B 1 84 ? 4.809 -39.906 3.455 1 72.69 84 GLY B CA 1
ATOM 2675 C C . GLY B 1 84 ? 5.715 -39.094 2.531 1 72.69 84 GLY B C 1
ATOM 2676 O O . GLY B 1 84 ? 6.074 -39.594 1.453 1 72.69 84 GLY B O 1
ATOM 2677 N N . ILE B 1 85 ? 5.891 -37.938 2.963 1 77.44 85 ILE B N 1
ATOM 2678 C CA . ILE B 1 85 ? 6.84 -37.125 2.201 1 77.44 85 ILE B CA 1
ATOM 2679 C C . ILE B 1 85 ? 8.125 -36.938 3 1 77.44 85 ILE B C 1
ATOM 2681 O O . ILE B 1 85 ? 8.102 -36.5 4.141 1 77.44 85 ILE B O 1
ATOM 2685 N N . ALA B 1 86 ? 9.188 -37.375 2.438 1 75.44 86 ALA B N 1
ATOM 2686 C CA . ALA B 1 86 ? 10.461 -37.469 3.148 1 75.44 86 ALA B CA 1
ATOM 2687 C C . ALA B 1 86 ? 10.992 -36.094 3.498 1 75.44 86 ALA B C 1
ATOM 2689 O O . ALA B 1 86 ? 11.586 -35.875 4.566 1 75.44 86 ALA B O 1
ATOM 2690 N N . SER B 1 87 ? 10.773 -35.156 2.658 1 80 87 SER B N 1
ATOM 2691 C CA . SER B 1 87 ? 11.352 -33.844 2.854 1 80 87 SER B CA 1
ATOM 2692 C C . SER B 1 87 ? 10.289 -32.812 3.289 1 80 87 SER B C 1
ATOM 2694 O O . SER B 1 87 ? 9.125 -32.938 2.898 1 80 87 SER B O 1
ATOM 2696 N N . PRO B 1 88 ? 10.727 -31.891 4.113 1 87.44 88 PRO B N 1
ATOM 2697 C CA . PRO B 1 88 ? 9.789 -30.812 4.449 1 87.44 88 PRO B CA 1
ATOM 2698 C C . PRO B 1 88 ? 9.203 -30.125 3.215 1 87.44 88 PRO B C 1
ATOM 2700 O O . PRO B 1 88 ? 9.898 -29.953 2.211 1 87.44 88 PRO B O 1
ATOM 2703 N N . VAL B 1 89 ? 7.922 -29.812 3.338 1 89.94 89 VAL B N 1
ATOM 2704 C CA . VAL B 1 89 ? 7.184 -29.25 2.217 1 89.94 89 VAL B CA 1
ATOM 2705 C C . VAL B 1 89 ? 7.055 -27.734 2.396 1 89.94 89 VAL B C 1
ATOM 2707 O O . VAL B 1 89 ? 6.395 -27.266 3.328 1 89.94 89 VAL B O 1
ATOM 2710 N N . PRO B 1 90 ? 7.688 -26.984 1.557 1 93.06 90 PRO B N 1
ATOM 2711 C CA . PRO B 1 90 ? 7.473 -25.547 1.628 1 93.06 90 PRO B CA 1
ATOM 2712 C C . PRO B 1 90 ? 6.051 -25.141 1.234 1 93.06 90 PRO B C 1
ATOM 2714 O O . PRO B 1 90 ? 5.449 -25.766 0.358 1 93.06 90 PRO B O 1
ATOM 2717 N N . TYR B 1 91 ? 5.512 -24.156 1.907 1 93.94 91 TYR B N 1
ATOM 2718 C CA . TYR B 1 91 ? 4.223 -23.609 1.502 1 93.94 91 TYR B CA 1
ATOM 2719 C C . TYR B 1 91 ? 4.277 -22.078 1.408 1 93.94 91 TYR B C 1
ATOM 2721 O O . TYR B 1 91 ? 5.094 -21.438 2.076 1 93.94 91 TYR B O 1
ATOM 2729 N N . ALA B 1 92 ? 3.492 -21.547 0.532 1 97.19 92 ALA B N 1
ATOM 2730 C CA . ALA B 1 92 ? 3.293 -20.109 0.376 1 97.19 92 ALA B CA 1
ATOM 2731 C C . ALA B 1 92 ? 1.808 -19.766 0.299 1 97.19 92 ALA B C 1
ATOM 2733 O O . ALA B 1 92 ? 1.1 -20.234 -0.591 1 97.19 92 ALA B O 1
ATOM 2734 N N . LEU B 1 93 ? 1.297 -19.031 1.254 1 97.88 93 LEU B N 1
ATOM 2735 C CA . LEU B 1 93 ? -0.064 -18.5 1.255 1 97.88 93 LEU B CA 1
ATOM 2736 C C . LEU B 1 93 ? -0.075 -17.016 0.898 1 97.88 93 LEU B C 1
ATOM 2738 O O . LEU B 1 93 ? 0.642 -16.234 1.51 1 97.88 93 LEU B O 1
ATOM 2742 N N . PHE B 1 94 ? -0.833 -16.703 -0.075 1 98.69 94 PHE B N 1
ATOM 2743 C CA . PHE B 1 94 ? -0.9 -15.312 -0.497 1 98.69 94 PHE B CA 1
ATOM 2744 C C . PHE B 1 94 ? -2.264 -14.719 -0.173 1 98.69 94 PHE B C 1
ATOM 2746 O O . PHE B 1 94 ? -3.291 -15.375 -0.334 1 98.69 94 PHE B O 1
ATOM 2753 N N . GLU B 1 95 ? -2.24 -13.523 0.307 1 98.38 95 GLU B N 1
ATOM 2754 C CA . GLU B 1 95 ? -3.473 -12.75 0.436 1 98.38 95 GLU B CA 1
ATOM 2755 C C . GLU B 1 95 ? -4.125 -12.523 -0.925 1 98.38 95 GLU B C 1
ATOM 2757 O O . GLU B 1 95 ? -3.432 -12.359 -1.932 1 98.38 95 GLU B O 1
ATOM 2762 N N . VAL B 1 96 ? -5.387 -12.508 -1.019 1 98.44 96 VAL B N 1
ATOM 2763 C CA . VAL B 1 96 ? -6.203 -12.547 -2.227 1 98.44 96 VAL B CA 1
ATOM 2764 C C . VAL B 1 96 ? -5.797 -11.406 -3.162 1 98.44 96 VAL B C 1
ATOM 2766 O O . VAL B 1 96 ? -5.672 -11.609 -4.371 1 98.44 96 VAL B O 1
ATOM 2769 N N . GLU B 1 97 ? -5.691 -10.188 -2.67 1 98.38 97 GLU B N 1
ATOM 2770 C CA . GLU B 1 97 ? -5.273 -9.086 -3.527 1 98.38 97 GLU B CA 1
ATOM 2771 C C . GLU B 1 97 ? -3.904 -9.359 -4.148 1 98.38 97 GLU B C 1
ATOM 2773 O O . GLU B 1 97 ? -3.695 -9.102 -5.336 1 98.38 97 GLU B O 1
ATOM 2778 N N . LYS B 1 98 ? -3.023 -9.859 -3.348 1 98.44 98 LYS B N 1
ATOM 2779 C CA . LYS B 1 98 ? -1.662 -10.102 -3.811 1 98.44 98 LYS B CA 1
ATOM 2780 C C . LYS B 1 98 ? -1.638 -11.156 -4.918 1 98.44 98 LYS B C 1
ATOM 2782 O O . LYS B 1 98 ? -0.997 -10.953 -5.953 1 98.44 98 LYS B O 1
ATOM 2787 N N . ILE B 1 99 ? -2.293 -12.242 -4.699 1 98.81 99 ILE B N 1
ATOM 2788 C CA . ILE B 1 99 ? -2.182 -13.305 -5.691 1 98.81 99 ILE B CA 1
ATOM 2789 C C . ILE B 1 99 ? -2.912 -12.898 -6.969 1 98.81 99 ILE B C 1
ATOM 2791 O O . ILE B 1 99 ? -2.488 -13.25 -8.07 1 98.81 99 ILE B O 1
ATOM 2795 N N . VAL B 1 100 ? -4.004 -12.141 -6.871 1 98.88 100 VAL B N 1
ATOM 2796 C CA . VAL B 1 100 ? -4.676 -11.609 -8.055 1 98.88 100 VAL B CA 1
ATOM 2797 C C . VAL B 1 100 ? -3.732 -10.68 -8.805 1 98.88 100 VAL B C 1
ATOM 2799 O O . VAL B 1 100 ? -3.617 -10.758 -10.031 1 98.88 100 VAL B O 1
ATOM 2802 N N . ARG B 1 101 ? -3.021 -9.828 -8.07 1 98.75 101 ARG B N 1
ATOM 2803 C CA . ARG B 1 101 ? -2.053 -8.938 -8.711 1 98.75 101 ARG B CA 1
ATOM 2804 C C . ARG B 1 101 ? -0.905 -9.727 -9.328 1 98.75 101 ARG B C 1
ATOM 2806 O O . ARG B 1 101 ? -0.42 -9.391 -10.406 1 98.75 101 ARG B O 1
ATOM 2813 N N . MET B 1 102 ? -0.453 -10.68 -8.602 1 98.75 102 MET B N 1
ATOM 2814 C CA . MET B 1 102 ? 0.576 -11.555 -9.156 1 98.75 102 MET B CA 1
ATOM 2815 C C . MET B 1 102 ? 0.126 -12.156 -10.477 1 98.75 102 MET B C 1
ATOM 2817 O O . MET B 1 102 ? 0.896 -12.195 -11.438 1 98.75 102 MET B O 1
ATOM 2821 N N . MET B 1 103 ? -1.091 -12.609 -10.531 1 98.75 103 MET B N 1
ATOM 2822 C CA . MET B 1 103 ? -1.619 -13.195 -11.766 1 98.75 103 MET B CA 1
ATOM 2823 C C . MET B 1 103 ? -1.689 -12.148 -12.875 1 98.75 103 MET B C 1
ATOM 2825 O O . MET B 1 103 ? -1.364 -12.438 -14.023 1 98.75 103 MET B O 1
ATOM 2829 N N . LEU B 1 104 ? -2.143 -10.992 -12.5 1 98.69 104 LEU B N 1
ATOM 2830 C CA . LEU B 1 104 ? -2.219 -9.898 -13.461 1 98.69 104 LEU B CA 1
ATOM 2831 C C . LEU B 1 104 ? -0.838 -9.562 -14.016 1 98.69 104 LEU B C 1
ATOM 2833 O O . LEU B 1 104 ? -0.714 -9.094 -15.148 1 98.69 104 LEU B O 1
ATOM 2837 N N . HIS B 1 105 ? 0.154 -9.852 -13.242 1 98.31 105 HIS B N 1
ATOM 2838 C CA . HIS B 1 105 ? 1.529 -9.641 -13.672 1 98.31 105 HIS B CA 1
ATOM 2839 C C . HIS B 1 105 ? 2.092 -10.883 -14.352 1 98.31 105 HIS B C 1
ATOM 2841 O O . HIS B 1 105 ? 3.289 -10.945 -14.641 1 98.31 105 HIS B O 1
ATOM 2847 N N . GLN B 1 106 ? 1.247 -11.781 -14.57 1 98.56 106 GLN B N 1
ATOM 2848 C CA . GLN B 1 106 ? 1.578 -13 -15.305 1 98.56 106 GLN B CA 1
ATOM 2849 C C . GLN B 1 106 ? 2.656 -13.797 -14.57 1 98.56 106 GLN B C 1
ATOM 2851 O O . GLN B 1 106 ? 3.6 -14.289 -15.195 1 98.56 106 GLN B O 1
ATOM 2856 N N . SER B 1 107 ? 2.467 -13.922 -13.297 1 98.44 107 SER B N 1
ATOM 2857 C CA . SER B 1 107 ? 3.348 -14.719 -12.445 1 98.44 107 SER B CA 1
ATOM 2858 C C . SER B 1 107 ? 3.143 -16.219 -12.672 1 98.44 107 SER B C 1
ATOM 2860 O O . SER B 1 107 ? 2.035 -16.719 -12.5 1 98.44 107 SER B O 1
ATOM 2862 N N . GLY B 1 108 ? 4.211 -16.906 -12.984 1 97.94 108 GLY B N 1
ATOM 2863 C CA . GLY B 1 108 ? 4.121 -18.359 -13.109 1 97.94 108 GLY B CA 1
ATOM 2864 C C . GLY B 1 108 ? 3.67 -19.047 -11.836 1 97.94 108 GLY B C 1
ATOM 2865 O O . GLY B 1 108 ? 2.854 -19.969 -11.875 1 97.94 108 GLY B O 1
ATOM 2866 N N . LEU B 1 109 ? 4.152 -18.562 -10.727 1 97.75 109 LEU B N 1
ATOM 2867 C CA . LEU B 1 109 ? 3.799 -19.125 -9.422 1 97.75 109 LEU B CA 1
ATOM 2868 C C . LEU B 1 109 ? 2.307 -18.969 -9.148 1 97.75 109 LEU B C 1
ATOM 2870 O O . LEU B 1 109 ? 1.637 -19.922 -8.766 1 97.75 109 LEU B O 1
ATOM 2874 N N . ALA B 1 110 ? 1.784 -17.75 -9.328 1 98.75 110 ALA B N 1
ATOM 2875 C CA . ALA B 1 110 ? 0.353 -17.531 -9.133 1 98.75 110 ALA B CA 1
ATOM 2876 C C . ALA B 1 110 ? -0.47 -18.422 -10.062 1 98.75 110 ALA B C 1
ATOM 2878 O O . ALA B 1 110 ? -1.454 -19.031 -9.633 1 98.75 110 ALA B O 1
ATOM 2879 N N . PHE B 1 111 ? -0.042 -18.516 -11.281 1 98.81 111 PHE B N 1
ATOM 2880 C CA . PHE B 1 111 ? -0.727 -19.344 -12.258 1 98.81 111 PHE B CA 1
ATOM 2881 C C . PHE B 1 111 ? -0.764 -20.797 -11.789 1 98.81 111 PHE B C 1
ATOM 2883 O O . PHE B 1 111 ? -1.827 -21.422 -11.773 1 98.81 111 PHE B O 1
ATOM 2890 N N . GLU B 1 112 ? 0.329 -21.312 -11.383 1 97.5 112 GLU B N 1
ATOM 2891 C CA . GLU B 1 112 ? 0.433 -22.734 -11.031 1 97.5 112 GLU B CA 1
ATOM 2892 C C . GLU B 1 112 ? -0.344 -23.031 -9.758 1 97.5 112 GLU B C 1
ATOM 2894 O O . GLU B 1 112 ? -0.988 -24.078 -9.648 1 97.5 112 GLU B O 1
ATOM 2899 N N . ILE B 1 113 ? -0.321 -22.125 -8.805 1 98.19 113 ILE B N 1
ATOM 2900 C CA . ILE B 1 113 ? -1.087 -22.312 -7.574 1 98.19 113 ILE B CA 1
ATOM 2901 C C . ILE B 1 113 ? -2.58 -22.328 -7.895 1 98.19 113 ILE B C 1
ATOM 2903 O O . ILE B 1 113 ? -3.299 -23.25 -7.473 1 98.19 113 ILE B O 1
ATOM 2907 N N . LEU B 1 114 ? -3.006 -21.422 -8.68 1 98.75 114 LEU B N 1
ATOM 2908 C CA . LEU B 1 114 ? -4.43 -21.219 -8.93 1 98.75 114 LEU B CA 1
ATOM 2909 C C . LEU B 1 114 ? -4.961 -22.234 -9.93 1 98.75 114 LEU B C 1
ATOM 2911 O O . LEU B 1 114 ? -6.121 -22.656 -9.852 1 98.75 114 LEU B O 1
ATOM 2915 N N . ALA B 1 115 ? -4.145 -22.672 -10.828 1 97.44 115 ALA B N 1
ATOM 2916 C CA . ALA B 1 115 ? -4.602 -23.562 -11.891 1 97.44 115 ALA B CA 1
ATOM 2917 C C . ALA B 1 115 ? -4.254 -25.016 -11.586 1 97.44 115 ALA B C 1
ATOM 2919 O O . ALA B 1 115 ? -4.52 -25.906 -12.398 1 97.44 115 ALA B O 1
ATOM 2920 N N . SER B 1 116 ? -3.668 -25.25 -10.469 1 95.94 116 SER B N 1
ATOM 2921 C CA . SER B 1 116 ? -3.244 -26.609 -10.156 1 95.94 116 SER B CA 1
ATOM 2922 C C . SER B 1 116 ? -4.43 -27.562 -10.141 1 95.94 116 SER B C 1
ATOM 2924 O O . SER B 1 116 ? -5.477 -27.25 -9.562 1 95.94 116 SER B O 1
ATOM 2926 N N . PRO B 1 117 ? -4.254 -28.703 -10.789 1 92.62 117 PRO B N 1
ATOM 2927 C CA . PRO B 1 117 ? -5.301 -29.719 -10.688 1 92.62 117 PRO B CA 1
ATOM 2928 C C . PRO B 1 117 ? -5.281 -30.453 -9.352 1 92.62 117 PRO B C 1
ATOM 2930 O O . PRO B 1 117 ? -6.227 -31.188 -9.023 1 92.62 117 PRO B O 1
ATOM 2933 N N . ALA B 1 118 ? -4.227 -30.312 -8.586 1 91.88 118 ALA B N 1
ATOM 2934 C CA . ALA B 1 118 ? -4.094 -30.969 -7.289 1 91.88 118 ALA B CA 1
ATOM 2935 C C . ALA B 1 118 ? -4.57 -30.047 -6.164 1 91.88 118 ALA B C 1
ATOM 2937 O O . ALA B 1 118 ? -3.764 -29.547 -5.383 1 91.88 118 ALA B O 1
ATOM 2938 N N . VAL B 1 119 ? -5.855 -29.953 -6 1 94.12 119 VAL B N 1
ATOM 2939 C CA . VAL B 1 119 ? -6.473 -29.078 -5.012 1 94.12 119 VAL B CA 1
ATOM 2940 C C . VAL B 1 119 ? -6.625 -29.828 -3.686 1 94.12 119 VAL B C 1
ATOM 2942 O O . VAL B 1 119 ? -7.105 -30.969 -3.654 1 94.12 119 VAL B O 1
ATOM 2945 N N . LEU B 1 120 ? -6.176 -29.188 -2.67 1 92.38 120 LEU B N 1
ATOM 2946 C CA . LEU B 1 120 ? -6.227 -29.781 -1.342 1 92.38 120 LEU B CA 1
ATOM 2947 C C . LEU B 1 120 ? -7.414 -29.25 -0.548 1 92.38 120 LEU B C 1
ATOM 2949 O O . LEU B 1 120 ? -7.98 -29.969 0.287 1 92.38 120 LEU B O 1
ATOM 2953 N N . HIS B 1 121 ? -7.738 -28.031 -0.702 1 95.06 121 HIS B N 1
ATOM 2954 C CA . HIS B 1 121 ? -8.844 -27.359 -0.032 1 95.06 121 HIS B CA 1
ATOM 2955 C C . HIS B 1 121 ? -9.414 -26.234 -0.898 1 95.06 121 HIS B C 1
ATOM 2957 O O . HIS B 1 121 ? -8.656 -25.484 -1.519 1 95.06 121 HIS B O 1
ATOM 2963 N N . ASP B 1 122 ? -10.703 -26.203 -1 1 96.31 122 ASP B N 1
ATOM 2964 C CA . ASP B 1 122 ? -11.398 -25.188 -1.776 1 96.31 122 ASP B CA 1
ATOM 2965 C C . ASP B 1 122 ? -12.695 -24.766 -1.088 1 96.31 122 ASP B C 1
ATOM 2967 O O . ASP B 1 122 ? -13.672 -25.516 -1.078 1 96.31 122 ASP B O 1
ATOM 2971 N N . ASP B 1 123 ? -12.703 -23.609 -0.454 1 93.56 123 ASP B N 1
ATOM 2972 C CA . ASP B 1 123 ? -13.906 -23.016 0.126 1 93.56 123 ASP B CA 1
ATOM 2973 C C . ASP B 1 123 ? -14.625 -22.141 -0.887 1 93.56 123 ASP B C 1
ATOM 2975 O O . ASP B 1 123 ? -14.797 -20.938 -0.66 1 93.56 123 ASP B O 1
ATOM 2979 N N . ALA B 1 124 ? -15.062 -22.719 -2.004 1 94.81 124 ALA B N 1
ATOM 2980 C CA . ALA B 1 124 ? -15.758 -22.078 -3.121 1 94.81 124 ALA B CA 1
ATOM 2981 C C . ALA B 1 124 ? -14.961 -20.875 -3.645 1 94.81 124 ALA B C 1
ATOM 2983 O O . ALA B 1 124 ? -15.539 -19.844 -3.986 1 94.81 124 ALA B O 1
ATOM 2984 N N . PHE B 1 125 ? -13.656 -21 -3.584 1 97.31 125 PHE B N 1
ATOM 2985 C CA . PHE B 1 125 ? -12.773 -19.969 -4.109 1 97.31 125 PHE B CA 1
ATOM 2986 C C . PHE B 1 125 ? -12.664 -20.062 -5.629 1 97.31 125 PHE B C 1
ATOM 2988 O O . PHE B 1 125 ? -12.414 -21.141 -6.168 1 97.31 125 PHE B O 1
ATOM 2995 N N . PRO B 1 126 ? -12.867 -19 -6.336 1 98.44 126 PRO B N 1
ATOM 2996 C CA . PRO B 1 126 ? -12.898 -19.062 -7.801 1 98.44 126 PRO B CA 1
ATOM 2997 C C . PRO B 1 126 ? -11.508 -19 -8.422 1 98.44 126 PRO B C 1
ATOM 2999 O O . PRO B 1 126 ? -11.234 -18.141 -9.258 1 98.44 126 PRO B O 1
ATOM 3002 N N . ALA B 1 127 ? -10.641 -19.953 -8.148 1 98.62 127 ALA B N 1
ATOM 3003 C CA . ALA B 1 127 ? -9.234 -19.969 -8.555 1 98.62 127 ALA B CA 1
ATOM 3004 C C . ALA B 1 127 ? -9.102 -19.953 -10.07 1 98.62 127 ALA B C 1
ATOM 3006 O O . ALA B 1 127 ? -8.406 -19.109 -10.641 1 98.62 127 ALA B O 1
ATOM 3007 N N . ARG B 1 128 ? -9.82 -20.781 -10.758 1 98.06 128 ARG B N 1
ATOM 3008 C CA . ARG B 1 128 ? -9.711 -20.891 -12.211 1 98.06 128 ARG B CA 1
ATOM 3009 C C . ARG B 1 128 ? -10.258 -19.656 -12.898 1 98.06 128 ARG B C 1
ATOM 3011 O O . ARG B 1 128 ? -9.727 -19.219 -13.922 1 98.06 128 ARG B O 1
ATOM 3018 N N . ARG B 1 129 ? -11.32 -19.125 -12.336 1 98.44 129 ARG B N 1
ATOM 3019 C CA . ARG B 1 129 ? -11.898 -17.922 -12.914 1 98.44 129 ARG B CA 1
ATOM 3020 C C . ARG B 1 129 ? -10.914 -16.75 -12.828 1 98.44 129 ARG B C 1
ATOM 3022 O O . ARG B 1 129 ? -10.859 -15.914 -13.727 1 98.44 129 ARG B O 1
ATOM 3029 N N . ILE B 1 130 ? -10.172 -16.688 -11.703 1 98.88 130 ILE B N 1
ATOM 3030 C CA . ILE B 1 130 ? -9.148 -15.656 -11.555 1 98.88 130 ILE B CA 1
ATOM 3031 C C . ILE B 1 130 ? -8.102 -15.797 -12.656 1 98.88 130 ILE B C 1
ATOM 3033 O O . ILE B 1 130 ? -7.73 -14.812 -13.297 1 98.88 130 ILE B O 1
ATOM 3037 N N . VAL B 1 131 ? -7.641 -17.031 -12.93 1 98.81 131 VAL B N 1
ATOM 3038 C CA . VAL B 1 131 ? -6.668 -17.297 -13.984 1 98.81 131 VAL B CA 1
ATOM 3039 C C . VAL B 1 131 ? -7.227 -16.828 -15.328 1 98.81 131 VAL B C 1
ATOM 3041 O O . VAL B 1 131 ? -6.594 -16.047 -16.031 1 98.81 131 VAL B O 1
ATOM 3044 N N . ASP B 1 132 ? -8.438 -17.219 -15.641 1 98.25 132 ASP B N 1
ATOM 3045 C CA . ASP B 1 132 ? -9.062 -16.906 -16.922 1 98.25 132 ASP B CA 1
ATOM 3046 C C . ASP B 1 132 ? -9.211 -15.398 -17.109 1 98.25 132 ASP B C 1
ATOM 3048 O O . ASP B 1 132 ? -9.055 -14.883 -18.219 1 98.25 132 ASP B O 1
ATOM 3052 N N . ALA B 1 133 ? -9.516 -14.75 -16.031 1 98.75 133 ALA B N 1
ATOM 3053 C CA . ALA B 1 133 ? -9.766 -13.312 -16.078 1 98.75 133 ALA B CA 1
ATOM 3054 C C . ALA B 1 133 ? -8.461 -12.539 -16.25 1 98.75 133 ALA B C 1
ATOM 3056 O O . ALA B 1 133 ? -8.445 -11.461 -16.859 1 98.75 133 ALA B O 1
ATOM 3057 N N . ALA B 1 134 ? -7.363 -13.055 -15.797 1 98.81 134 ALA B N 1
ATOM 3058 C CA . ALA B 1 134 ? -6.148 -12.25 -15.664 1 98.81 134 ALA B CA 1
ATOM 3059 C C . ALA B 1 134 ? -5.105 -12.648 -16.703 1 98.81 134 ALA B C 1
ATOM 3061 O O . ALA B 1 134 ? -4.238 -11.852 -17.062 1 98.81 134 ALA B O 1
ATOM 3062 N N . ILE B 1 135 ? -5.117 -13.883 -17.219 1 98.75 135 ILE B N 1
ATOM 3063 C CA . ILE B 1 135 ? -4.023 -14.438 -18.016 1 98.75 135 ILE B CA 1
ATOM 3064 C C . ILE B 1 135 ? -3.951 -13.719 -19.359 1 98.75 135 ILE B C 1
ATOM 3066 O O . ILE B 1 135 ? -4.98 -13.398 -19.953 1 98.75 135 ILE B O 1
ATOM 3070 N N . THR B 1 136 ? -2.754 -13.422 -19.812 1 98.62 136 THR B N 1
ATOM 3071 C CA . THR B 1 136 ? -2.494 -12.852 -21.125 1 98.62 136 THR B CA 1
ATOM 3072 C C . THR B 1 136 ? -1.354 -13.594 -21.828 1 98.62 136 THR B C 1
ATOM 3074 O O . THR B 1 136 ? -0.685 -14.43 -21.219 1 98.62 136 THR B O 1
ATOM 3077 N N . ARG B 1 137 ? -1.217 -13.305 -23.047 1 98.38 137 ARG B N 1
ATOM 3078 C CA . ARG B 1 137 ? -0.162 -13.953 -23.828 1 98.38 137 ARG B CA 1
ATOM 3079 C C . ARG B 1 137 ? 1.214 -13.633 -23.25 1 98.38 137 ARG B C 1
ATOM 3081 O O . ARG B 1 137 ? 2.193 -14.312 -23.547 1 98.38 137 ARG B O 1
ATOM 3088 N N . ASN B 1 138 ? 1.322 -12.617 -22.406 1 98.12 138 ASN B N 1
ATOM 3089 C CA . ASN B 1 138 ? 2.602 -12.227 -21.828 1 98.12 138 ASN B CA 1
ATOM 3090 C C . ASN B 1 138 ? 3.146 -13.305 -20.891 1 98.12 138 ASN B C 1
ATOM 3092 O O . ASN B 1 138 ? 4.336 -13.312 -20.578 1 98.12 138 ASN B O 1
ATOM 3096 N N . ILE B 1 139 ? 2.309 -14.203 -20.453 1 98.69 139 ILE B N 1
ATOM 3097 C CA . ILE B 1 139 ? 2.766 -15.266 -19.562 1 98.69 139 ILE B CA 1
ATOM 3098 C C . ILE B 1 139 ? 3.738 -16.188 -20.297 1 98.69 139 ILE B C 1
ATOM 3100 O O . ILE B 1 139 ? 4.543 -16.875 -19.672 1 98.69 139 ILE B O 1
ATOM 3104 N N . LEU B 1 140 ? 3.695 -16.203 -21.609 1 98.62 140 LEU B N 1
ATOM 3105 C CA . LEU B 1 140 ? 4.547 -17.062 -22.422 1 98.62 140 LEU B CA 1
ATOM 3106 C C . LEU B 1 140 ? 6.016 -16.672 -22.266 1 98.62 140 LEU B C 1
ATOM 3108 O O . LEU B 1 140 ? 6.898 -17.531 -22.344 1 98.62 140 LEU B O 1
ATOM 3112 N N . HIS B 1 141 ? 6.266 -15.375 -22.031 1 97.38 141 HIS B N 1
ATOM 3113 C CA . HIS B 1 141 ? 7.637 -14.938 -21.781 1 97.38 141 HIS B CA 1
ATOM 3114 C C . HIS B 1 141 ? 8.219 -15.633 -20.562 1 97.38 141 HIS B C 1
ATOM 3116 O O . HIS B 1 141 ? 9.391 -16.031 -20.562 1 97.38 141 HIS B O 1
ATOM 3122 N N . HIS B 1 142 ? 7.387 -15.75 -19.609 1 97.62 142 HIS B N 1
ATOM 3123 C CA . HIS B 1 142 ? 7.832 -16.438 -18.406 1 97.62 142 HIS B CA 1
ATOM 3124 C C . HIS B 1 142 ? 8.273 -17.859 -18.703 1 97.62 142 HIS B C 1
ATOM 3126 O O . HIS B 1 142 ? 9.406 -18.25 -18.422 1 97.62 142 HIS B O 1
ATOM 3132 N N . TYR B 1 143 ? 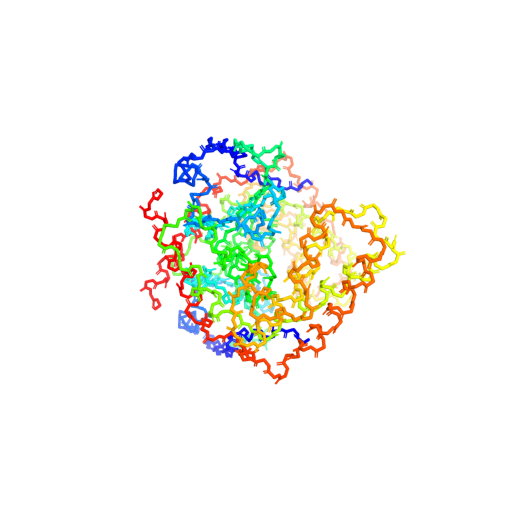7.473 -18.578 -19.281 1 98.12 143 TYR B N 1
ATOM 3133 C CA . TYR B 1 143 ? 7.742 -20 -19.469 1 98.12 143 TYR B CA 1
ATOM 3134 C C . TYR B 1 143 ? 8.852 -20.219 -20.484 1 98.12 143 TYR B C 1
ATOM 3136 O O . TYR B 1 143 ? 9.68 -21.125 -20.328 1 98.12 143 TYR B O 1
ATOM 3144 N N . ARG B 1 144 ? 8.875 -19.438 -21.516 1 97.5 144 ARG B N 1
ATOM 3145 C CA . ARG B 1 144 ? 9.961 -19.5 -22.484 1 97.5 144 ARG B CA 1
ATOM 3146 C C . ARG B 1 144 ? 11.305 -19.219 -21.828 1 97.5 144 ARG B C 1
ATOM 3148 O O . ARG B 1 144 ? 12.266 -19.969 -22 1 97.5 144 ARG B O 1
ATOM 3155 N N . ASP B 1 145 ? 11.375 -18.125 -21.031 1 96.94 145 ASP B N 1
ATOM 3156 C CA . ASP B 1 145 ? 12.625 -17.688 -20.422 1 96.94 145 ASP B CA 1
ATOM 3157 C C . ASP B 1 145 ? 13.102 -18.688 -19.375 1 96.94 145 ASP B C 1
ATOM 3159 O O . ASP B 1 145 ? 14.289 -19.016 -19.312 1 96.94 145 ASP B O 1
ATOM 3163 N N . VAL B 1 146 ? 12.18 -19.203 -18.609 1 96.81 146 VAL B N 1
ATOM 3164 C CA . VAL B 1 146 ? 12.555 -20.156 -17.562 1 96.81 146 VAL B CA 1
ATOM 3165 C C . VAL B 1 146 ? 13.062 -21.453 -18.188 1 96.81 146 VAL B C 1
ATOM 3167 O O . VAL B 1 146 ? 14.125 -21.953 -17.812 1 96.81 146 VAL B O 1
ATOM 3170 N N . ALA B 1 147 ? 12.352 -22 -19.141 1 97.12 147 ALA B N 1
ATOM 3171 C CA . ALA B 1 147 ? 12.766 -23.234 -19.797 1 97.12 147 ALA B CA 1
ATOM 3172 C C . ALA B 1 147 ? 14.117 -23.062 -20.5 1 97.12 147 ALA B C 1
ATOM 3174 O O . ALA B 1 147 ? 15.008 -23.906 -20.344 1 97.12 147 ALA B O 1
ATOM 3175 N N . SER B 1 148 ? 14.258 -21.953 -21.219 1 97 148 SER B N 1
ATOM 3176 C CA . SER B 1 148 ? 15.5 -21.688 -21.938 1 97 148 SER B CA 1
ATOM 3177 C C . SER B 1 148 ? 16.672 -21.531 -20.969 1 97 148 SER B C 1
ATOM 3179 O O . SER B 1 148 ? 17.75 -22.078 -21.203 1 97 148 SER B O 1
ATOM 3181 N N . GLY B 1 149 ? 16.438 -20.781 -19.938 1 96.25 149 GLY B N 1
ATOM 3182 C CA . GLY B 1 149 ? 17.484 -20.562 -18.953 1 96.25 149 GLY B CA 1
ATOM 3183 C C . GLY B 1 149 ? 17.953 -21.844 -18.281 1 96.25 149 GLY B C 1
ATOM 3184 O O . GLY B 1 149 ? 19.141 -22.094 -18.172 1 96.25 149 GLY B O 1
ATOM 3185 N N . TRP B 1 150 ? 17.031 -22.625 -17.828 1 94.06 150 TRP B N 1
ATOM 3186 C CA . TRP B 1 150 ? 17.359 -23.875 -17.156 1 94.06 150 TRP B CA 1
ATOM 3187 C C . TRP B 1 150 ? 18 -24.859 -18.125 1 94.06 150 TRP B C 1
ATOM 3189 O O . TRP B 1 150 ? 18.891 -25.625 -17.75 1 94.06 150 TRP B O 1
ATOM 3199 N N . MET B 1 151 ? 17.531 -24.922 -19.359 1 96.19 151 MET B N 1
ATOM 3200 C CA . MET B 1 151 ? 18.125 -25.812 -20.359 1 96.19 151 MET B CA 1
ATOM 3201 C C . MET B 1 151 ? 19.578 -25.438 -20.609 1 96.19 151 MET B C 1
ATOM 3203 O O . MET B 1 151 ? 20.453 -26.312 -20.703 1 96.19 151 MET B O 1
ATOM 3207 N N . ALA B 1 152 ? 19.859 -24.172 -20.672 1 96.44 152 ALA B N 1
ATOM 3208 C CA . ALA B 1 152 ? 21.219 -23.703 -20.875 1 96.44 152 ALA B CA 1
ATOM 3209 C C . ALA B 1 152 ? 22.125 -24.141 -19.734 1 96.44 152 ALA B C 1
ATOM 3211 O O . ALA B 1 152 ? 23.266 -24.578 -19.953 1 96.44 152 ALA B O 1
ATOM 3212 N N . ARG B 1 153 ? 21.625 -24.078 -18.578 1 95.56 153 ARG B N 1
ATOM 3213 C CA . ARG B 1 153 ? 22.391 -24.5 -17.406 1 95.56 153 ARG B CA 1
ATOM 3214 C C . ARG B 1 153 ? 22.672 -26 -17.453 1 95.56 153 ARG B C 1
ATOM 3216 O O . ARG B 1 153 ? 23.797 -26.438 -17.156 1 95.56 153 ARG B O 1
ATOM 3223 N N . LEU B 1 154 ? 21.672 -26.797 -17.797 1 95.69 154 LEU B N 1
ATOM 3224 C CA . LEU B 1 154 ? 21.828 -28.25 -17.891 1 95.69 154 LEU B CA 1
ATOM 3225 C C . LEU B 1 154 ? 22.875 -28.594 -18.953 1 95.69 154 LEU B C 1
ATOM 3227 O O . LEU B 1 154 ? 23.688 -29.5 -18.75 1 95.69 154 LEU B O 1
ATOM 3231 N N . VAL B 1 155 ? 22.812 -27.906 -20.062 1 95.5 155 VAL B N 1
ATOM 3232 C CA . VAL B 1 155 ? 23.75 -28.156 -21.156 1 95.5 155 VAL B CA 1
ATOM 3233 C C . VAL B 1 155 ? 25.172 -27.766 -20.719 1 95.5 155 VAL B C 1
ATOM 3235 O O . VAL B 1 155 ? 26.125 -28.516 -20.969 1 95.5 155 VAL B O 1
ATOM 3238 N N . GLU B 1 156 ? 25.297 -26.641 -20.109 1 95.44 156 GLU B N 1
ATOM 3239 C CA . GLU B 1 156 ? 26.594 -26.141 -19.672 1 95.44 156 GLU B CA 1
ATOM 3240 C C . GLU B 1 156 ? 27.281 -27.125 -18.719 1 95.44 156 GLU B C 1
ATOM 3242 O O . GLU B 1 156 ? 28.484 -27.359 -18.828 1 95.44 156 GLU B O 1
ATOM 3247 N N . THR B 1 157 ? 26.516 -27.75 -17.906 1 94.81 157 THR B N 1
ATOM 3248 C CA . THR B 1 157 ? 27.078 -28.656 -16.906 1 94.81 157 THR B CA 1
ATOM 3249 C C . THR B 1 157 ? 27.047 -30.094 -17.406 1 94.81 157 THR B C 1
ATOM 3251 O O . THR B 1 157 ? 27.531 -31 -16.719 1 94.81 157 THR B O 1
ATOM 3254 N N . ARG B 1 158 ? 26.422 -30.297 -18.484 1 92.81 158 ARG B N 1
ATOM 3255 C CA . ARG B 1 158 ? 26.203 -31.625 -19.031 1 92.81 158 ARG B CA 1
ATOM 3256 C C . ARG B 1 158 ? 25.469 -32.531 -18.016 1 92.81 158 ARG B C 1
ATOM 3258 O O . ARG B 1 158 ? 25.828 -33.688 -17.844 1 92.81 158 ARG B O 1
ATOM 3265 N N . GLY B 1 159 ? 24.594 -31.875 -17.312 1 91.94 159 GLY B N 1
ATOM 3266 C CA . GLY B 1 159 ? 23.766 -32.594 -16.359 1 91.94 159 GLY B CA 1
ATOM 3267 C C . GLY B 1 159 ? 24.453 -32.812 -15.016 1 91.94 159 GLY B C 1
ATOM 3268 O O . GLY B 1 159 ? 23.844 -33.344 -14.086 1 91.94 159 GLY B O 1
ATOM 3269 N N . GLN B 1 160 ? 25.703 -32.406 -14.945 1 92.56 160 GLN B N 1
ATOM 3270 C CA . GLN B 1 160 ? 26.438 -32.625 -13.695 1 92.56 160 GLN B CA 1
ATOM 3271 C C . GLN B 1 160 ? 25.797 -31.859 -12.547 1 92.56 160 GLN B C 1
ATOM 3273 O O . GLN B 1 160 ? 25.578 -30.656 -12.656 1 92.56 160 GLN B O 1
ATOM 3278 N N . GLY B 1 161 ? 25.5 -32.625 -11.484 1 91.38 161 GLY B N 1
ATOM 3279 C CA . GLY B 1 161 ? 24.938 -32 -10.289 1 91.38 161 GLY B CA 1
ATOM 3280 C C . GLY B 1 161 ? 23.438 -31.812 -10.375 1 91.38 161 GLY B C 1
ATOM 3281 O O . GLY B 1 161 ? 22.812 -31.422 -9.391 1 91.38 161 GLY B O 1
ATOM 3282 N N . ALA B 1 162 ? 22.859 -32.062 -11.523 1 91.69 162 ALA B N 1
ATOM 3283 C CA . ALA B 1 162 ? 21.422 -31.891 -11.688 1 91.69 162 ALA B CA 1
ATOM 3284 C C . ALA B 1 162 ? 20.656 -33.062 -11.125 1 91.69 162 ALA B C 1
ATOM 3286 O O . ALA B 1 162 ? 21.078 -34.219 -11.273 1 91.69 162 ALA B O 1
ATOM 3287 N N . GLU B 1 163 ? 19.578 -32.719 -10.453 1 87.56 163 GLU B N 1
ATOM 3288 C CA . GLU B 1 163 ? 18.625 -33.75 -10.047 1 87.56 163 GLU B CA 1
ATOM 3289 C C . GLU B 1 163 ? 17.547 -33.969 -11.102 1 87.56 163 GLU B C 1
ATOM 3291 O O . GLU B 1 163 ? 17.297 -33.062 -11.922 1 87.56 163 GLU B O 1
ATOM 3296 N N . PRO B 1 164 ? 16.938 -35.156 -11.055 1 87.56 164 PRO B N 1
ATOM 3297 C CA . PRO B 1 164 ? 15.852 -35.406 -12.008 1 87.56 164 PRO B CA 1
ATOM 3298 C C . PRO B 1 164 ? 14.805 -34.281 -12.023 1 87.56 164 PRO B C 1
ATOM 3300 O O . PRO B 1 164 ? 14.305 -33.938 -13.086 1 87.56 164 PRO B O 1
ATOM 3303 N N . ALA B 1 165 ? 14.555 -33.719 -10.883 1 85.75 165 ALA B N 1
ATOM 3304 C CA . ALA B 1 165 ? 13.539 -32.688 -10.781 1 85.75 165 ALA B CA 1
ATOM 3305 C C . ALA B 1 165 ? 13.93 -31.469 -11.617 1 85.75 165 ALA B C 1
ATOM 3307 O O . ALA B 1 165 ? 13.062 -30.781 -12.18 1 85.75 165 ALA B O 1
ATOM 3308 N N . ASP B 1 166 ? 15.148 -31.219 -11.75 1 87.94 166 ASP B N 1
ATOM 3309 C CA . ASP B 1 166 ? 15.633 -30.094 -12.539 1 87.94 166 ASP B CA 1
ATOM 3310 C C . ASP B 1 166 ? 15.32 -30.281 -14.023 1 87.94 166 ASP B C 1
ATOM 3312 O O . ASP B 1 166 ? 14.805 -29.391 -14.68 1 87.94 166 ASP B O 1
ATOM 3316 N N . ALA B 1 167 ? 15.68 -31.453 -14.469 1 89.69 167 ALA B N 1
ATOM 3317 C CA . ALA B 1 167 ? 15.445 -31.766 -15.883 1 89.69 167 ALA B CA 1
ATOM 3318 C C . ALA B 1 167 ? 13.953 -31.812 -16.188 1 89.69 167 ALA B C 1
ATOM 3320 O O . ALA B 1 167 ? 13.516 -31.312 -17.234 1 89.69 167 ALA B O 1
ATOM 3321 N N . LEU B 1 168 ? 13.195 -32.344 -15.32 1 89.12 168 LEU B N 1
ATOM 3322 C CA . LEU B 1 168 ? 11.75 -32.438 -15.523 1 89.12 168 LEU B CA 1
ATOM 3323 C C . LEU B 1 168 ? 11.102 -31.062 -15.492 1 89.12 168 LEU B C 1
ATOM 3325 O O . LEU B 1 168 ? 10.125 -30.828 -16.203 1 89.12 168 LEU B O 1
ATOM 3329 N N . ASP B 1 169 ? 11.656 -30.219 -14.703 1 90.75 169 ASP B N 1
ATOM 3330 C CA . ASP B 1 169 ? 11.125 -28.859 -14.625 1 90.75 169 ASP B CA 1
ATOM 3331 C C . ASP B 1 169 ? 11.344 -28.109 -15.938 1 90.75 169 ASP B C 1
ATOM 3333 O O . ASP B 1 169 ? 10.508 -27.297 -16.344 1 90.75 169 ASP B O 1
ATOM 3337 N N . VAL B 1 170 ? 12.453 -28.344 -16.578 1 93.88 170 VAL B N 1
ATOM 3338 C CA . VAL B 1 170 ? 12.711 -27.75 -17.875 1 93.88 170 VAL B CA 1
ATOM 3339 C C . VAL B 1 170 ? 11.625 -28.172 -18.859 1 93.88 170 VAL B C 1
ATOM 3341 O O . VAL B 1 170 ? 11.039 -27.328 -19.562 1 93.88 170 VAL B O 1
ATOM 3344 N N . VAL B 1 171 ? 11.344 -29.469 -18.875 1 93.5 171 VAL B N 1
ATOM 3345 C CA . VAL B 1 171 ? 10.359 -30 -19.797 1 93.5 171 VAL B CA 1
ATOM 3346 C C . VAL B 1 171 ? 8.969 -29.469 -19.469 1 93.5 171 VAL B C 1
ATOM 3348 O O . VAL B 1 171 ? 8.219 -29.062 -20.344 1 93.5 171 VAL B O 1
ATOM 3351 N N . ARG B 1 172 ? 8.695 -29.469 -18.234 1 93.62 172 ARG B N 1
ATOM 3352 C CA . ARG B 1 172 ? 7.395 -28.984 -17.781 1 93.62 172 ARG B CA 1
ATOM 3353 C C . ARG B 1 172 ? 7.16 -27.547 -18.219 1 93.62 172 ARG B C 1
ATOM 3355 O O . ARG B 1 172 ? 6.09 -27.203 -18.734 1 93.62 172 ARG B O 1
ATOM 3362 N N . ASN B 1 173 ? 8.125 -26.703 -18 1 96.19 173 ASN B N 1
ATOM 3363 C CA . ASN B 1 173 ? 7.992 -25.297 -18.391 1 96.19 173 ASN B CA 1
ATOM 3364 C C . ASN B 1 173 ? 7.82 -25.156 -19.906 1 96.19 173 ASN B C 1
ATOM 3366 O O . ASN B 1 173 ? 6.988 -24.375 -20.359 1 96.19 173 ASN B O 1
ATOM 3370 N N . ALA B 1 174 ? 8.594 -25.906 -20.672 1 97.5 174 ALA B N 1
ATOM 3371 C CA . ALA B 1 174 ? 8.477 -25.859 -22.125 1 97.5 174 ALA B CA 1
ATOM 3372 C C . ALA B 1 174 ? 7.105 -26.328 -22.578 1 97.5 174 ALA B C 1
ATOM 3374 O O . ALA B 1 174 ? 6.465 -25.688 -23.422 1 97.5 174 ALA B O 1
ATOM 3375 N N . LEU B 1 175 ? 6.648 -27.422 -22.016 1 96.81 175 LEU B N 1
ATOM 3376 C CA . LEU B 1 175 ? 5.352 -27.969 -22.391 1 96.81 175 LEU B CA 1
ATOM 3377 C C . LEU B 1 175 ? 4.223 -27.031 -21.984 1 96.81 175 LEU B C 1
ATOM 3379 O O . LEU B 1 175 ? 3.25 -26.859 -22.719 1 96.81 175 LEU B O 1
ATOM 3383 N N . THR B 1 176 ? 4.32 -26.469 -20.781 1 97.31 176 THR B N 1
ATOM 3384 C CA . THR B 1 176 ? 3.326 -25.516 -20.312 1 97.31 176 THR B CA 1
ATOM 3385 C C . THR B 1 176 ? 3.227 -24.328 -21.266 1 97.31 176 THR B C 1
ATOM 3387 O O . THR B 1 176 ? 2.129 -23.938 -21.672 1 97.31 176 THR B O 1
ATOM 3390 N N . GLY B 1 177 ? 4.383 -23.75 -21.625 1 98.38 177 GLY B N 1
ATOM 3391 C CA . GLY B 1 177 ? 4.383 -22.672 -22.594 1 98.38 177 GLY B CA 1
ATOM 3392 C C . GLY B 1 177 ? 3.697 -23.047 -23.906 1 98.38 177 GLY B C 1
ATOM 3393 O O . GLY B 1 177 ? 2.883 -22.297 -24.422 1 98.38 177 GLY B O 1
ATOM 3394 N N . ARG B 1 178 ? 4.031 -24.219 -24.344 1 98.19 178 ARG B N 1
ATOM 3395 C CA . ARG B 1 178 ? 3.441 -24.672 -25.594 1 98.19 178 ARG B CA 1
ATOM 3396 C C . ARG B 1 178 ? 1.929 -24.812 -25.469 1 98.19 178 ARG B C 1
ATOM 3398 O O . ARG B 1 178 ? 1.188 -24.453 -26.391 1 98.19 178 ARG B O 1
ATOM 3405 N N . ALA B 1 179 ? 1.482 -25.422 -24.438 1 98 179 ALA B N 1
ATOM 3406 C CA . ALA B 1 179 ? 0.051 -25.594 -24.203 1 98 179 ALA B CA 1
ATOM 3407 C C . ALA B 1 179 ? -0.655 -24.234 -24.125 1 98 179 ALA B C 1
ATOM 3409 O O . ALA B 1 179 ? -1.765 -24.078 -24.641 1 98 179 ALA B O 1
ATOM 3410 N N . LEU B 1 180 ? -0.017 -23.281 -23.484 1 98.5 180 LEU B N 1
ATOM 3411 C CA . LEU B 1 180 ? -0.595 -21.953 -23.312 1 98.5 180 LEU B CA 1
ATOM 3412 C C . LEU B 1 180 ? -0.773 -21.25 -24.656 1 98.5 180 LEU B C 1
ATOM 3414 O O . LEU B 1 180 ? -1.697 -20.453 -24.812 1 98.5 180 LEU B O 1
ATOM 3418 N N . VAL B 1 181 ? 0.103 -21.547 -25.641 1 98.44 181 VAL B N 1
ATOM 3419 C CA . VAL B 1 181 ? -0.076 -21 -26.984 1 98.44 181 VAL B CA 1
ATOM 3420 C C . VAL B 1 181 ? -1.451 -21.391 -27.531 1 98.44 181 VAL B C 1
ATOM 3422 O O . VAL B 1 181 ? -2.119 -20.594 -28.188 1 98.44 181 VAL B O 1
ATOM 3425 N N . ASP B 1 182 ? -1.956 -22.516 -27.156 1 98 182 ASP B N 1
ATOM 3426 C CA . ASP B 1 182 ? -3.258 -23.031 -27.594 1 98 182 ASP B CA 1
ATOM 3427 C C . ASP B 1 182 ? -4.367 -22.562 -26.656 1 98 182 ASP B C 1
ATOM 3429 O O . ASP B 1 182 ? -5.516 -22.984 -26.781 1 98 182 ASP B O 1
ATOM 3433 N N . GLY B 1 183 ? -4.031 -21.812 -25.672 1 97.31 183 GLY B N 1
ATOM 3434 C CA . GLY B 1 183 ? -5.008 -21.312 -24.719 1 97.31 183 GLY B CA 1
ATOM 3435 C C . GLY B 1 183 ? -5.309 -22.297 -23.609 1 97.31 183 GLY B C 1
ATOM 3436 O O . GLY B 1 183 ? -6.262 -22.125 -22.844 1 97.31 183 GLY B O 1
ATOM 3437 N N . ARG B 1 184 ? -4.535 -23.344 -23.562 1 96.81 184 ARG B N 1
ATOM 3438 C CA . ARG B 1 184 ? -4.73 -24.344 -22.531 1 96.81 184 ARG B CA 1
ATOM 3439 C C . ARG B 1 184 ? -3.932 -24.016 -21.266 1 96.81 184 ARG B C 1
ATOM 3441 O O . ARG B 1 184 ? -2.707 -24.156 -21.25 1 96.81 184 ARG B O 1
ATOM 3448 N N . ALA B 1 185 ? -4.691 -23.625 -20.219 1 96 185 ALA B N 1
ATOM 3449 C CA . ALA B 1 185 ? -4.055 -23.25 -18.953 1 96 185 ALA B CA 1
ATOM 3450 C C . ALA B 1 185 ? -3.793 -24.484 -18.094 1 96 185 ALA B C 1
ATOM 3452 O O . ALA B 1 185 ? -4.488 -24.703 -17.094 1 96 185 ALA B O 1
ATOM 3453 N N . ALA B 1 186 ? -2.783 -25.266 -18.469 1 94.81 186 ALA B N 1
ATOM 3454 C CA . ALA B 1 186 ? -2.383 -26.484 -17.766 1 94.81 186 ALA B CA 1
ATOM 3455 C C . ALA B 1 186 ? -0.864 -26.594 -17.688 1 94.81 186 ALA B C 1
ATOM 3457 O O . ALA B 1 186 ? -0.146 -26.047 -18.516 1 94.81 186 ALA B O 1
ATOM 3458 N N . PHE B 1 187 ? -0.401 -27.312 -16.609 1 95.06 187 PHE B N 1
ATOM 3459 C CA . PHE B 1 187 ? 1.047 -27.422 -16.469 1 95.06 187 PHE B CA 1
ATOM 3460 C C . PHE B 1 187 ? 1.45 -28.797 -15.953 1 95.06 187 PHE B C 1
ATOM 3462 O O . PHE B 1 187 ? 2.598 -29 -15.562 1 95.06 187 PHE B O 1
ATOM 3469 N N . ASP B 1 188 ? 0.496 -29.719 -15.914 1 90.94 188 ASP B N 1
ATOM 3470 C CA . ASP B 1 188 ? 0.8 -31.109 -15.586 1 90.94 188 ASP B CA 1
ATOM 3471 C C . ASP B 1 188 ? 1.64 -31.766 -16.688 1 90.94 188 ASP B C 1
ATOM 3473 O O . ASP B 1 188 ? 1.158 -31.969 -17.797 1 90.94 188 ASP B O 1
ATOM 3477 N N . VAL B 1 189 ? 2.84 -32.188 -16.344 1 90.75 189 VAL B N 1
ATOM 3478 C CA . VAL B 1 189 ? 3.816 -32.625 -17.344 1 90.75 189 VAL B CA 1
ATOM 3479 C C . VAL B 1 189 ? 3.32 -33.875 -18.031 1 90.75 189 VAL B C 1
ATOM 3481 O O . VAL B 1 189 ? 3.502 -34.062 -19.234 1 90.75 189 VAL B O 1
ATOM 3484 N N . TRP B 1 190 ? 2.709 -34.75 -17.359 1 87.25 190 TRP B N 1
ATOM 3485 C CA . TRP B 1 190 ? 2.309 -36.031 -17.922 1 87.25 190 TRP B CA 1
ATOM 3486 C C . TRP B 1 190 ? 1.087 -35.875 -18.812 1 87.25 190 TRP B C 1
ATOM 3488 O O . TRP B 1 190 ? 0.948 -36.594 -19.812 1 87.25 190 TRP B O 1
ATOM 3498 N N . GLU B 1 191 ? 0.243 -35 -18.438 1 90 191 GLU B N 1
ATOM 3499 C CA . GLU B 1 191 ? -0.873 -34.688 -19.312 1 90 191 GLU B CA 1
ATOM 3500 C C . GLU B 1 191 ? -0.387 -34 -20.594 1 90 191 GLU B C 1
ATOM 3502 O O . GLU B 1 191 ? -0.792 -34.375 -21.703 1 90 191 GLU B O 1
ATOM 3507 N N . LEU B 1 192 ? 0.508 -33.125 -20.438 1 94.69 192 LEU B N 1
ATOM 3508 C CA . LEU B 1 192 ? 0.915 -32.281 -21.547 1 94.69 192 LEU B CA 1
ATOM 3509 C C . LEU B 1 192 ? 1.839 -33.031 -22.5 1 94.69 192 LEU B C 1
ATOM 3511 O O . LEU B 1 192 ? 1.84 -32.781 -23.703 1 94.69 192 LEU B O 1
ATOM 3515 N N . VAL B 1 193 ? 2.641 -33.938 -21.922 1 93.62 193 VAL B N 1
ATOM 3516 C CA . VAL B 1 193 ? 3.561 -34.656 -22.781 1 93.62 193 VAL B CA 1
ATOM 3517 C C . VAL B 1 193 ? 2.771 -35.531 -23.75 1 93.62 193 VAL B C 1
ATOM 3519 O O . VAL B 1 193 ? 3.184 -35.719 -24.906 1 93.62 193 VAL B O 1
ATOM 3522 N N . GLY B 1 194 ? 1.661 -36.031 -23.344 1 92.12 194 GLY B N 1
ATOM 3523 C CA . GLY B 1 194 ? 0.797 -36.812 -24.219 1 92.12 194 GLY B CA 1
ATOM 3524 C C . GLY B 1 194 ? 0.251 -36 -25.375 1 92.12 194 GLY B C 1
ATOM 3525 O O . GLY B 1 194 ? 0.135 -36.5 -26.5 1 92.12 194 GLY B O 1
ATOM 3526 N N . ASP B 1 195 ? -0.022 -34.812 -25.172 1 94.12 195 ASP B N 1
ATOM 3527 C CA . ASP B 1 195 ? -0.698 -33.969 -26.141 1 94.12 195 ASP B CA 1
ATOM 3528 C C . ASP B 1 195 ? 0.31 -33.219 -27.016 1 94.12 195 ASP B C 1
ATOM 3530 O O . ASP B 1 195 ? 0.059 -32.969 -28.203 1 94.12 195 ASP B O 1
ATOM 3534 N N . TYR B 1 196 ? 1.435 -32.844 -26.406 1 95.25 196 TYR B N 1
ATOM 3535 C CA . TYR B 1 196 ? 2.342 -31.953 -27.109 1 95.25 196 TYR B CA 1
ATOM 3536 C C . TYR B 1 196 ? 3.725 -32.594 -27.266 1 95.25 196 TYR B C 1
ATOM 3538 O O . TYR B 1 196 ? 4.59 -32.031 -27.953 1 95.25 196 TYR B O 1
ATOM 3546 N N . GLY B 1 197 ? 3.871 -33.656 -26.531 1 92.88 197 GLY B N 1
ATOM 3547 C CA . GLY B 1 197 ? 5.156 -34.344 -26.641 1 92.88 197 GLY B CA 1
ATOM 3548 C C . GLY B 1 197 ? 5.301 -35.156 -27.906 1 92.88 197 GLY B C 1
ATOM 3549 O O . GLY B 1 197 ? 4.371 -35.844 -28.328 1 92.88 197 GLY B O 1
ATOM 3550 N N . GLU B 1 198 ? 6.355 -34.938 -28.641 1 90.69 198 GLU B N 1
ATOM 3551 C CA . GLU B 1 198 ? 6.637 -35.719 -29.859 1 90.69 198 GLU B CA 1
ATOM 3552 C C . GLU B 1 198 ? 8.023 -36.344 -29.797 1 90.69 198 GLU B C 1
ATOM 3554 O O . GLU B 1 198 ? 8.828 -36 -28.922 1 90.69 198 GLU B O 1
ATOM 3559 N N . GLY B 1 199 ? 8.188 -37.375 -30.672 1 92.44 199 GLY B N 1
ATOM 3560 C CA . GLY B 1 199 ? 9.516 -37.875 -30.922 1 92.44 199 GLY B CA 1
ATOM 3561 C C . GLY B 1 199 ? 10.117 -38.625 -29.734 1 92.44 199 GLY B C 1
ATOM 3562 O O . GLY B 1 199 ? 11.32 -38.531 -29.484 1 92.44 199 GLY B O 1
ATOM 3563 N N . GLY B 1 200 ? 9.273 -39.219 -28.859 1 94.19 200 GLY B N 1
ATOM 3564 C CA . GLY B 1 200 ? 9.812 -40.031 -27.766 1 94.19 200 GLY B CA 1
ATOM 3565 C C . GLY B 1 200 ? 10.047 -39.219 -26.5 1 94.19 200 GLY B C 1
ATOM 3566 O O . GLY B 1 200 ? 10.766 -39.688 -25.609 1 94.19 200 GLY B O 1
ATOM 3567 N N . LEU B 1 201 ? 9.5 -38.094 -26.438 1 95.38 201 LEU B N 1
ATOM 3568 C CA . LEU B 1 201 ? 9.719 -37.219 -25.266 1 95.38 201 LEU B CA 1
ATOM 3569 C C . LEU B 1 201 ? 9.258 -37.906 -23.984 1 95.38 201 LEU B C 1
ATOM 3571 O O . LEU B 1 201 ? 9.914 -37.812 -22.953 1 95.38 201 LEU B O 1
ATOM 3575 N N . GLU B 1 202 ? 8.164 -38.625 -24.047 1 92.94 202 GLU B N 1
ATOM 3576 C CA . GLU B 1 202 ? 7.676 -39.312 -22.859 1 92.94 202 GLU B CA 1
ATOM 3577 C C . GLU B 1 202 ? 8.688 -40.344 -22.359 1 92.94 202 GLU B C 1
ATOM 3579 O O . GLU B 1 202 ? 8.93 -40.438 -21.156 1 92.94 202 GLU B O 1
ATOM 3584 N N . GLU B 1 203 ? 9.195 -41.094 -23.281 1 94 203 GLU B N 1
ATOM 3585 C CA . GLU B 1 203 ? 10.219 -42.062 -22.922 1 94 203 GLU B CA 1
ATOM 3586 C C . GLU B 1 203 ? 11.445 -41.406 -22.312 1 94 203 GLU B C 1
ATOM 3588 O O . GLU B 1 203 ? 12.023 -41.906 -21.344 1 94 203 GLU B O 1
ATOM 3593 N N . LEU B 1 204 ? 11.82 -40.312 -22.891 1 94.62 204 LEU B N 1
ATOM 3594 C CA . LEU B 1 204 ? 12.961 -39.562 -22.375 1 94.62 204 LEU B CA 1
ATOM 3595 C C . LEU B 1 204 ? 12.695 -39.062 -20.953 1 94.62 204 LEU B C 1
ATOM 3597 O O . LEU B 1 204 ? 13.586 -39.094 -20.109 1 94.62 204 LEU B O 1
ATOM 3601 N N . LEU B 1 205 ? 11.484 -38.625 -20.656 1 90.94 205 LEU B N 1
ATOM 3602 C CA . LEU B 1 205 ? 11.102 -38.156 -19.328 1 90.94 205 LEU B CA 1
ATOM 3603 C C . LEU B 1 205 ? 11.266 -39.281 -18.312 1 90.94 205 LEU B C 1
ATOM 3605 O O . LEU B 1 205 ? 11.758 -39.062 -17.203 1 90.94 205 LEU B O 1
ATOM 3609 N N . ARG B 1 206 ? 10.867 -40.406 -18.688 1 89.12 206 ARG B N 1
ATOM 3610 C CA . ARG B 1 206 ? 11 -41.562 -17.812 1 89.12 206 ARG B CA 1
ATOM 3611 C C . ARG B 1 206 ? 12.469 -41.906 -17.547 1 89.12 206 ARG B C 1
ATOM 3613 O O . ARG B 1 206 ? 12.836 -42.281 -16.438 1 89.12 206 ARG B O 1
ATOM 3620 N N . GLU B 1 207 ? 13.211 -41.781 -18.594 1 90.69 207 GLU B N 1
ATOM 3621 C CA . GLU B 1 207 ? 14.648 -41.969 -18.438 1 90.69 207 GLU B CA 1
ATOM 3622 C C . GLU B 1 207 ? 15.25 -40.938 -17.469 1 90.69 207 GLU B C 1
ATOM 3624 O O . GLU B 1 207 ? 16.094 -41.281 -16.641 1 90.69 207 GLU B O 1
ATOM 3629 N N . LEU B 1 208 ? 14.852 -39.75 -17.594 1 89.56 208 LEU B N 1
ATOM 3630 C CA . LEU B 1 208 ? 15.383 -38.656 -16.781 1 89.56 208 LEU B CA 1
ATOM 3631 C C . LEU B 1 208 ? 15.023 -38.844 -15.312 1 89.56 208 LEU B C 1
ATOM 3633 O O . LEU B 1 208 ? 15.711 -38.312 -14.438 1 89.56 208 LEU B O 1
ATOM 3637 N N . GLN B 1 209 ? 13.9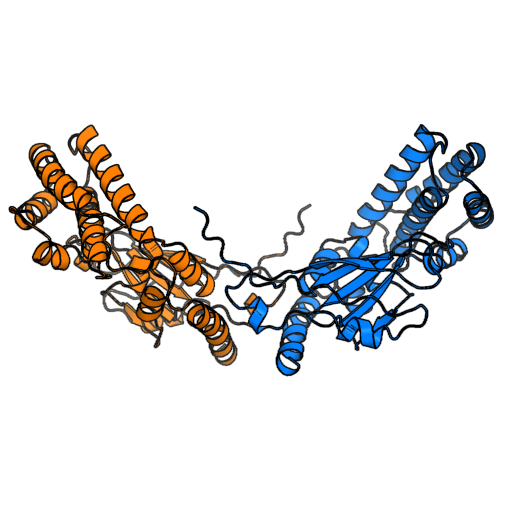45 -39.531 -15.016 1 86.12 209 GLN B N 1
ATOM 3638 C CA . GLN B 1 209 ? 13.547 -39.781 -13.633 1 86.12 209 GLN B CA 1
ATOM 3639 C C . GLN B 1 209 ? 14.586 -40.625 -12.906 1 86.12 209 GLN B C 1
ATOM 3641 O O . GLN B 1 209 ? 14.688 -40.594 -11.68 1 86.12 209 GLN B O 1
ATOM 3646 N N . THR B 1 210 ? 15.297 -41.375 -13.695 1 85.94 210 THR B N 1
ATOM 3647 C CA . THR B 1 210 ? 16.281 -42.25 -13.102 1 85.94 210 THR B CA 1
ATOM 3648 C C . THR B 1 210 ? 17.641 -41.562 -12.961 1 85.94 210 THR B C 1
ATOM 3650 O O . THR B 1 210 ? 18.453 -41.969 -12.125 1 85.94 210 THR B O 1
ATOM 3653 N N . GLY B 1 211 ? 17.906 -40.625 -13.781 1 88.94 211 GLY B N 1
ATOM 3654 C CA . GLY B 1 211 ? 19.156 -39.875 -13.758 1 88.94 211 GLY B CA 1
ATOM 3655 C C . GLY B 1 211 ? 19.312 -38.906 -14.938 1 88.94 211 GLY B C 1
ATOM 3656 O O . GLY B 1 211 ? 18.656 -39.094 -15.969 1 88.94 211 GLY B O 1
ATOM 3657 N N . VAL B 1 212 ? 20.141 -37.969 -14.719 1 93.25 212 VAL B N 1
ATOM 3658 C CA . VAL B 1 212 ? 20.375 -36.969 -15.742 1 93.25 212 VAL B CA 1
ATOM 3659 C C . VAL B 1 212 ? 21.766 -37.125 -16.344 1 93.25 212 VAL B C 1
ATOM 3661 O O . VAL B 1 212 ? 22.719 -36.469 -15.945 1 93.25 212 VAL B O 1
ATOM 3664 N N . GLU B 1 213 ? 21.844 -38 -17.312 1 93.25 213 GLU B N 1
ATOM 3665 C CA . GLU B 1 213 ? 23.109 -38.281 -17.984 1 93.25 213 GLU B CA 1
ATOM 3666 C C . GLU B 1 213 ? 23.328 -37.344 -19.172 1 93.25 213 GLU B C 1
ATOM 3668 O O . GLU B 1 213 ? 22.359 -36.844 -19.75 1 93.25 213 GLU B O 1
ATOM 3673 N N . PRO B 1 214 ? 24.562 -37.188 -19.547 1 94.56 214 PRO B N 1
ATOM 3674 C CA . PRO B 1 214 ? 24.859 -36.25 -20.641 1 94.56 214 PRO B CA 1
ATOM 3675 C C . PRO B 1 214 ? 24.109 -36.594 -21.922 1 94.56 214 PRO B C 1
ATOM 3677 O O . PRO B 1 214 ? 23.625 -35.688 -22.594 1 94.56 214 PRO B O 1
ATOM 3680 N N . ALA B 1 215 ? 24.031 -37.812 -22.25 1 93.75 215 ALA B N 1
ATOM 3681 C CA . ALA B 1 215 ? 23.297 -38.188 -23.453 1 93.75 215 ALA B CA 1
ATOM 3682 C C . ALA B 1 215 ? 21.828 -37.812 -23.359 1 93.75 215 ALA B C 1
ATOM 3684 O O . ALA B 1 215 ? 21.234 -37.375 -24.359 1 93.75 215 ALA B O 1
ATOM 3685 N N . ALA B 1 216 ? 21.266 -38 -22.203 1 94.25 216 ALA B N 1
ATOM 3686 C CA . ALA B 1 216 ? 19.875 -37.594 -21.984 1 94.25 216 ALA B CA 1
ATOM 3687 C C . ALA B 1 216 ? 19.703 -36.094 -22.078 1 94.25 216 ALA B C 1
ATOM 3689 O O . ALA B 1 216 ? 18.672 -35.594 -22.562 1 94.25 216 ALA B O 1
ATOM 3690 N N . VAL B 1 217 ? 20.703 -35.344 -21.625 1 95.88 217 VAL B N 1
ATOM 3691 C CA . VAL B 1 217 ? 20.672 -33.875 -21.703 1 95.88 217 VAL B CA 1
ATOM 3692 C C . VAL B 1 217 ? 20.656 -33.438 -23.156 1 95.88 217 VAL B C 1
ATOM 3694 O O . VAL B 1 217 ? 19.906 -32.531 -23.531 1 95.88 217 VAL B O 1
ATOM 3697 N N . ASP B 1 218 ? 21.453 -34.062 -23.984 1 95.12 218 ASP B N 1
ATOM 3698 C CA . ASP B 1 218 ? 21.516 -33.75 -25.406 1 95.12 218 ASP B CA 1
ATOM 3699 C C . ASP B 1 218 ? 20.172 -34.031 -26.078 1 95.12 218 ASP B C 1
ATOM 3701 O O . ASP B 1 218 ? 19.688 -33.188 -26.859 1 95.12 218 ASP B O 1
ATOM 3705 N N . ALA B 1 219 ? 19.656 -35.156 -25.781 1 95.44 219 ALA B N 1
ATOM 3706 C CA . ALA B 1 219 ? 18.344 -35.5 -26.328 1 95.44 219 ALA B CA 1
ATOM 3707 C C . ALA B 1 219 ? 17.281 -34.5 -25.859 1 95.44 219 ALA B C 1
ATOM 3709 O O . ALA B 1 219 ? 16.422 -34.094 -26.656 1 95.44 219 ALA B O 1
ATOM 3710 N N . LEU B 1 220 ? 17.359 -34.156 -24.594 1 96.5 220 LEU B N 1
ATOM 3711 C CA . LEU B 1 220 ? 16.391 -33.219 -24.016 1 96.5 220 LEU B CA 1
ATOM 3712 C C . LEU B 1 220 ? 16.469 -31.875 -24.703 1 96.5 220 LEU B C 1
ATOM 3714 O O . LEU B 1 220 ? 15.445 -31.25 -24.969 1 96.5 220 LEU B O 1
ATOM 3718 N N . ARG B 1 221 ? 17.641 -31.453 -24.969 1 96.88 221 ARG B N 1
ATOM 3719 C CA . ARG B 1 221 ? 17.859 -30.156 -25.609 1 96.88 221 ARG B CA 1
ATOM 3720 C C . ARG B 1 221 ? 17.109 -30.094 -26.938 1 96.88 221 ARG B C 1
ATOM 3722 O O . ARG B 1 221 ? 16.484 -29.078 -27.25 1 96.88 221 ARG B O 1
ATOM 3729 N N . GLU B 1 222 ? 17.188 -31.125 -27.656 1 96.12 222 GLU B N 1
ATOM 3730 C CA . GLU B 1 222 ? 16.516 -31.156 -28.953 1 96.12 222 GLU B CA 1
ATOM 3731 C C . GLU B 1 222 ? 15 -31.016 -28.812 1 96.12 222 GLU B C 1
ATOM 3733 O O . GLU B 1 222 ? 14.375 -30.234 -29.531 1 96.12 222 GLU B O 1
ATOM 3738 N N . HIS B 1 223 ? 14.461 -31.734 -27.891 1 96.88 223 HIS B N 1
ATOM 3739 C CA . HIS B 1 223 ? 13.023 -31.672 -27.641 1 96.88 223 HIS B CA 1
ATOM 3740 C C . HIS B 1 223 ? 12.617 -30.281 -27.141 1 96.88 223 HIS B C 1
ATOM 3742 O O . HIS B 1 223 ? 11.633 -29.719 -27.625 1 96.88 223 HIS B O 1
ATOM 3748 N N . VAL B 1 224 ? 13.359 -29.734 -26.219 1 97.5 224 VAL B N 1
ATOM 3749 C CA . VAL B 1 224 ? 13.031 -28.453 -25.594 1 97.5 224 VAL B CA 1
ATOM 3750 C C . VAL B 1 224 ? 13.156 -27.328 -26.625 1 97.5 224 VAL B C 1
ATOM 3752 O O . VAL B 1 224 ? 12.305 -26.438 -26.688 1 97.5 224 VAL B O 1
ATOM 3755 N N . ASP B 1 225 ? 14.203 -27.406 -27.469 1 96.88 225 ASP B N 1
ATOM 3756 C CA . ASP B 1 225 ? 14.359 -26.422 -28.531 1 96.88 225 ASP B CA 1
ATOM 3757 C C . ASP B 1 225 ? 13.156 -26.438 -29.469 1 96.88 225 ASP B C 1
ATOM 3759 O O . ASP B 1 225 ? 12.68 -25.375 -29.891 1 96.88 225 ASP B O 1
ATOM 3763 N N . GLY B 1 226 ? 12.742 -27.625 -29.812 1 97.12 226 GLY B N 1
ATOM 3764 C CA . GLY B 1 226 ? 11.562 -27.75 -30.641 1 97.12 226 GLY B CA 1
ATOM 3765 C C . GLY B 1 226 ? 10.32 -27.125 -30.031 1 97.12 226 GLY B C 1
ATOM 3766 O O . GLY B 1 226 ? 9.562 -26.438 -30.703 1 97.12 226 GLY B O 1
ATOM 3767 N N . LEU B 1 227 ? 10.062 -27.406 -28.781 1 97.81 227 LEU B N 1
ATOM 3768 C CA . LEU B 1 227 ? 8.922 -26.844 -28.062 1 97.81 227 LEU B CA 1
ATOM 3769 C C . LEU B 1 227 ? 9.031 -25.328 -27.984 1 97.81 227 LEU B C 1
ATOM 3771 O O . LEU B 1 227 ? 8.062 -24.609 -28.25 1 97.81 227 LEU B O 1
ATOM 3775 N N . LEU B 1 228 ? 10.25 -24.828 -27.625 1 97.69 228 LEU B N 1
ATOM 3776 C CA . LEU B 1 228 ? 10.484 -23.391 -27.438 1 97.69 228 LEU B CA 1
ATOM 3777 C C . LEU B 1 228 ? 10.234 -22.641 -28.75 1 97.69 228 LEU B C 1
ATOM 3779 O O . LEU B 1 228 ? 9.734 -21.516 -28.719 1 97.69 228 LEU B O 1
ATOM 3783 N N . ALA B 1 229 ? 10.508 -23.25 -29.844 1 97.31 229 ALA B N 1
ATOM 3784 C CA . ALA B 1 229 ? 10.312 -22.625 -31.156 1 97.31 229 ALA B CA 1
ATOM 3785 C C . ALA B 1 229 ? 8.828 -22.391 -31.422 1 97.31 229 ALA B C 1
ATOM 3787 O O . ALA B 1 229 ? 8.477 -21.531 -32.25 1 97.31 229 ALA B O 1
ATOM 3788 N N . GLN B 1 230 ? 8.008 -23.141 -30.703 1 97.25 230 GLN B N 1
ATOM 3789 C CA . GLN B 1 230 ? 6.57 -23.047 -30.938 1 97.25 230 GLN B CA 1
ATOM 3790 C C . GLN B 1 230 ? 5.926 -22.062 -29.984 1 97.25 230 GLN B C 1
ATOM 3792 O O . GLN B 1 230 ? 4.738 -21.75 -30.094 1 97.25 230 GLN B O 1
ATOM 3797 N N . ILE B 1 231 ? 6.652 -21.578 -28.984 1 98.12 231 ILE B N 1
ATOM 3798 C CA . ILE B 1 231 ? 6.133 -20.625 -28.016 1 98.12 231 ILE B CA 1
ATOM 3799 C C . ILE B 1 231 ? 6.277 -19.203 -28.562 1 98.12 231 ILE B C 1
ATOM 3801 O O . ILE B 1 231 ? 7.312 -18.562 -28.375 1 98.12 231 ILE B O 1
ATOM 3805 N N . ASP B 1 232 ? 5.297 -18.781 -29.234 1 96.25 232 ASP B N 1
ATOM 3806 C CA . ASP B 1 232 ? 5.23 -17.469 -29.875 1 96.25 232 ASP B CA 1
ATOM 3807 C C . ASP B 1 232 ? 3.982 -16.703 -29.422 1 96.25 232 ASP B C 1
ATOM 3809 O O . ASP B 1 232 ? 2.863 -17.062 -29.797 1 96.25 232 ASP B O 1
ATOM 3813 N N . PRO B 1 233 ? 4.168 -15.625 -28.656 1 95.56 233 PRO B N 1
ATOM 3814 C CA . PRO B 1 233 ? 3.014 -14.867 -28.172 1 95.56 233 PRO B CA 1
ATOM 3815 C C . PRO B 1 233 ? 2.129 -14.344 -29.297 1 95.56 233 PRO B C 1
ATOM 3817 O O . PRO B 1 233 ? 0.919 -14.188 -29.109 1 95.56 233 PRO B O 1
ATOM 3820 N N . ASP B 1 234 ? 2.613 -14.117 -30.453 1 95.19 234 ASP B N 1
ATOM 3821 C CA . ASP B 1 234 ? 1.88 -13.492 -31.547 1 95.19 234 ASP B CA 1
ATOM 3822 C C . ASP B 1 234 ? 0.818 -14.438 -32.125 1 95.19 234 ASP B C 1
ATOM 3824 O O . ASP B 1 234 ? -0.144 -13.992 -32.75 1 95.19 234 ASP B O 1
ATOM 3828 N N . VAL B 1 235 ? 0.947 -15.719 -31.922 1 96.81 235 VAL B N 1
ATOM 3829 C CA . VAL B 1 235 ? -0.016 -16.672 -32.469 1 96.81 235 VAL B CA 1
ATOM 3830 C C . VAL B 1 235 ? -0.776 -17.344 -31.328 1 96.81 235 VAL B C 1
ATOM 3832 O O . VAL B 1 235 ? -1.567 -18.266 -31.562 1 96.81 235 VAL B O 1
ATOM 3835 N N . ALA B 1 236 ? -0.502 -16.953 -30.125 1 97.88 236 ALA B N 1
ATOM 3836 C CA . ALA B 1 236 ? -1.119 -17.578 -28.969 1 97.88 236 ALA B CA 1
ATOM 3837 C C . ALA B 1 236 ? -2.613 -17.281 -28.906 1 97.88 236 ALA B C 1
ATOM 3839 O O . ALA B 1 236 ? -3.043 -16.172 -29.219 1 97.88 236 ALA B O 1
ATOM 3840 N N . LYS B 1 237 ? -3.398 -18.328 -28.484 1 98.25 237 LYS B N 1
ATOM 3841 C CA . LYS B 1 237 ? -4.832 -18.156 -28.25 1 98.25 237 LYS B CA 1
ATOM 3842 C C . LYS B 1 237 ? -5.109 -17.641 -26.844 1 98.25 237 LYS B C 1
ATOM 3844 O O . LYS B 1 237 ? -5.914 -18.219 -26.125 1 98.25 237 LYS B O 1
ATOM 3849 N N . LEU B 1 238 ? -4.375 -16.672 -26.422 1 98.12 238 LEU B N 1
ATOM 3850 C CA . LEU B 1 238 ? -4.527 -15.93 -25.172 1 98.12 238 LEU B CA 1
ATOM 3851 C C . LEU B 1 238 ? -4.727 -14.445 -25.453 1 98.12 238 LEU B C 1
ATOM 3853 O O . LEU B 1 238 ? -4.234 -13.922 -26.453 1 98.12 238 LEU B O 1
ATOM 3857 N N . PRO B 1 239 ? -5.461 -13.797 -24.625 1 98 239 PRO B N 1
ATOM 3858 C CA . PRO B 1 239 ? -5.719 -12.375 -24.859 1 98 239 PRO B CA 1
ATOM 3859 C C . PRO B 1 239 ? -4.477 -11.508 -24.672 1 98 239 PRO B C 1
ATOM 3861 O O . PRO B 1 239 ? -3.518 -11.93 -24.031 1 98 239 PRO B O 1
ATOM 3864 N N . GLU B 1 240 ? -4.477 -10.328 -25.266 1 97.19 240 GLU B N 1
ATOM 3865 C CA . GLU B 1 240 ? -3.398 -9.352 -25.125 1 97.19 240 GLU B CA 1
ATOM 3866 C C . GLU B 1 240 ? -3.479 -8.633 -23.781 1 97.19 240 GLU B C 1
ATOM 3868 O O . GLU B 1 240 ? -2.457 -8.203 -23.25 1 97.19 240 GLU B O 1
ATOM 3873 N N . SER B 1 241 ? -4.691 -8.477 -23.312 1 97.75 241 SER B N 1
ATOM 3874 C CA . SER B 1 241 ? -4.969 -7.828 -22.031 1 97.75 241 SER B CA 1
ATOM 3875 C C . SER B 1 241 ? -5.949 -8.648 -21.203 1 97.75 241 SER B C 1
ATOM 3877 O O . SER B 1 241 ? -6.672 -9.492 -21.734 1 97.75 241 SER B O 1
ATOM 3879 N N . PRO B 1 242 ? -5.871 -8.461 -19.875 1 98.06 242 PRO B N 1
ATOM 3880 C CA . PRO B 1 242 ? -6.801 -9.219 -19.031 1 98.06 242 PRO B CA 1
ATOM 3881 C C . PRO B 1 242 ? -8.25 -9.078 -19.484 1 98.06 242 PRO B C 1
ATOM 3883 O O . PRO B 1 242 ? -8.672 -7.988 -19.875 1 98.06 242 PRO B O 1
ATOM 3886 N N . ARG B 1 243 ? -9.055 -10.125 -19.422 1 96.56 243 ARG B N 1
ATOM 3887 C CA . ARG B 1 243 ? -10.406 -10.188 -19.953 1 96.56 243 ARG B CA 1
ATOM 3888 C C . ARG B 1 243 ? -11.406 -9.516 -19.031 1 96.56 243 ARG B C 1
ATOM 3890 O O . ARG B 1 243 ? -12.422 -8.984 -19.469 1 96.56 243 ARG B O 1
ATOM 3897 N N . ASP B 1 244 ? -11.18 -9.602 -17.766 1 97.44 244 ASP B N 1
ATOM 3898 C CA . ASP B 1 244 ? -12.219 -9.164 -16.844 1 97.44 244 ASP B CA 1
ATOM 3899 C C . ASP B 1 244 ? -11.609 -8.508 -15.602 1 97.44 244 ASP B C 1
ATOM 3901 O O . ASP B 1 244 ? -11.789 -9 -14.484 1 97.44 244 ASP B O 1
ATOM 3905 N N . TYR B 1 245 ? -10.945 -7.445 -15.852 1 97.75 245 TYR B N 1
ATOM 3906 C CA . TYR B 1 245 ? -10.305 -6.695 -14.773 1 97.75 245 TYR B CA 1
ATOM 3907 C C . TYR B 1 245 ? -11.336 -6.199 -13.766 1 97.75 245 TYR B C 1
ATOM 3909 O O . TYR B 1 245 ? -11.086 -6.215 -12.555 1 97.75 245 TYR B O 1
ATOM 3917 N N . ASP B 1 246 ? -12.531 -5.789 -14.266 1 97.81 246 ASP B N 1
ATOM 3918 C CA . ASP B 1 246 ? -13.602 -5.301 -13.398 1 97.81 246 ASP B CA 1
ATOM 3919 C C . ASP B 1 246 ? -14.086 -6.395 -12.453 1 97.81 246 ASP B C 1
ATOM 3921 O O . ASP B 1 246 ? -14.297 -6.148 -11.266 1 97.81 246 ASP B O 1
ATOM 3925 N N . TRP B 1 247 ? -14.234 -7.59 -12.984 1 98.62 247 TRP B N 1
ATOM 3926 C CA . TRP B 1 247 ? -14.656 -8.695 -12.141 1 98.62 247 TRP B CA 1
ATOM 3927 C C . TRP B 1 247 ? -13.609 -9.008 -11.078 1 98.62 247 TRP B C 1
ATOM 3929 O O . TRP B 1 247 ? -13.945 -9.273 -9.922 1 98.62 247 TRP B O 1
ATOM 3939 N N . LEU B 1 248 ? -12.305 -8.969 -11.484 1 98.75 248 LEU B N 1
ATOM 3940 C CA . LEU B 1 248 ? -11.227 -9.211 -10.531 1 98.75 248 LEU B CA 1
ATOM 3941 C C . LEU B 1 248 ? -11.281 -8.203 -9.383 1 98.75 248 LEU B C 1
ATOM 3943 O O . LEU B 1 248 ? -11.164 -8.586 -8.219 1 98.75 248 LEU B O 1
ATOM 3947 N N . ASN B 1 249 ? -11.453 -6.949 -9.742 1 98.19 249 ASN B N 1
ATOM 3948 C CA . ASN B 1 249 ? -11.57 -5.906 -8.727 1 98.19 249 ASN B CA 1
ATOM 3949 C C . ASN B 1 249 ? -12.75 -6.16 -7.801 1 98.19 249 ASN B C 1
ATOM 3951 O O . ASN B 1 249 ? -12.602 -6.137 -6.578 1 98.19 249 ASN B O 1
ATOM 3955 N N . ASP B 1 250 ? -13.922 -6.383 -8.383 1 97.69 250 ASP B N 1
ATOM 3956 C CA . ASP B 1 250 ? -15.133 -6.602 -7.594 1 97.69 250 ASP B CA 1
ATOM 3957 C C . ASP B 1 250 ? -14.992 -7.844 -6.711 1 97.69 250 ASP B C 1
ATOM 3959 O O . ASP B 1 250 ? -15.484 -7.859 -5.578 1 97.69 250 ASP B O 1
ATOM 3963 N N . PHE B 1 251 ? -14.43 -8.859 -7.219 1 98.31 251 PHE B N 1
ATOM 3964 C CA . PHE B 1 251 ? -14.242 -10.094 -6.457 1 98.31 251 PHE B CA 1
ATOM 3965 C C . PHE B 1 251 ? -13.359 -9.844 -5.238 1 98.31 251 PHE B C 1
ATOM 3967 O O . PHE B 1 251 ? -13.703 -10.258 -4.129 1 98.31 251 PHE B O 1
ATOM 3974 N N . VAL B 1 252 ? -12.141 -9.141 -5.469 1 98 252 VAL B N 1
ATOM 3975 C CA . VAL B 1 252 ? -11.242 -8.859 -4.355 1 98 252 VAL B CA 1
ATOM 3976 C C . VAL B 1 252 ? -11.969 -8.055 -3.285 1 98 252 VAL B C 1
ATOM 3978 O O . VAL B 1 252 ? -11.891 -8.367 -2.098 1 98 252 VAL B O 1
ATOM 3981 N N . VAL B 1 253 ? -12.758 -7.035 -3.695 1 96.5 253 VAL B N 1
ATOM 3982 C CA . VAL B 1 253 ? -13.5 -6.203 -2.752 1 96.5 253 VAL B CA 1
ATOM 3983 C C . VAL B 1 253 ? -14.516 -7.055 -1.995 1 96.5 253 VAL B C 1
ATOM 3985 O O . VAL B 1 253 ? -14.578 -7.008 -0.764 1 96.5 253 VAL B O 1
ATOM 3988 N N . SER B 1 254 ? -15.297 -7.895 -2.688 1 95.88 254 SER B N 1
ATOM 3989 C CA . SER B 1 254 ? -16.375 -8.656 -2.074 1 95.88 254 SER B CA 1
ATOM 3990 C C . SER B 1 254 ? -15.828 -9.797 -1.214 1 95.88 254 SER B C 1
ATOM 3992 O O . SER B 1 254 ? -16.469 -10.203 -0.24 1 95.88 254 SER B O 1
ATOM 3994 N N . SER B 1 255 ? -14.664 -10.336 -1.593 1 95.5 255 SER B N 1
ATOM 3995 C CA . SER B 1 255 ? -14.086 -11.445 -0.836 1 95.5 255 SER B CA 1
ATOM 3996 C C . SER B 1 255 ? -13.758 -11.023 0.592 1 95.5 255 SER B C 1
ATOM 3998 O O . SER B 1 255 ? -13.797 -11.844 1.511 1 95.5 255 SER B O 1
ATOM 4000 N N . ARG B 1 256 ? -13.469 -9.672 0.821 1 91.5 256 ARG B N 1
ATOM 4001 C CA . ARG B 1 256 ? -13.078 -9.148 2.127 1 91.5 256 ARG B CA 1
ATOM 4002 C C . ARG B 1 256 ? -14.289 -8.977 3.031 1 91.5 256 ARG B C 1
ATOM 4004 O O . ARG B 1 256 ? -14.172 -9.008 4.258 1 91.5 256 ARG B O 1
ATOM 4011 N N . SER B 1 257 ? -15.414 -8.539 2.424 1 77.38 257 SER B N 1
ATOM 4012 C CA . SER B 1 257 ? -16.641 -8.281 3.18 1 77.38 257 SER B CA 1
ATOM 4013 C C . SER B 1 257 ? -17.219 -9.57 3.76 1 77.38 257 SER B C 1
ATOM 4015 O O . SER B 1 257 ? -17.797 -9.562 4.848 1 77.38 257 SER B O 1
ATOM 4017 N N . VAL B 1 258 ? -17.047 -10.617 3.049 1 63.56 258 VAL B N 1
ATOM 4018 C CA . VAL B 1 258 ? -17.562 -11.906 3.488 1 63.56 258 VAL B CA 1
ATOM 4019 C C . VAL B 1 258 ? -16.734 -12.422 4.664 1 63.56 258 VAL B C 1
ATOM 4021 O O . VAL B 1 258 ? -17.281 -12.969 5.625 1 63.56 258 VAL B O 1
ATOM 4024 N N . CYS B 1 259 ? -15.5 -12.156 4.66 1 57.84 259 CYS B N 1
ATOM 4025 C CA . CYS B 1 259 ? -14.602 -12.617 5.711 1 57.84 259 CYS B CA 1
ATOM 4026 C C . CYS B 1 259 ? -14.805 -11.812 6.992 1 57.84 259 CYS B C 1
ATOM 4028 O O . CYS B 1 259 ? -14.586 -12.328 8.086 1 57.84 259 CYS B O 1
ATOM 4030 N N . SER B 1 260 ? -15.109 -10.477 6.926 1 52.44 260 SER B N 1
ATOM 4031 C CA . SER B 1 260 ? -15.367 -9.648 8.094 1 52.44 260 SER B CA 1
ATOM 4032 C C . SER B 1 260 ? -16.578 -10.148 8.867 1 52.44 260 SER B C 1
ATOM 4034 O O . SER B 1 260 ? -16.641 -10.008 10.086 1 52.44 260 SER B O 1
ATOM 4036 N N . LYS B 1 261 ? -17.547 -10.727 8.219 1 47.22 261 LYS B N 1
ATOM 4037 C CA . LYS B 1 261 ? -18.75 -11.258 8.867 1 47.22 261 LYS B CA 1
ATOM 4038 C C . LYS B 1 261 ? -18.469 -12.602 9.523 1 47.22 261 LYS B C 1
ATOM 4040 O O . LYS B 1 261 ? -19.203 -13.023 10.422 1 47.22 261 LYS B O 1
ATOM 4045 N N . ARG B 1 262 ? -17.406 -13.25 9.258 1 41.31 262 ARG B N 1
ATOM 4046 C CA . ARG B 1 262 ? -17.078 -14.578 9.766 1 41.31 262 ARG B CA 1
ATOM 4047 C C . ARG B 1 262 ? -16.016 -14.5 10.852 1 41.31 262 ARG B C 1
ATOM 4049 O O . ARG B 1 262 ? -15.734 -15.5 11.523 1 41.31 262 ARG B O 1
ATOM 4056 N N . ALA B 1 263 ? -15.391 -13.422 10.852 1 42.84 263 ALA B N 1
ATOM 4057 C CA . ALA B 1 263 ? -14.398 -13.297 11.922 1 42.84 263 ALA B CA 1
ATOM 4058 C C . ALA B 1 263 ? -15.047 -12.805 13.211 1 42.84 263 ALA B C 1
ATOM 4060 O O . ALA B 1 263 ? -15.789 -11.82 13.211 1 42.84 263 ALA B O 1
#

Foldseek 3Di:
DPPCPPLPPPPPPQDADAEAVGDVVVSQVSDVNRWQWKFWLDACQQLVHNAQTEMETEDEAAPCQVVDPHDDDQKDKDWHDYHPRPDTYIYMYGYLVVLLVCLLVLPPVSLSGLVPPGIDHHNPDNSVVSNQQRHFLVNLVVLLCVLVVLLVVCLVCLQPPPALSSLSSSQQSLLCLLCQLAVHSDRRNVVSCVVPNDDCVVVLNVVSNVHRGSVSSVVSVVRSVVSSVNRDSVNGPGHHGGHCVPVSVVCSVVVNNVVNVVD/DPPCPPLPPPPPPQDADAEAVGDVVVSQVSDVNRWQWKFWLDACQQLVHNAQTEMETEDEAAPCQVVDPHDDDQKDKDWHDYHPRPDTYIYMYGYLVVLLVCLLVLPPVSLSGLVPPGIDHHNPDNSVVSNQQRHFLVNLVVLLVVLVVLLVVCLVCLQPPPALSSLSSSQQSLLCLLCQLAVHSDRRNVVSCVVPNDDCVVVLNVVSNVHRGNVSSVVSSVRSVVSSVNRDSVNGPGHHGGHCVVVSVVCSVVVNNVVNVVD

Secondary structure (DSSP, 8-state):
--------------PPPPPTT--HHHHHHHSSSPEEEEEEEESHHHHS-SS--EEEEEE---HHHHHSSS---SEEEEEE--TT-SS-EEEEEEEHHHHHHHHHTT-HHHHHHHH-SEEEEESS--HHHHHHHH--TTHHHHHHHHHHHHHHHHHHHTTTT--HHHHHHHHHHHHHHHHHHTT-----HHHHHHHH--TTHHHHHHHHHH---HHHHHHHHHHHHHHHHT--GGG-SS-SS-S-HHHHHHHHHHHHHHHHHH-/--------------PPPPPTT--HHHHHHHSSSPEEEEEEEESHHHHS-SS--EEEEEE---HHHHHSSS---SEEEEEE--TT-SS-EEEEEEEHHHHHHHHHTT-HHHHHHHH-SEEEEESS--HHHHHHHH--TTHHHHHHHHHHHHHHHHHHHTTTT--HHHHHHHHHHHHHHHHHHTT-----HHHHHHHH--TTHHHHHHHHHH---HHHHHHHHHHHHHHHHT--GGG-SS-SS-S-HHHHHHHHHHHHHHHHHH-

Sequence (526 aa):
MGLSYETAAAERPLPKPPERGGDWATWAAEQRPPAQFLSTYSGPRLFGFDSHVRLGGVIVQPAEVVLGIRAWDDAFEGVIELDGIASPVPYALFEVEKIVRMMLHQSGLAFEILASPAVLHDDAFPARRIVDAAITRNILHHYRDVASGWMARLVETRGQGAEPADALDVVRNALTGRALVDGRAAFDVWELVGDYGEGGLEELLRELQTGVEPAAVDALREHVDGLLAQIDPDVAKLPESPRDYDWLNDFVVSSRSVCSKRAMGLSYETAAAERPLPKPPERGGDWATWAAEQRPPAQFLSTYSGPRLFGFDSHVRLGGVIVQPAEVVLGIRAWDDAFEGVIELDGIASPVPYALFEVEKIVRMMLHQSGLAFEILASPAVLHDDAFPARRIVDAAITRNILHHYRDVASGWMARLVETRGQGAEPADALDVVRNALTGRALVDGRAAFDVWELVGDYGEGGLEELLRELQTGVEPAAVDALREHVDGLLAQIDPDVAKLPESPRDYDWLNDFVVSSRSVCSKRA

InterPro domains:
  IPR018775 RNA repair pathway DNA polymerase beta [PF10127] (40-253)

Nearest PDB structures (foldseek):
  6m97-assembly1_A  TM=3.732E-01  e=2.313E+00  Salmo salar
  8tf5-assembly1_A  TM=2.355E-01  e=7.714E+00  Homo sapiens
  8k1p-assembly1_A  TM=1.821E-01  e=6.914E+00  Mycobacterium tuberculosis H37Rv
  6m97-assembly1_A  TM=3.575E-01  e=1.771E+00  Salmo salar
  7vd5-assembly1_q  TM=4.588E-01  e=9.645E+00  Chaetoceros neogracilis